Protein AF-A0A3A8JCV9-F1 (afdb_monomer)

Organism: NCBI:txid2316733

Mean predicted aligned error: 18.82 Å

Nearest PDB structures (foldseek):
  5uv8-assembly2_G  TM=9.509E-02  e=6.284E+00  Homo sapiens
  8peq-assembly1_A  TM=8.328E-02  e=8.761E+00  Homo sapiens

Radius of gyration: 35.5 Å; Cα contacts (8 Å, |Δi|>4): 1187; chains: 1; bounding box: 130×108×81 Å

Foldseek 3Di:
DDDDDDDDDDDDDDDPDPDDPDFFDFQADPQWHDQRPDTDDNQPPVSCCVPVVVVAPSQQGAFDDDPLWTFTHCSCPHPPGDTDPNPDLNSCVPPVVFHADPNRDTDDDDFAQWDADPVQWIATPVGTDDCQALCSCCCGVLNVDDSRQPQADQDPQWGWGNPPDPPIDTDDNPDPSSCCSPVVDGPPDSPDPDQDDDALDQDPLWHDHPSDTDDNPDPVSPVRPDPPDDDDPPDDDDDDDDPLPQDLAKWWWAFQAQDAPPSKDKKKKKFFFDQPDWPKDKDKRPHHWDDDSGTIMGITIIDDQLQAAFAADDPPDDQLQRKFKTWGQHNDHHPQWFKKKKKFQADQPQQQIDMDDRNPPWDIDRNGTTMTMMTMHTHDNPMHDNAHDARQGWTKTQGLQVDDYPQFPMKMKIKGQGDPPPDPIDMDTDPVPNCVVSCCSAWDDDRIIMGMMGGGDHGPQAQCFWWQWQVRDTFRFHDPPAFTWGDFADPDFDWDDDPQWIWGFADPPRHDPAADRPPTTGTTTGDGPPWHWDDDDRTTTIHD

Solvent-accessible surface area (backbone atoms only — not comparable to full-atom values): 30221 Å² total; per-residue (Å²): 143,80,85,83,86,84,83,84,80,84,81,78,83,74,80,80,75,77,74,81,75,75,80,55,62,69,21,66,56,90,45,19,26,15,65,47,81,54,71,40,55,53,86,36,69,65,4,34,35,32,44,73,58,62,77,37,67,48,80,18,49,78,50,50,68,56,97,46,15,29,21,48,7,52,72,60,54,45,99,67,29,61,60,41,55,45,86,34,71,66,4,29,36,77,51,63,69,47,67,72,42,98,84,68,43,70,74,88,79,71,72,46,59,24,41,63,45,97,89,31,21,29,28,37,75,79,48,68,46,57,59,86,33,35,60,5,36,33,32,41,66,58,54,68,49,67,37,61,53,31,89,50,50,68,56,95,48,15,30,24,36,32,87,85,46,102,77,47,51,72,41,57,44,87,36,71,52,8,34,17,69,58,68,67,41,75,79,88,67,79,72,75,80,81,84,78,83,70,71,78,48,64,56,98,46,22,27,28,50,93,85,44,70,39,56,51,87,34,73,64,4,59,72,69,21,82,76,82,79,76,84,78,84,89,82,79,94,75,88,86,69,82,80,74,80,79,47,57,28,19,23,28,36,28,23,54,46,86,67,47,55,92,96,34,55,51,31,39,41,38,43,24,25,21,75,87,76,55,67,56,49,70,48,75,44,53,42,28,44,47,78,52,78,53,25,43,32,44,31,27,28,45,40,74,21,81,68,51,53,5,26,62,50,60,90,94,58,67,61,50,42,39,27,38,31,33,38,40,42,21,86,42,62,29,71,68,38,44,62,35,35,43,41,42,34,35,28,87,74,85,36,65,22,37,66,42,66,86,50,47,79,33,47,60,40,42,86,53,50,36,37,48,39,29,27,33,19,52,49,23,82,88,59,55,32,99,60,75,69,88,72,75,43,32,28,25,37,36,15,24,36,92,42,90,33,97,61,50,79,37,40,15,33,41,36,44,27,29,20,92,67,88,52,68,43,47,76,49,64,69,71,79,83,63,48,62,67,56,44,49,49,19,47,37,61,64,58,43,40,39,38,22,22,18,28,50,43,80,30,55,70,69,40,74,65,53,27,49,33,63,88,74,47,72,44,75,30,47,60,76,85,86,41,22,39,61,47,67,56,68,97,70,55,60,74,49,66,56,97,45,26,39,34,28,49,43,46,80,90,65,36,45,95,58,44,46,62,74,88,77,33,5,40,37,33,39,48,39,90,88,42,49,48,46,73,56,95,66,32,36,34,33,43,121

Structure (mmCIF, N/CA/C/O backbone):
data_AF-A0A3A8JCV9-F1
#
_entry.id   AF-A0A3A8JCV9-F1
#
loop_
_atom_site.group_PDB
_atom_site.id
_atom_site.type_symbol
_atom_site.label_atom_id
_atom_site.label_alt_id
_atom_site.label_comp_id
_atom_site.label_asym_id
_atom_site.label_entity_id
_atom_site.label_seq_id
_atom_site.pdbx_PDB_ins_code
_atom_site.Cartn_x
_atom_site.Cartn_y
_atom_site.Cartn_z
_atom_site.occupancy
_atom_site.B_iso_or_equiv
_atom_site.auth_seq_id
_atom_site.auth_comp_id
_atom_site.auth_asym_id
_atom_site.auth_atom_id
_atom_site.pdbx_PDB_model_num
ATOM 1 N N . MET A 1 1 ? 90.310 -61.492 15.458 1.00 47.81 1 MET A N 1
ATOM 2 C CA . MET A 1 1 ? 90.705 -60.583 14.364 1.00 47.81 1 MET A CA 1
ATOM 3 C C . MET A 1 1 ? 89.721 -60.784 13.221 1.00 47.81 1 MET A C 1
ATOM 5 O O . MET A 1 1 ? 89.953 -61.640 12.391 1.00 47.81 1 MET A O 1
ATOM 9 N N . PHE A 1 2 ? 88.581 -60.093 13.257 1.00 39.00 2 PHE A N 1
ATOM 10 C CA . PHE A 1 2 ? 87.628 -59.979 12.146 1.00 39.00 2 PHE A CA 1
ATOM 11 C C . PHE A 1 2 ? 86.824 -58.690 12.376 1.00 39.00 2 PHE A C 1
ATOM 13 O O . PHE A 1 2 ? 86.235 -58.510 13.440 1.00 39.00 2 PHE A O 1
ATOM 20 N N . MET A 1 3 ? 86.924 -57.768 11.416 1.00 43.19 3 MET A N 1
ATOM 21 C CA . MET A 1 3 ? 86.219 -56.483 11.348 1.00 43.19 3 MET A CA 1
ATOM 22 C C . MET A 1 3 ? 84.703 -56.681 11.170 1.00 43.19 3 MET A C 1
ATOM 24 O O . MET A 1 3 ? 84.314 -57.605 10.453 1.00 43.19 3 MET A O 1
ATOM 28 N N . PRO A 1 4 ? 83.849 -55.792 11.712 1.00 53.50 4 PRO A N 1
ATOM 29 C CA . PRO A 1 4 ? 82.448 -55.712 11.326 1.00 53.50 4 PRO A CA 1
ATOM 30 C C . PRO A 1 4 ? 82.275 -54.832 10.076 1.00 53.50 4 PRO A C 1
ATOM 32 O O . PRO A 1 4 ? 82.867 -53.758 9.960 1.00 53.50 4 PRO A O 1
ATOM 35 N N . LEU A 1 5 ? 81.449 -55.313 9.144 1.00 52.03 5 LEU A N 1
ATOM 36 C CA . LEU A 1 5 ? 81.009 -54.604 7.944 1.00 52.03 5 LEU A CA 1
ATOM 37 C C . LEU A 1 5 ? 80.079 -53.437 8.323 1.00 52.03 5 LEU A C 1
ATOM 39 O O . LEU A 1 5 ? 79.061 -53.632 8.986 1.00 52.03 5 LEU A O 1
ATOM 43 N N . LEU A 1 6 ? 80.423 -52.241 7.852 1.00 50.50 6 LEU A N 1
ATOM 44 C CA . LEU A 1 6 ? 79.616 -51.025 7.909 1.00 50.50 6 LEU A CA 1
ATOM 45 C C . LEU A 1 6 ? 78.601 -51.042 6.750 1.00 50.50 6 LEU A C 1
ATOM 47 O O . LEU A 1 6 ? 78.992 -50.993 5.586 1.00 50.50 6 LEU A O 1
ATOM 51 N N . VAL A 1 7 ? 77.305 -51.114 7.063 1.00 51.62 7 VAL A N 1
ATOM 52 C CA . VAL A 1 7 ? 76.205 -50.969 6.094 1.00 51.62 7 VAL A CA 1
ATOM 53 C C . VAL A 1 7 ? 75.809 -49.493 6.021 1.00 51.62 7 VAL A C 1
ATOM 55 O O . VAL A 1 7 ? 75.318 -48.930 6.996 1.00 51.62 7 VAL A O 1
ATOM 58 N N . ILE A 1 8 ? 76.034 -48.866 4.864 1.00 51.06 8 ILE A N 1
ATOM 59 C CA . ILE A 1 8 ? 75.568 -47.512 4.539 1.00 51.06 8 ILE A CA 1
ATOM 60 C C . ILE A 1 8 ? 74.133 -47.622 4.009 1.00 51.06 8 ILE A C 1
ATOM 62 O O . ILE A 1 8 ? 73.907 -48.174 2.933 1.00 51.06 8 ILE A O 1
ATOM 66 N N . ALA A 1 9 ? 73.167 -47.098 4.764 1.00 50.88 9 ALA A N 1
ATOM 67 C CA . ALA A 1 9 ? 71.793 -46.904 4.313 1.00 50.88 9 ALA A CA 1
ATOM 68 C C . ALA A 1 9 ? 71.681 -45.575 3.545 1.00 50.88 9 ALA A C 1
ATOM 70 O O . ALA A 1 9 ? 71.874 -44.498 4.108 1.00 50.88 9 ALA A O 1
ATOM 71 N N . LEU A 1 10 ? 71.376 -45.666 2.249 1.00 45.03 10 LEU A N 1
ATOM 72 C CA . LEU A 1 10 ? 70.975 -44.549 1.393 1.00 45.03 10 LEU A CA 1
ATOM 73 C C . LEU A 1 10 ? 69.543 -44.122 1.754 1.00 45.03 10 LEU A C 1
ATOM 75 O O . LEU A 1 10 ? 68.587 -44.826 1.435 1.00 45.03 10 LEU A O 1
ATOM 79 N N . PHE A 1 11 ? 69.387 -42.963 2.398 1.00 45.31 11 PHE A N 1
ATOM 80 C CA . PHE A 1 11 ? 68.098 -42.276 2.483 1.00 45.31 11 PHE A CA 1
ATOM 81 C C . PHE A 1 11 ? 67.817 -41.581 1.146 1.00 45.31 11 PHE A C 1
ATOM 83 O O . PHE A 1 11 ? 68.488 -40.617 0.782 1.00 45.31 11 PHE A O 1
ATOM 90 N N . GLY A 1 12 ? 66.834 -42.092 0.404 1.00 42.31 12 GLY A N 1
ATOM 91 C CA . GLY A 1 12 ? 66.274 -41.417 -0.763 1.00 42.31 12 GLY A CA 1
ATOM 92 C C . GLY A 1 12 ? 65.447 -40.208 -0.329 1.00 42.31 12 GLY A C 1
ATOM 93 O O . GLY A 1 12 ? 64.512 -40.346 0.457 1.00 42.31 12 GLY A O 1
ATOM 94 N N . ALA A 1 13 ? 65.795 -39.027 -0.839 1.00 46.38 13 ALA A N 1
ATOM 95 C CA . ALA A 1 13 ? 64.974 -37.832 -0.720 1.00 46.38 13 ALA A CA 1
ATOM 96 C C . ALA A 1 13 ? 63.690 -38.017 -1.543 1.00 46.38 13 ALA A C 1
ATOM 98 O O . ALA A 1 13 ? 63.741 -38.236 -2.754 1.00 46.38 13 ALA A O 1
ATOM 99 N N . THR A 1 14 ? 62.537 -37.946 -0.885 1.00 50.69 14 THR A N 1
ATOM 100 C CA . THR A 1 14 ? 61.243 -37.805 -1.550 1.00 50.69 14 THR A CA 1
ATOM 101 C C . THR A 1 14 ? 61.158 -36.417 -2.198 1.00 50.69 14 THR A C 1
ATOM 103 O O . THR A 1 14 ? 61.571 -35.433 -1.580 1.00 50.69 14 THR A O 1
ATOM 106 N N . PRO A 1 15 ? 60.645 -36.292 -3.436 1.00 51.91 15 PRO A N 1
ATOM 107 C CA . PRO A 1 15 ? 60.435 -34.986 -4.046 1.00 51.91 15 PRO A CA 1
ATOM 108 C C . PRO A 1 15 ? 59.403 -34.206 -3.225 1.00 51.91 15 PRO A C 1
ATOM 110 O O . PRO A 1 15 ? 58.335 -34.727 -2.897 1.00 51.91 15 PRO A O 1
ATOM 113 N N . ALA A 1 16 ? 59.736 -32.961 -2.879 1.00 48.06 16 ALA A N 1
ATOM 114 C CA . ALA A 1 16 ? 58.800 -32.029 -2.272 1.00 48.06 16 ALA A CA 1
ATOM 115 C C . ALA A 1 16 ? 57.577 -31.896 -3.191 1.00 48.06 16 ALA A C 1
ATOM 117 O O . ALA A 1 16 ? 57.695 -31.484 -4.345 1.00 48.06 16 ALA A O 1
ATOM 118 N N . ARG A 1 17 ? 56.406 -32.294 -2.688 1.00 47.66 17 ARG A N 1
ATOM 119 C CA . ARG A 1 17 ? 55.121 -32.017 -3.331 1.00 47.66 17 ARG A CA 1
ATOM 120 C C . ARG A 1 17 ? 54.989 -30.496 -3.413 1.00 47.66 17 ARG A C 1
ATOM 122 O O . ARG A 1 17 ? 55.014 -29.843 -2.371 1.00 47.66 17 ARG A O 1
ATOM 129 N N . ALA A 1 18 ? 54.893 -29.954 -4.627 1.00 50.56 18 ALA A N 1
ATOM 130 C CA . ALA A 1 18 ? 54.508 -28.565 -4.835 1.00 50.56 18 ALA A CA 1
ATOM 131 C C . ALA A 1 18 ? 53.204 -28.321 -4.064 1.00 50.56 18 ALA A C 1
ATOM 133 O O . ALA A 1 18 ? 52.249 -29.087 -4.216 1.00 50.56 18 ALA A O 1
ATOM 134 N N . ALA A 1 19 ? 53.215 -27.341 -3.161 1.00 56.56 19 ALA A N 1
ATOM 135 C CA . ALA A 1 19 ? 52.007 -26.904 -2.488 1.00 56.56 19 ALA A CA 1
ATOM 136 C C . ALA A 1 19 ? 51.069 -26.352 -3.564 1.00 56.56 19 ALA A C 1
ATOM 138 O O . ALA A 1 19 ? 51.493 -25.538 -4.380 1.00 56.56 19 ALA A O 1
ATOM 139 N N . ASP A 1 20 ? 49.842 -26.859 -3.593 1.00 57.88 20 ASP A N 1
ATOM 140 C CA . ASP A 1 20 ? 48.786 -26.379 -4.478 1.00 57.88 20 ASP A CA 1
ATOM 141 C C . ASP A 1 20 ? 48.529 -24.909 -4.110 1.00 57.88 20 ASP A C 1
ATOM 143 O O . ASP A 1 20 ? 48.096 -24.616 -2.989 1.00 57.88 20 ASP A O 1
ATOM 147 N N . GLU A 1 21 ? 48.918 -23.975 -4.982 1.00 71.75 21 GLU A N 1
ATOM 148 C CA . GLU A 1 21 ? 48.676 -22.551 -4.754 1.00 71.75 21 GLU A CA 1
ATOM 149 C C . GLU A 1 21 ? 47.164 -22.336 -4.693 1.00 71.75 21 GLU A C 1
ATOM 151 O O . GLU A 1 21 ? 46.422 -22.728 -5.593 1.00 71.75 21 GLU A O 1
ATOM 156 N N . SER A 1 22 ? 46.693 -21.757 -3.588 1.00 75.50 22 SER A N 1
ATOM 157 C CA . SER A 1 22 ? 45.273 -21.453 -3.435 1.00 75.50 22 SER A CA 1
ATOM 158 C C . SER A 1 22 ? 44.843 -20.491 -4.548 1.00 75.50 22 SER A C 1
ATOM 160 O O . SER A 1 22 ? 45.568 -19.525 -4.803 1.00 75.50 22 SER A O 1
ATOM 162 N N . PRO A 1 23 ? 43.697 -20.735 -5.209 1.00 83.56 23 PRO A N 1
ATOM 163 C CA . PRO A 1 23 ? 43.240 -19.889 -6.301 1.00 83.56 23 PRO A CA 1
ATOM 164 C C . PRO A 1 23 ? 43.096 -18.446 -5.815 1.00 83.56 23 PRO A C 1
ATOM 166 O O . PRO A 1 23 ? 42.547 -18.192 -4.739 1.00 83.56 23 PRO A O 1
ATOM 169 N N . ILE A 1 24 ? 43.627 -17.509 -6.601 1.00 82.94 24 ILE A N 1
ATOM 170 C CA . ILE A 1 24 ? 43.530 -16.081 -6.310 1.00 82.94 24 ILE A CA 1
ATOM 171 C C . ILE A 1 24 ? 42.051 -15.687 -6.460 1.00 82.94 24 ILE A C 1
ATOM 173 O O . ILE A 1 24 ? 41.459 -15.971 -7.499 1.00 82.94 24 ILE A O 1
ATOM 177 N N . PRO A 1 25 ? 41.428 -15.079 -5.438 1.00 83.19 25 PRO A N 1
ATOM 178 C CA . PRO A 1 25 ? 40.022 -14.683 -5.500 1.00 83.19 25 PRO A CA 1
ATOM 179 C C . PRO A 1 25 ? 39.781 -13.619 -6.581 1.00 83.19 25 PRO A C 1
ATOM 181 O O . PRO A 1 25 ? 40.652 -12.796 -6.852 1.00 83.19 25 PRO A O 1
ATOM 184 N N . GLU A 1 26 ? 38.587 -13.611 -7.173 1.00 83.75 26 GLU A N 1
ATOM 185 C CA . GLU A 1 26 ? 38.129 -12.550 -8.078 1.00 83.75 26 GLU A CA 1
ATOM 186 C C . GLU A 1 26 ? 37.410 -11.442 -7.289 1.00 83.75 26 GLU A C 1
ATOM 188 O O . GLU A 1 26 ? 36.637 -11.712 -6.366 1.00 83.75 26 GLU A O 1
ATOM 193 N N . GLY A 1 27 ? 37.658 -10.185 -7.654 1.00 82.69 27 GLY A N 1
ATOM 194 C CA . GLY A 1 27 ? 37.046 -8.999 -7.063 1.00 82.69 27 GLY A CA 1
ATOM 195 C C . GLY A 1 27 ? 37.921 -8.273 -6.037 1.00 82.69 27 GLY A C 1
ATOM 196 O O . GLY A 1 27 ? 39.145 -8.379 -6.036 1.00 82.69 27 GLY A O 1
ATOM 197 N N . CYS A 1 28 ? 37.296 -7.454 -5.189 1.00 88.12 28 CYS A N 1
ATOM 198 C CA . CYS A 1 28 ? 38.010 -6.617 -4.224 1.00 88.12 28 CYS A CA 1
ATOM 199 C C . CYS A 1 28 ? 38.363 -7.386 -2.949 1.00 88.12 28 CYS A C 1
ATOM 201 O O . CYS A 1 28 ? 37.479 -7.771 -2.183 1.00 88.12 28 CYS A O 1
ATOM 203 N N . VAL A 1 29 ? 39.661 -7.545 -2.691 1.00 90.38 29 VAL A N 1
ATOM 204 C CA . VAL A 1 29 ? 40.199 -8.089 -1.442 1.00 90.38 29 VAL A CA 1
ATOM 205 C C . VAL A 1 29 ? 40.916 -6.972 -0.700 1.00 90.38 29 VAL A C 1
ATOM 207 O O . VAL A 1 29 ? 41.942 -6.458 -1.142 1.00 90.38 29 VAL A O 1
ATOM 210 N N . GLU A 1 30 ? 40.340 -6.573 0.432 1.00 90.25 30 GLU A N 1
ATOM 211 C CA . GLU A 1 30 ? 40.718 -5.361 1.164 1.00 90.25 30 GLU A CA 1
ATOM 212 C C . GLU A 1 30 ? 40.600 -4.105 0.283 1.00 90.25 30 GLU A C 1
ATOM 214 O O . GLU A 1 30 ? 39.497 -3.619 0.048 1.00 90.25 30 GLU A O 1
ATOM 219 N N . LYS A 1 31 ? 41.726 -3.578 -0.208 1.00 89.25 31 LYS A N 1
ATOM 220 C CA . LYS A 1 31 ? 41.795 -2.442 -1.141 1.00 89.25 31 LYS A CA 1
ATOM 221 C C . LYS A 1 31 ? 42.425 -2.818 -2.477 1.00 89.25 31 LYS A C 1
ATOM 223 O O . LYS A 1 31 ? 42.611 -1.947 -3.314 1.00 89.25 31 LYS A O 1
ATOM 228 N N . SER A 1 32 ? 42.777 -4.084 -2.654 1.00 90.12 32 SER A N 1
ATOM 229 C CA . SER A 1 32 ? 43.377 -4.614 -3.867 1.00 90.12 32 SER A CA 1
ATOM 230 C C . SER A 1 32 ? 42.303 -5.245 -4.733 1.00 90.12 32 SER A C 1
ATOM 232 O O . SER A 1 32 ? 41.532 -6.085 -4.272 1.00 90.12 32 SER A O 1
ATOM 234 N N . TYR A 1 33 ? 42.260 -4.862 -6.002 1.00 91.69 33 TYR A N 1
ATOM 235 C CA . TYR A 1 33 ? 41.450 -5.567 -6.983 1.00 91.69 33 TYR A CA 1
ATOM 236 C C . TYR A 1 33 ? 42.193 -6.824 -7.444 1.00 91.69 33 TYR A C 1
ATOM 238 O O . TYR A 1 33 ? 43.388 -6.756 -7.726 1.00 91.69 33 TYR A O 1
ATOM 246 N N . CYS A 1 34 ? 41.509 -7.959 -7.525 1.00 89.44 34 CYS A N 1
ATOM 247 C CA . CYS A 1 34 ? 42.059 -9.224 -7.992 1.00 89.44 34 CYS A CA 1
ATOM 248 C C . CYS A 1 34 ? 41.238 -9.731 -9.184 1.00 89.44 34 CYS A C 1
ATOM 250 O O . CYS A 1 34 ? 40.015 -9.797 -9.117 1.00 89.44 34 CYS A O 1
ATOM 252 N N . ASP A 1 35 ? 41.896 -10.082 -10.287 1.00 86.06 35 ASP A N 1
ATOM 253 C CA . ASP A 1 35 ? 41.233 -10.502 -11.535 1.00 86.06 35 ASP A CA 1
ATOM 254 C C . ASP A 1 35 ? 41.192 -12.027 -11.734 1.00 86.06 35 ASP A C 1
ATOM 256 O O . ASP A 1 35 ? 41.029 -12.502 -12.855 1.00 86.06 35 ASP A O 1
ATOM 260 N N . GLY A 1 36 ? 41.395 -12.795 -10.658 1.00 83.19 36 GLY A N 1
ATOM 261 C CA . GLY A 1 36 ? 41.498 -14.259 -10.700 1.00 83.19 36 GLY A CA 1
ATOM 262 C C . GLY A 1 36 ? 42.878 -14.782 -11.118 1.00 83.19 36 GLY A C 1
ATOM 263 O O . GLY A 1 36 ? 43.171 -15.961 -10.930 1.00 83.19 36 GLY A O 1
ATOM 264 N N . VAL A 1 37 ? 43.766 -13.913 -11.622 1.00 86.81 37 VAL A N 1
ATOM 265 C CA . VAL A 1 37 ? 45.148 -14.258 -12.010 1.00 86.81 37 VAL A CA 1
ATOM 266 C C . VAL A 1 37 ? 46.174 -13.475 -11.192 1.00 86.81 37 VAL A C 1
ATOM 268 O O . VAL A 1 37 ? 47.245 -13.991 -10.872 1.00 86.81 37 VAL A O 1
ATOM 271 N N . LYS A 1 38 ? 45.872 -12.225 -10.837 1.00 91.88 38 LYS A N 1
ATOM 272 C CA . LYS A 1 38 ? 46.745 -11.357 -10.047 1.00 91.88 38 LYS A CA 1
ATOM 273 C C . LYS A 1 38 ? 45.928 -10.363 -9.224 1.00 91.88 38 LYS A C 1
ATOM 275 O O . LYS A 1 38 ? 44.940 -9.806 -9.690 1.00 91.88 38 LYS A O 1
ATOM 280 N N . CYS A 1 39 ? 46.410 -10.076 -8.017 1.00 90.81 39 CYS A N 1
ATOM 281 C CA . CYS A 1 39 ? 45.960 -8.923 -7.243 1.00 90.81 39 CYS A CA 1
ATOM 282 C C . CYS A 1 39 ? 46.831 -7.698 -7.546 1.00 90.81 39 CYS A C 1
ATOM 284 O O . CYS A 1 39 ? 48.066 -7.761 -7.510 1.00 90.81 39 CYS A O 1
ATOM 286 N N . TYR A 1 40 ? 46.186 -6.580 -7.852 1.00 92.19 40 TYR A N 1
ATOM 287 C CA . TYR A 1 40 ? 46.821 -5.286 -8.060 1.00 92.19 40 TYR A CA 1
ATOM 288 C C . TYR A 1 40 ? 47.007 -4.592 -6.707 1.00 92.19 40 TYR A C 1
ATOM 290 O O . TYR A 1 40 ? 46.156 -4.694 -5.822 1.00 92.19 40 TYR A O 1
ATOM 298 N N . ALA A 1 41 ? 48.129 -3.900 -6.513 1.00 93.81 41 ALA A N 1
ATOM 299 C CA . ALA A 1 41 ? 48.387 -3.196 -5.257 1.00 93.81 41 ALA A CA 1
ATOM 300 C C . ALA A 1 41 ? 47.301 -2.124 -4.999 1.00 93.81 41 ALA A C 1
ATOM 302 O O . ALA A 1 41 ? 46.683 -1.668 -5.965 1.00 93.81 41 ALA A O 1
ATOM 303 N N . PRO A 1 42 ? 47.015 -1.733 -3.745 1.00 91.94 42 PRO A N 1
ATOM 304 C CA . PRO A 1 42 ? 45.973 -0.745 -3.435 1.00 91.94 42 PRO A CA 1
ATOM 305 C C . PRO A 1 42 ? 46.128 0.606 -4.153 1.00 91.94 42 PRO A C 1
ATOM 307 O O . PRO A 1 42 ? 45.141 1.287 -4.413 1.00 91.94 42 PRO A O 1
ATOM 310 N N . GLU A 1 43 ? 47.360 0.990 -4.475 1.00 89.12 43 GLU A N 1
ATOM 311 C CA . GLU A 1 43 ? 47.724 2.192 -5.226 1.00 89.12 43 GLU A CA 1
ATOM 312 C C . GLU A 1 43 ? 47.624 2.037 -6.753 1.00 89.12 43 GLU A C 1
ATOM 314 O O . GLU A 1 43 ? 47.765 3.022 -7.475 1.00 89.12 43 GLU A O 1
ATOM 319 N N . ASP A 1 44 ? 47.387 0.824 -7.267 1.00 92.00 44 ASP A N 1
ATOM 320 C CA . ASP A 1 44 ? 47.148 0.616 -8.698 1.00 92.00 44 ASP A CA 1
ATOM 321 C C . ASP A 1 44 ? 45.814 1.273 -9.088 1.00 92.00 44 ASP A C 1
ATOM 323 O O . ASP A 1 44 ? 44.809 1.069 -8.395 1.00 92.00 44 ASP A O 1
ATOM 327 N N . PRO A 1 45 ? 45.751 1.999 -10.218 1.00 84.94 45 PRO A N 1
ATOM 328 C CA . PRO A 1 45 ? 44.518 2.627 -10.679 1.00 84.94 45 PRO A CA 1
ATOM 329 C C . PRO A 1 45 ? 43.318 1.674 -10.759 1.00 84.94 45 PRO A C 1
ATOM 331 O O . PRO A 1 45 ? 42.195 2.085 -10.476 1.00 84.94 45 PRO A O 1
ATOM 334 N N . LYS A 1 46 ? 43.536 0.386 -11.067 1.00 88.31 46 LYS A N 1
ATOM 335 C CA . LYS A 1 46 ? 42.467 -0.630 -11.091 1.00 88.31 46 LYS A CA 1
ATOM 336 C C . LYS A 1 46 ? 41.876 -0.874 -9.708 1.00 88.31 46 LYS A C 1
ATOM 338 O O . LYS A 1 46 ? 40.660 -0.932 -9.561 1.00 88.31 46 LYS A O 1
ATOM 343 N N . SER A 1 47 ? 42.739 -0.993 -8.703 1.00 89.62 47 SER A N 1
ATOM 344 C CA . SER A 1 47 ? 42.353 -1.177 -7.304 1.00 89.62 47 SER A CA 1
ATOM 345 C C . SER A 1 47 ? 41.626 0.046 -6.757 1.00 89.62 47 SER A C 1
ATOM 347 O O . SER A 1 47 ? 40.587 -0.091 -6.113 1.00 89.62 47 SER A O 1
ATOM 349 N N . GLN A 1 48 ? 42.115 1.248 -7.071 1.00 87.56 48 GLN A N 1
ATOM 350 C CA . GLN A 1 48 ? 41.462 2.491 -6.663 1.00 87.56 48 GLN A CA 1
ATOM 351 C C . GLN A 1 48 ? 40.075 2.628 -7.302 1.00 87.56 48 GLN A C 1
ATOM 353 O O . GLN A 1 48 ? 39.089 2.815 -6.592 1.00 87.56 48 GLN A O 1
ATOM 358 N N . LEU A 1 49 ? 39.967 2.439 -8.618 1.00 81.25 49 LEU A N 1
ATOM 359 C CA . LEU A 1 49 ? 38.700 2.557 -9.340 1.00 81.25 49 LEU A CA 1
ATOM 360 C C . LEU A 1 49 ? 37.668 1.504 -8.921 1.00 81.25 49 LEU A C 1
ATOM 362 O O . LEU A 1 49 ? 36.513 1.855 -8.683 1.00 81.25 49 LEU A O 1
ATOM 366 N N . ALA A 1 50 ? 38.063 0.232 -8.820 1.00 83.88 50 ALA A N 1
ATOM 367 C CA . ALA A 1 50 ? 37.141 -0.857 -8.501 1.00 83.88 50 ALA A CA 1
ATOM 368 C C . ALA A 1 50 ? 36.784 -0.917 -7.010 1.00 83.88 50 ALA A C 1
ATOM 370 O O . ALA A 1 50 ? 35.622 -1.120 -6.667 1.00 83.88 50 ALA A O 1
ATOM 371 N N . CYS A 1 51 ? 37.760 -0.724 -6.117 1.00 84.62 51 CYS A N 1
ATOM 372 C CA . CYS A 1 51 ? 37.597 -1.043 -4.697 1.00 84.62 51 CYS A CA 1
ATOM 373 C C . CYS A 1 51 ? 37.510 0.181 -3.784 1.00 84.62 51 CYS A C 1
ATOM 375 O O . CYS A 1 51 ? 36.812 0.122 -2.774 1.00 84.62 51 CYS A O 1
ATOM 377 N N . ALA A 1 52 ? 38.190 1.286 -4.109 1.00 82.31 52 ALA A N 1
ATOM 378 C CA . ALA A 1 52 ? 38.109 2.511 -3.309 1.00 82.31 52 ALA A CA 1
ATOM 379 C C . ALA A 1 52 ? 36.968 3.431 -3.773 1.00 82.31 52 ALA A C 1
ATOM 381 O O . ALA A 1 52 ? 36.257 3.990 -2.942 1.00 82.31 52 ALA A O 1
ATOM 382 N N . CYS A 1 53 ? 36.773 3.547 -5.088 1.00 79.06 53 CYS A N 1
ATOM 383 C CA . CYS A 1 53 ? 35.834 4.489 -5.695 1.00 79.06 53 CYS A CA 1
ATOM 384 C C . CYS A 1 53 ? 34.523 3.845 -6.169 1.00 79.06 53 CYS A C 1
ATOM 386 O O . CYS A 1 53 ? 33.541 4.552 -6.376 1.00 79.06 53 CYS A O 1
ATOM 388 N N . GLY A 1 54 ? 34.491 2.519 -6.359 1.00 79.88 54 GLY A N 1
ATOM 389 C CA . GLY A 1 54 ? 33.310 1.800 -6.857 1.00 79.88 54 GLY A CA 1
ATOM 390 C C . GLY A 1 54 ? 32.887 2.198 -8.277 1.00 79.88 54 GLY A C 1
ATOM 391 O O . GLY A 1 54 ? 31.720 2.058 -8.632 1.00 79.88 54 GLY A O 1
ATOM 392 N N . LEU A 1 55 ? 33.819 2.723 -9.079 1.00 77.00 55 LEU A N 1
ATOM 393 C CA . LEU A 1 55 ? 33.583 3.199 -10.447 1.00 77.00 55 LEU A CA 1
ATOM 394 C C . LEU A 1 55 ? 33.743 2.096 -11.501 1.00 77.00 55 LEU A C 1
ATOM 396 O O . LEU A 1 55 ? 33.375 2.292 -12.655 1.00 77.00 55 LEU A O 1
ATOM 400 N N . LEU A 1 56 ? 34.290 0.945 -11.106 1.00 78.31 56 LEU A N 1
ATOM 401 C CA . LEU A 1 56 ? 34.328 -0.272 -11.908 1.00 78.31 56 LEU A CA 1
ATOM 402 C C . LEU A 1 56 ? 33.592 -1.380 -11.170 1.00 78.31 56 LEU A C 1
ATOM 404 O O . LEU A 1 56 ? 33.794 -1.565 -9.970 1.00 78.31 56 LEU A O 1
ATOM 408 N N . ASN A 1 57 ? 32.776 -2.145 -11.891 1.00 77.06 57 ASN A N 1
ATOM 409 C CA . ASN A 1 57 ? 32.174 -3.347 -11.338 1.00 77.06 57 ASN A CA 1
ATOM 410 C C . ASN A 1 57 ? 33.242 -4.458 -11.260 1.00 77.06 57 ASN A C 1
ATOM 412 O O . ASN A 1 57 ? 33.716 -4.924 -12.301 1.00 77.06 57 ASN A O 1
ATOM 416 N N . PRO A 1 58 ? 33.619 -4.915 -10.052 1.00 74.25 58 PRO A N 1
ATOM 417 C CA . PRO A 1 58 ? 34.708 -5.869 -9.879 1.00 74.25 58 PRO A CA 1
ATOM 418 C C . PRO A 1 58 ? 34.395 -7.267 -10.433 1.00 74.25 58 PRO A C 1
ATOM 420 O O . PRO A 1 58 ? 35.307 -8.069 -10.597 1.00 74.25 58 PRO A O 1
ATOM 423 N N . VAL A 1 59 ? 33.129 -7.565 -10.739 1.00 78.94 59 VAL A N 1
ATOM 424 C CA . VAL A 1 59 ? 32.706 -8.847 -11.328 1.00 78.94 59 VAL A CA 1
ATOM 425 C C . VAL A 1 59 ? 32.976 -8.891 -12.838 1.00 78.94 59 VAL A C 1
ATOM 427 O O . VAL A 1 59 ? 33.028 -9.965 -13.427 1.00 78.94 59 VAL A O 1
ATOM 430 N N . CYS A 1 60 ? 33.187 -7.739 -13.482 1.00 76.19 60 CYS A N 1
ATOM 431 C CA . CYS A 1 60 ? 33.359 -7.675 -14.933 1.00 76.19 60 CYS A CA 1
ATOM 432 C C . CYS A 1 60 ? 34.752 -8.094 -15.421 1.00 76.19 60 CYS A C 1
ATOM 434 O O . CYS A 1 60 ? 34.919 -8.327 -16.617 1.00 76.19 60 CYS A O 1
ATOM 436 N N . GLY A 1 61 ? 35.751 -8.206 -14.541 1.00 79.06 61 GLY A N 1
ATOM 437 C CA . GLY A 1 61 ? 37.142 -8.413 -14.947 1.00 79.06 61 GLY A CA 1
ATOM 438 C C . GLY A 1 61 ? 37.825 -7.121 -15.426 1.00 79.06 61 GLY A C 1
ATOM 439 O O . GLY A 1 61 ? 37.224 -6.045 -15.475 1.00 79.06 61 GLY A O 1
ATOM 440 N N . VAL A 1 62 ? 39.114 -7.212 -15.778 1.00 79.38 62 VAL A N 1
ATOM 441 C CA . VAL A 1 62 ? 39.855 -6.074 -16.356 1.00 79.38 62 VAL A CA 1
ATOM 442 C C . VAL A 1 62 ? 39.406 -5.852 -17.799 1.00 79.38 62 VAL A C 1
ATOM 444 O O . VAL A 1 62 ? 39.421 -6.765 -18.622 1.00 79.38 62 VAL A O 1
ATOM 447 N N . GLY A 1 63 ? 39.007 -4.620 -18.089 1.00 85.50 63 GLY A N 1
ATOM 448 C CA . GLY A 1 63 ? 38.573 -4.168 -19.400 1.00 85.50 63 GLY A CA 1
ATOM 449 C C . GLY A 1 63 ? 39.715 -3.864 -20.372 1.00 85.50 63 GLY A C 1
ATOM 450 O O . GLY A 1 63 ? 40.889 -4.122 -20.100 1.00 85.50 63 GLY A O 1
ATOM 451 N N . ARG A 1 64 ? 39.377 -3.274 -21.522 1.00 90.12 64 ARG A N 1
ATOM 452 C CA . ARG A 1 64 ? 40.339 -2.851 -22.554 1.00 90.12 64 ARG A CA 1
ATOM 453 C C . ARG A 1 64 ? 40.111 -1.410 -22.991 1.00 90.12 64 ARG A C 1
ATOM 455 O O . ARG A 1 64 ? 38.981 -0.939 -23.043 1.00 90.12 64 ARG A O 1
ATOM 462 N N . CYS A 1 65 ? 41.191 -0.740 -23.375 1.00 91.25 65 CYS A N 1
ATOM 463 C CA . CYS A 1 65 ? 41.129 0.585 -23.980 1.00 91.25 65 CYS A CA 1
ATOM 464 C C . CYS A 1 65 ? 40.936 0.483 -25.495 1.00 91.25 65 CYS A C 1
ATOM 466 O O . CYS A 1 65 ? 41.685 -0.230 -26.163 1.00 91.25 65 CYS A O 1
ATOM 468 N N . SER A 1 66 ? 39.964 1.217 -26.036 1.00 92.06 66 SER A N 1
ATOM 469 C CA . SER A 1 66 ? 39.705 1.344 -27.471 1.00 92.06 66 SER A CA 1
ATOM 470 C C . SER A 1 66 ? 39.417 2.805 -27.797 1.00 92.06 66 SER A C 1
ATOM 472 O O . SER A 1 66 ? 38.473 3.373 -27.266 1.00 92.06 66 SER A O 1
ATOM 474 N N . GLU A 1 67 ? 40.248 3.428 -28.637 1.00 90.94 67 GLU A N 1
ATOM 475 C CA . GLU A 1 67 ? 40.077 4.829 -29.077 1.00 90.94 67 GLU A CA 1
ATOM 476 C C . GLU A 1 67 ? 39.950 5.853 -27.926 1.00 90.94 67 GLU A C 1
ATOM 478 O O . GLU A 1 67 ? 39.235 6.845 -28.015 1.00 90.94 67 GLU A O 1
ATOM 483 N N . GLY A 1 68 ? 40.658 5.615 -26.817 1.00 86.62 68 GLY A N 1
ATOM 484 C CA . GLY A 1 68 ? 40.614 6.473 -25.626 1.00 86.62 68 GLY A CA 1
ATOM 485 C C . GLY A 1 68 ? 39.448 6.181 -24.678 1.00 86.62 68 GLY A C 1
ATOM 486 O O . GLY A 1 68 ? 39.478 6.648 -23.546 1.00 86.62 68 GLY A O 1
ATOM 487 N N . SER A 1 69 ? 38.478 5.366 -25.091 1.00 85.62 69 SER A N 1
ATOM 488 C CA . SER A 1 69 ? 37.410 4.828 -24.247 1.00 85.62 69 SER A CA 1
ATOM 489 C C . SER A 1 69 ? 37.856 3.569 -23.504 1.00 85.62 69 SER A C 1
ATOM 491 O O . SER A 1 69 ? 38.525 2.708 -24.079 1.00 85.62 69 SER A O 1
ATOM 493 N N . TYR A 1 70 ? 37.455 3.427 -22.240 1.00 90.75 70 TYR A N 1
ATOM 494 C CA . TYR A 1 70 ? 37.635 2.189 -21.481 1.00 90.75 70 TYR A CA 1
ATOM 495 C C . TYR A 1 70 ? 36.378 1.321 -21.566 1.00 90.75 70 TYR A C 1
ATOM 497 O O . TYR A 1 70 ? 35.306 1.735 -21.133 1.00 90.75 70 TYR A O 1
ATOM 505 N N . CYS A 1 71 ? 36.510 0.113 -22.102 1.00 88.88 71 CYS A N 1
ATOM 506 C CA . CYS A 1 71 ? 35.441 -0.879 -22.171 1.00 88.88 71 CYS A CA 1
ATOM 507 C C . CYS A 1 71 ? 35.617 -1.912 -21.069 1.00 88.88 71 CYS A C 1
ATOM 509 O O . CYS A 1 71 ? 36.720 -2.431 -20.915 1.00 88.88 71 CYS A O 1
ATOM 511 N N . GLU A 1 72 ? 34.555 -2.211 -20.322 1.00 86.19 72 GLU A N 1
ATOM 512 C CA . GLU A 1 72 ? 34.586 -3.171 -19.213 1.00 86.19 72 GLU A CA 1
ATOM 513 C C . GLU A 1 72 ? 34.964 -4.592 -19.670 1.00 86.19 72 GLU A C 1
ATOM 515 O O . GLU A 1 72 ? 35.014 -4.899 -20.863 1.00 86.19 72 GLU A O 1
ATOM 520 N N . GLY A 1 73 ? 35.326 -5.458 -18.723 1.00 81.75 73 GLY A N 1
ATOM 521 C CA . GLY A 1 73 ? 35.789 -6.802 -19.052 1.00 81.75 73 GLY A CA 1
ATOM 522 C C . GLY A 1 73 ? 34.673 -7.717 -19.576 1.00 81.75 73 GLY A C 1
ATOM 523 O O . GLY A 1 73 ? 33.473 -7.470 -19.426 1.00 81.75 73 GLY A O 1
ATOM 524 N N . THR A 1 74 ? 35.088 -8.809 -20.219 1.00 76.69 74 THR A N 1
ATOM 525 C CA . THR A 1 74 ? 34.209 -9.721 -20.968 1.00 76.69 74 THR A CA 1
ATOM 526 C C . THR A 1 74 ? 33.173 -10.441 -20.105 1.00 76.69 74 THR A C 1
ATOM 528 O O . THR A 1 74 ? 32.159 -10.891 -20.644 1.00 76.69 74 THR A O 1
ATOM 531 N N . ALA A 1 75 ? 33.367 -10.513 -18.783 1.00 76.38 75 ALA A N 1
ATOM 532 C CA . ALA A 1 75 ? 32.409 -11.128 -17.865 1.00 76.38 75 ALA A CA 1
ATOM 533 C C . ALA A 1 75 ? 31.080 -10.347 -17.760 1.00 76.38 75 ALA A C 1
ATOM 535 O O . ALA A 1 75 ? 30.090 -10.900 -17.292 1.00 76.38 75 ALA A O 1
ATOM 536 N N . CYS A 1 76 ? 31.021 -9.107 -18.266 1.00 73.12 76 CYS A N 1
ATOM 537 C CA . CYS A 1 76 ? 29.817 -8.269 -18.285 1.00 73.12 76 CYS A CA 1
ATOM 538 C C . CYS A 1 76 ? 29.164 -8.101 -19.668 1.00 73.12 76 CYS A C 1
ATOM 540 O O . CYS A 1 76 ? 28.396 -7.164 -19.870 1.00 73.12 76 CYS A O 1
ATOM 542 N N . GLY A 1 77 ? 29.421 -9.011 -20.618 1.00 64.56 77 GLY A N 1
ATOM 543 C CA . GLY A 1 77 ? 28.678 -9.036 -21.890 1.00 64.56 77 GLY A CA 1
ATOM 544 C C . GLY A 1 77 ? 29.440 -9.496 -23.138 1.00 64.56 77 GLY A C 1
ATOM 545 O O . GLY A 1 77 ? 28.954 -9.278 -24.247 1.00 64.56 77 GLY A O 1
ATOM 546 N N . GLY A 1 78 ? 30.617 -10.118 -23.010 1.00 65.25 78 GLY A N 1
ATOM 547 C CA . GLY A 1 78 ? 31.411 -10.563 -24.165 1.00 65.25 78 GLY A CA 1
ATOM 548 C C . GLY A 1 78 ? 31.937 -9.401 -25.021 1.00 65.25 78 GLY A C 1
ATOM 549 O O . GLY A 1 78 ? 32.339 -8.369 -24.488 1.00 65.25 78 GLY A O 1
ATOM 550 N N . ASP A 1 79 ? 31.938 -9.551 -26.351 1.00 54.78 79 ASP A N 1
ATOM 551 C CA . ASP A 1 79 ? 32.426 -8.529 -27.300 1.00 54.78 79 ASP A CA 1
ATOM 552 C C . ASP A 1 79 ? 31.596 -7.225 -27.309 1.00 54.78 79 ASP A C 1
ATOM 554 O O . ASP A 1 79 ? 32.025 -6.232 -27.897 1.00 54.78 79 ASP A O 1
ATOM 558 N N . ALA A 1 80 ? 30.441 -7.210 -26.632 1.00 55.56 80 ALA A N 1
ATOM 559 C CA . ALA A 1 80 ? 29.549 -6.060 -26.467 1.00 55.56 80 ALA A CA 1
ATOM 560 C C . ALA A 1 80 ? 29.720 -5.354 -25.105 1.00 55.56 80 ALA A C 1
ATOM 562 O O . ALA A 1 80 ? 28.763 -4.798 -24.567 1.00 55.56 80 ALA A O 1
ATOM 563 N N . ALA A 1 81 ? 30.921 -5.402 -24.521 1.00 68.19 81 ALA A N 1
ATOM 564 C CA . ALA A 1 81 ? 31.205 -4.754 -23.246 1.00 68.19 81 ALA A CA 1
ATOM 565 C C . ALA A 1 81 ? 30.869 -3.252 -23.263 1.00 68.19 81 ALA A C 1
ATOM 567 O O . ALA A 1 81 ? 31.169 -2.538 -24.223 1.00 68.19 81 ALA A O 1
ATOM 568 N N . PHE A 1 82 ? 30.267 -2.775 -22.172 1.00 81.19 82 PHE A N 1
ATOM 569 C CA . PHE A 1 82 ? 29.951 -1.365 -21.968 1.00 81.19 82 PHE A CA 1
ATOM 570 C C . PHE A 1 82 ? 31.236 -0.522 -22.003 1.00 81.19 82 PHE A C 1
ATOM 572 O O . PHE A 1 82 ? 32.166 -0.765 -21.231 1.00 81.19 82 PHE A O 1
ATOM 579 N N . CYS A 1 83 ? 31.292 0.454 -22.913 1.00 86.00 83 CYS A N 1
ATOM 580 C CA . CYS A 1 83 ? 32.423 1.366 -23.061 1.00 86.00 83 CYS A CA 1
ATOM 581 C C . CYS A 1 83 ? 32.095 2.737 -22.477 1.00 86.00 83 CYS A C 1
ATOM 583 O O . CYS A 1 83 ? 31.153 3.406 -22.898 1.00 86.00 83 CYS A O 1
ATOM 585 N N . HIS A 1 84 ? 32.928 3.179 -21.542 1.00 82.12 84 HIS A N 1
ATOM 586 C CA . HIS A 1 84 ? 32.909 4.534 -21.013 1.00 82.12 84 HIS A CA 1
ATOM 587 C C . HIS A 1 84 ? 33.466 5.492 -22.082 1.00 82.12 84 HIS A C 1
ATOM 589 O O . HIS A 1 84 ? 34.491 5.178 -22.698 1.00 82.12 84 HIS A O 1
ATOM 595 N N . PRO A 1 85 ? 32.845 6.657 -22.349 1.00 79.75 85 PRO A N 1
ATOM 596 C CA . PRO A 1 85 ? 33.348 7.597 -23.355 1.00 79.75 85 PRO A CA 1
ATOM 597 C C . PRO A 1 85 ? 34.756 8.087 -22.988 1.00 79.75 85 PRO A C 1
ATOM 599 O O . PRO A 1 85 ? 35.131 8.067 -21.815 1.00 79.75 85 PRO A O 1
ATOM 602 N N . ALA A 1 86 ? 35.554 8.521 -23.968 1.00 83.69 86 ALA A N 1
ATOM 603 C CA . ALA A 1 86 ? 36.951 8.900 -23.736 1.00 83.69 86 ALA A CA 1
ATOM 604 C C . ALA A 1 86 ? 37.111 10.017 -22.688 1.00 83.69 86 ALA A C 1
ATOM 606 O O . ALA A 1 86 ? 38.099 10.039 -21.964 1.00 83.69 86 ALA A O 1
ATOM 607 N N . SER A 1 87 ? 36.127 10.909 -22.554 1.00 76.62 87 SER A N 1
ATOM 608 C CA . SER A 1 87 ? 36.092 11.979 -21.547 1.00 76.62 87 SER A CA 1
ATOM 609 C C . SER A 1 87 ? 35.712 11.517 -20.133 1.00 76.62 87 SER A C 1
ATOM 611 O O . SER A 1 87 ? 35.880 12.283 -19.186 1.00 76.62 87 SER A O 1
ATOM 613 N N . ALA A 1 88 ? 35.202 10.294 -19.956 1.00 77.31 88 ALA A N 1
ATOM 614 C CA . ALA A 1 88 ? 34.780 9.807 -18.647 1.00 77.31 88 ALA A CA 1
ATOM 615 C C . ALA A 1 88 ? 35.980 9.618 -17.702 1.00 77.31 88 ALA A C 1
ATOM 617 O O . ALA A 1 88 ? 37.047 9.188 -18.155 1.00 77.31 88 ALA A O 1
ATOM 618 N N . PRO A 1 89 ? 35.805 9.825 -16.381 1.00 77.94 89 PRO A N 1
ATOM 619 C CA . PRO A 1 89 ? 36.888 9.659 -15.418 1.00 77.94 89 PRO A CA 1
ATOM 620 C C . PRO A 1 89 ? 37.586 8.299 -15.484 1.00 77.94 89 PRO A C 1
ATOM 622 O O . PRO A 1 89 ? 38.812 8.221 -15.463 1.00 77.94 89 PRO A O 1
ATOM 625 N N . VAL A 1 90 ? 36.805 7.230 -15.655 1.00 81.81 90 VAL A N 1
ATOM 626 C CA . VAL A 1 90 ? 37.311 5.859 -15.802 1.00 81.81 90 VAL A CA 1
ATOM 627 C C . VAL A 1 90 ? 38.222 5.728 -17.027 1.00 81.81 90 VAL A C 1
ATOM 629 O O . VAL A 1 90 ? 39.316 5.181 -16.915 1.00 81.81 90 VAL A O 1
ATOM 632 N N . SER A 1 91 ? 37.823 6.275 -18.177 1.00 86.69 91 SER A N 1
ATOM 633 C CA . SER A 1 91 ? 38.611 6.242 -19.418 1.00 86.69 91 SER A CA 1
ATOM 634 C C . SER A 1 91 ? 39.885 7.079 -19.325 1.00 86.69 91 SER A C 1
ATOM 636 O O . SER A 1 91 ? 40.954 6.642 -19.749 1.00 86.69 91 SER A O 1
ATOM 638 N N . GLN A 1 92 ? 39.806 8.258 -18.712 1.00 83.75 92 GLN A N 1
ATOM 639 C CA . GLN A 1 92 ? 40.957 9.140 -18.519 1.00 83.75 92 GLN A CA 1
ATOM 640 C C . GLN A 1 92 ? 42.021 8.510 -17.614 1.00 83.75 92 GLN A C 1
ATOM 642 O O . GLN A 1 92 ? 43.212 8.624 -17.897 1.00 83.75 92 GLN A O 1
ATOM 647 N N . VAL A 1 93 ? 41.616 7.784 -16.571 1.00 82.69 93 VAL A N 1
ATOM 648 C CA . VAL A 1 93 ? 42.561 7.067 -15.705 1.00 82.69 93 VAL A CA 1
ATOM 649 C C . VAL A 1 93 ? 43.077 5.792 -16.365 1.00 82.69 93 VAL A C 1
ATOM 651 O O . VAL A 1 93 ? 44.287 5.591 -16.454 1.00 82.69 93 VAL A O 1
ATOM 654 N N . MET A 1 94 ? 42.182 4.941 -16.868 1.00 86.81 94 MET A N 1
ATOM 655 C CA . MET A 1 94 ? 42.558 3.620 -17.378 1.00 86.81 94 MET A CA 1
ATOM 656 C C . MET A 1 94 ? 43.276 3.666 -18.727 1.00 86.81 94 MET A C 1
ATOM 658 O O . MET A 1 94 ? 44.137 2.826 -18.985 1.00 86.81 94 MET A O 1
ATOM 662 N N . CYS A 1 95 ? 42.932 4.630 -19.581 1.00 89.94 95 CYS A N 1
ATOM 663 C CA . CYS A 1 95 ? 43.440 4.739 -20.950 1.00 89.94 95 CYS A CA 1
ATOM 664 C C . CYS A 1 95 ? 44.256 6.012 -21.186 1.00 89.94 95 CYS A C 1
ATOM 666 O O . CYS A 1 95 ? 45.210 5.983 -21.960 1.00 89.94 95 CYS A O 1
ATOM 668 N N . GLY A 1 96 ? 43.900 7.116 -20.523 1.00 83.69 96 GLY A N 1
ATOM 669 C CA . GLY A 1 96 ? 44.606 8.399 -20.625 1.00 83.69 96 GLY A CA 1
ATOM 670 C C . GLY A 1 96 ? 45.814 8.540 -19.691 1.00 83.69 96 GLY A C 1
ATOM 671 O O . GLY A 1 96 ? 46.603 9.466 -19.860 1.00 83.69 96 GLY A O 1
ATOM 672 N N . GLY A 1 97 ? 45.984 7.631 -18.723 1.00 84.00 97 GLY A N 1
ATOM 673 C CA . GLY A 1 97 ? 47.081 7.674 -17.751 1.00 84.00 97 GLY A CA 1
ATOM 674 C C . GLY A 1 97 ? 46.958 8.794 -16.713 1.00 84.00 97 GLY A C 1
ATOM 675 O O . GLY A 1 97 ? 47.949 9.133 -16.065 1.00 84.00 97 GLY A O 1
ATOM 676 N N . ALA A 1 98 ? 45.769 9.382 -16.553 1.00 79.19 98 ALA A N 1
ATOM 677 C CA . ALA A 1 98 ? 45.517 10.372 -15.515 1.00 79.19 98 ALA A CA 1
ATOM 678 C C . ALA A 1 98 ? 45.614 9.734 -14.119 1.00 79.19 98 ALA A C 1
ATOM 680 O O . ALA A 1 98 ? 45.150 8.616 -13.891 1.00 79.19 98 ALA A O 1
ATOM 681 N N . SER A 1 99 ? 46.205 10.453 -13.165 1.00 76.62 99 SER A N 1
ATOM 682 C CA . SER A 1 99 ? 46.237 10.040 -11.760 1.00 76.62 99 SER A CA 1
ATOM 683 C C . SER A 1 99 ? 44.931 10.423 -11.069 1.00 76.62 99 SER A C 1
ATOM 685 O O . SER A 1 99 ? 44.522 11.578 -11.160 1.00 76.62 99 SER A O 1
ATOM 687 N N . MET A 1 100 ? 44.307 9.492 -10.351 1.00 75.50 100 MET A N 1
ATOM 688 C CA . MET A 1 100 ? 43.126 9.776 -9.535 1.00 75.50 100 MET A CA 1
ATOM 689 C C . MET A 1 100 ? 43.540 10.391 -8.189 1.00 75.50 100 MET A C 1
ATOM 691 O O . MET A 1 100 ? 44.537 9.974 -7.600 1.00 75.50 100 MET A O 1
ATOM 695 N N . GLY A 1 101 ? 42.809 11.402 -7.719 1.00 74.88 101 GLY A N 1
ATOM 696 C CA . GLY A 1 101 ? 42.993 11.971 -6.384 1.00 74.88 101 GLY A CA 1
ATOM 697 C C . GLY A 1 101 ? 42.416 11.076 -5.283 1.00 74.88 101 GLY A C 1
ATOM 698 O O . GLY A 1 101 ? 41.588 10.205 -5.545 1.00 74.88 101 GLY A O 1
ATOM 699 N N . ASP A 1 102 ? 42.806 11.333 -4.032 1.00 72.81 102 ASP A N 1
ATOM 700 C CA . ASP A 1 102 ? 42.385 10.547 -2.856 1.00 72.81 102 ASP A CA 1
ATOM 701 C C . ASP A 1 102 ? 40.858 10.549 -2.612 1.00 72.81 102 ASP A C 1
ATOM 703 O O . ASP A 1 102 ? 40.340 9.686 -1.903 1.00 72.81 102 ASP A O 1
ATOM 707 N N . SER A 1 103 ? 40.131 11.507 -3.197 1.00 76.00 103 SER A N 1
ATOM 708 C CA . SER A 1 103 ? 38.666 11.631 -3.172 1.00 76.00 103 SER A CA 1
ATOM 709 C C . SER A 1 103 ? 37.963 11.037 -4.399 1.00 76.00 103 SER A C 1
ATOM 711 O O . SER A 1 103 ? 36.759 11.223 -4.547 1.00 76.00 103 SER A O 1
ATOM 713 N N . CYS A 1 104 ? 38.687 10.320 -5.265 1.00 74.12 104 CYS A N 1
ATOM 714 C CA . CYS A 1 104 ? 38.200 9.814 -6.554 1.00 74.12 104 CYS A CA 1
ATOM 715 C C . CYS A 1 104 ? 37.916 10.902 -7.610 1.00 74.12 104 CYS A C 1
ATOM 717 O O . CYS A 1 104 ? 37.256 10.634 -8.614 1.00 74.12 104 CYS A O 1
ATOM 719 N N . ASP A 1 105 ? 38.458 12.108 -7.418 1.00 70.00 105 ASP A N 1
ATOM 720 C CA . ASP A 1 105 ? 38.385 13.213 -8.379 1.00 70.00 105 ASP A CA 1
ATOM 721 C C . ASP A 1 105 ? 39.590 13.194 -9.340 1.00 70.00 105 ASP A C 1
ATOM 723 O O . ASP A 1 105 ? 40.708 12.844 -8.954 1.00 70.00 105 ASP A O 1
ATOM 727 N N . LEU A 1 106 ? 39.393 13.589 -10.600 1.00 54.03 106 LEU A N 1
ATOM 728 C CA . LEU A 1 106 ? 40.492 13.795 -11.554 1.00 54.03 106 LEU A CA 1
ATOM 729 C C . LEU A 1 106 ? 41.162 15.171 -11.362 1.00 54.03 106 LEU A C 1
ATOM 731 O O . LEU A 1 106 ? 40.468 16.140 -11.047 1.00 54.03 106 LEU A O 1
ATOM 735 N N . PRO A 1 107 ? 42.476 15.323 -11.632 1.00 53.03 107 PRO A N 1
ATOM 736 C CA . PRO A 1 107 ? 43.102 16.635 -11.740 1.00 53.03 107 PRO A CA 1
ATOM 737 C C . PRO A 1 107 ? 42.495 17.418 -12.922 1.00 53.03 107 PRO A C 1
ATOM 739 O O . PRO A 1 107 ? 42.293 16.851 -14.001 1.00 53.03 107 PRO A O 1
ATOM 742 N N . PRO A 1 108 ? 42.196 18.717 -12.745 1.00 50.62 108 PRO A N 1
ATOM 743 C CA . PRO A 1 108 ? 41.384 19.477 -13.686 1.00 50.62 108 PRO A CA 1
ATOM 744 C C . PRO A 1 108 ? 42.145 19.737 -14.989 1.00 50.62 108 PRO A C 1
ATOM 746 O O . PRO A 1 108 ? 43.133 20.469 -15.014 1.00 50.62 108 PRO A O 1
ATOM 749 N N . THR A 1 109 ? 41.649 19.187 -16.097 1.00 47.56 109 THR A N 1
ATOM 750 C CA . THR A 1 109 ? 41.935 19.706 -17.440 1.00 47.56 109 THR A CA 1
ATOM 751 C C . THR A 1 109 ? 40.614 19.895 -18.184 1.00 47.56 109 THR A C 1
ATOM 753 O O . THR A 1 109 ? 39.904 18.937 -18.466 1.00 47.56 109 THR A O 1
ATOM 756 N N . GLY A 1 110 ? 40.283 21.164 -18.446 1.00 56.28 110 GLY A N 1
ATOM 757 C CA . GLY A 1 110 ? 39.018 21.630 -19.023 1.00 56.28 110 GLY A CA 1
ATOM 758 C C . GLY A 1 110 ? 38.223 22.461 -18.013 1.00 56.28 110 GLY A C 1
ATOM 759 O O . GLY A 1 110 ? 37.834 21.949 -16.967 1.00 56.28 110 GLY A O 1
ATOM 760 N N . CYS A 1 111 ? 38.017 23.752 -18.289 1.00 56.44 111 CYS A N 1
ATOM 761 C CA . CYS A 1 111 ? 37.184 24.624 -17.457 1.00 56.44 111 CYS A CA 1
ATOM 762 C C . CYS A 1 111 ? 35.749 24.078 -17.476 1.00 56.44 111 CYS A C 1
ATOM 764 O O . CYS A 1 111 ? 35.062 24.199 -18.485 1.00 56.44 111 CYS A O 1
ATOM 766 N N . GLY A 1 112 ? 35.356 23.378 -16.411 1.00 63.19 112 GLY A N 1
ATOM 767 C CA . GLY A 1 112 ? 34.060 22.712 -16.309 1.00 63.19 112 GLY A CA 1
ATOM 768 C C . GLY A 1 112 ? 32.894 23.665 -16.038 1.00 63.19 112 GLY A C 1
ATOM 769 O O . GLY A 1 112 ? 33.004 24.880 -16.184 1.00 63.19 112 GLY A O 1
ATOM 770 N N . GLN A 1 113 ? 31.777 23.074 -15.607 1.00 63.44 113 GLN A N 1
ATOM 771 C CA . GLN A 1 113 ? 30.523 23.750 -15.261 1.00 63.44 113 GLN A CA 1
ATOM 772 C C . GLN A 1 113 ? 30.745 24.968 -14.354 1.00 63.44 113 GLN A C 1
ATOM 774 O O . GLN A 1 113 ? 31.463 24.884 -13.354 1.00 63.44 113 GLN A O 1
ATOM 779 N N . GLY A 1 114 ? 30.107 26.087 -14.693 1.00 76.75 114 GLY A N 1
ATOM 780 C CA . GLY A 1 114 ? 30.168 27.301 -13.894 1.00 76.75 114 GLY A CA 1
ATOM 781 C C . GLY A 1 114 ? 29.019 27.449 -12.906 1.00 76.75 114 GLY A C 1
ATOM 782 O O . GLY A 1 114 ? 28.023 26.725 -12.907 1.00 76.75 114 GLY A O 1
ATOM 783 N N . SER A 1 115 ? 29.173 28.425 -12.023 1.00 87.12 115 SER A N 1
ATOM 784 C CA . SER A 1 115 ? 28.183 28.835 -11.039 1.00 87.12 115 SER A CA 1
ATOM 785 C C . SER A 1 115 ? 28.248 30.342 -10.828 1.00 87.12 115 SER A C 1
ATOM 787 O O . SER A 1 115 ? 29.272 30.980 -11.064 1.00 87.12 115 SER A O 1
ATOM 789 N N . CYS A 1 116 ? 27.140 30.916 -10.376 1.00 89.25 116 CYS A N 1
ATOM 790 C CA . CYS A 1 116 ? 27.086 32.328 -10.034 1.00 89.25 116 CYS A CA 1
ATOM 791 C C . CYS A 1 116 ? 27.533 32.521 -8.589 1.00 89.25 116 CYS A C 1
ATOM 793 O O . CYS A 1 116 ? 26.943 31.940 -7.673 1.00 89.25 116 CYS A O 1
ATOM 795 N N . SER A 1 117 ? 28.558 33.338 -8.377 1.00 88.50 117 SER A N 1
ATOM 796 C CA . SER A 1 117 ? 28.967 33.767 -7.045 1.00 88.50 117 SER A CA 1
ATOM 797 C C . SER A 1 117 ? 27.927 34.705 -6.427 1.00 88.50 117 SER A C 1
ATOM 799 O O . SER A 1 117 ? 27.033 35.237 -7.089 1.00 88.50 117 SER A O 1
ATOM 801 N N . SER A 1 118 ? 28.040 34.923 -5.118 1.00 84.44 118 SER A N 1
ATOM 802 C CA . SER A 1 118 ? 27.093 35.743 -4.353 1.00 84.44 118 SER A CA 1
ATOM 803 C C . SER A 1 118 ? 27.049 37.217 -4.769 1.00 84.44 118 SER A C 1
ATOM 805 O O . SER A 1 118 ? 26.057 37.887 -4.505 1.00 84.44 118 SER A O 1
ATOM 807 N N . ASP A 1 119 ? 28.117 37.731 -5.376 1.00 85.06 119 ASP A N 1
ATOM 808 C CA . ASP A 1 119 ? 28.197 39.086 -5.928 1.00 85.06 119 ASP A CA 1
ATOM 809 C C . ASP A 1 119 ? 27.684 39.179 -7.374 1.00 85.06 119 ASP A C 1
ATOM 811 O O . ASP A 1 119 ? 27.574 40.284 -7.894 1.00 85.06 119 ASP A O 1
ATOM 815 N N . GLY A 1 120 ? 27.297 38.053 -7.989 1.00 84.44 120 GLY A N 1
ATOM 816 C CA . GLY A 1 120 ? 26.740 37.991 -9.343 1.00 84.44 120 GLY A CA 1
ATOM 817 C C . GLY A 1 120 ? 27.769 37.704 -10.437 1.00 84.44 120 GLY A C 1
ATOM 818 O O . GLY A 1 120 ? 27.409 37.721 -11.612 1.00 84.44 120 GLY A O 1
ATOM 819 N N . ALA A 1 121 ? 29.027 37.428 -10.081 1.00 88.25 121 ALA A N 1
ATOM 820 C CA . ALA A 1 121 ? 30.037 37.036 -11.053 1.00 88.25 121 ALA A CA 1
ATOM 821 C C . ALA A 1 121 ? 29.804 35.591 -11.500 1.00 88.25 121 ALA A C 1
ATOM 823 O O . ALA A 1 121 ? 29.453 34.712 -10.710 1.00 88.25 121 ALA A O 1
ATOM 824 N N . TYR A 1 122 ? 30.012 35.331 -12.783 1.00 88.12 122 TYR A N 1
ATOM 825 C CA . TYR A 1 122 ? 30.061 33.969 -13.281 1.00 88.12 122 TYR A CA 1
ATOM 826 C C . TYR A 1 122 ? 31.450 33.385 -13.008 1.00 88.12 122 TYR A C 1
ATOM 828 O O . TYR A 1 122 ? 32.458 33.935 -13.458 1.00 88.12 122 TYR A O 1
ATOM 836 N N . CYS A 1 123 ? 31.501 32.281 -12.268 1.00 82.38 123 CYS A N 1
ATOM 837 C CA . CYS A 1 123 ? 32.727 31.584 -11.906 1.00 82.38 123 CYS A CA 1
ATOM 838 C C . CYS A 1 123 ? 32.689 30.149 -12.414 1.00 82.38 123 CYS A C 1
ATOM 840 O O . CYS A 1 123 ? 31.767 29.401 -12.094 1.00 82.38 123 CYS A O 1
ATOM 842 N N . ASP A 1 124 ? 33.718 29.741 -13.140 1.00 82.88 124 ASP A N 1
ATOM 843 C CA . ASP A 1 124 ? 33.937 28.350 -13.517 1.00 82.88 124 ASP A CA 1
ATOM 844 C C . ASP A 1 124 ? 35.228 27.810 -12.890 1.00 82.88 124 ASP A C 1
ATOM 846 O O . ASP A 1 124 ? 35.894 28.478 -12.090 1.00 82.88 124 ASP A O 1
ATOM 850 N N . ALA A 1 125 ? 35.584 26.573 -13.237 1.00 69.94 125 ALA A N 1
ATOM 851 C CA . ALA A 1 125 ? 36.794 25.925 -12.738 1.00 69.94 125 ALA A CA 1
ATOM 852 C C . ALA A 1 125 ? 38.102 26.646 -13.143 1.00 69.94 125 ALA A C 1
ATOM 854 O O . ALA A 1 125 ? 39.174 26.267 -12.672 1.00 69.94 125 ALA A O 1
ATOM 855 N N . CYS A 1 126 ? 38.030 27.680 -13.987 1.00 70.25 126 CYS A N 1
ATOM 856 C CA . CYS A 1 126 ? 39.149 28.504 -14.433 1.00 70.25 126 CYS A CA 1
ATOM 857 C C . CYS A 1 126 ? 39.149 29.927 -13.859 1.00 70.25 126 CYS A C 1
ATOM 859 O O . CYS A 1 126 ? 40.094 30.680 -14.101 1.00 70.25 126 CYS A O 1
ATOM 861 N N . GLY A 1 127 ? 38.157 30.276 -13.040 1.00 75.25 127 GLY A N 1
ATOM 862 C CA . GLY A 1 127 ? 38.099 31.531 -12.299 1.00 75.25 127 GLY A CA 1
ATOM 863 C C . GLY A 1 127 ? 36.801 32.300 -12.520 1.00 75.25 127 GLY A C 1
ATOM 864 O O . GLY A 1 127 ? 35.892 31.861 -13.218 1.00 75.25 127 GLY A O 1
ATOM 865 N N . CYS A 1 128 ? 36.711 33.467 -11.885 1.00 82.25 128 CYS A N 1
ATOM 866 C CA . CYS A 1 128 ? 35.539 34.332 -11.968 1.00 82.25 128 CYS A CA 1
ATOM 867 C C . CYS A 1 128 ? 35.732 35.428 -13.015 1.00 82.25 128 CYS A C 1
ATOM 869 O O . CYS A 1 128 ? 36.761 36.109 -13.033 1.00 82.25 128 CYS A O 1
ATOM 871 N N . GLN A 1 129 ? 34.721 35.624 -13.856 1.00 85.56 129 GLN A N 1
ATOM 872 C CA . GLN A 1 129 ? 34.666 36.731 -14.803 1.00 85.56 129 GLN A CA 1
ATOM 873 C C . GLN A 1 129 ? 34.228 38.024 -14.087 1.00 85.56 129 GLN A C 1
ATOM 875 O O . GLN A 1 129 ? 33.441 37.959 -13.142 1.00 85.56 129 GLN A O 1
ATOM 880 N N . PRO A 1 130 ? 34.686 39.217 -14.515 1.00 87.31 130 PRO A N 1
ATOM 881 C CA . PRO A 1 130 ? 34.231 40.491 -13.948 1.00 87.31 130 PRO A CA 1
ATOM 882 C C . PRO A 1 130 ? 32.701 40.628 -13.952 1.00 87.31 130 PRO A C 1
ATOM 884 O O . PRO A 1 130 ? 32.032 40.097 -14.841 1.00 87.31 130 PRO A O 1
ATOM 887 N N . LEU A 1 131 ? 32.133 41.353 -12.984 1.00 84.38 131 LEU A N 1
ATOM 888 C CA . LEU A 1 131 ? 30.675 41.535 -12.863 1.00 84.38 131 LEU A CA 1
ATOM 889 C C . LEU A 1 131 ? 30.040 42.166 -14.106 1.00 84.38 131 LEU A C 1
ATOM 891 O O . LEU A 1 131 ? 28.931 41.813 -14.487 1.00 84.38 131 LEU A O 1
ATOM 895 N N . ASP A 1 132 ? 30.754 43.076 -14.759 1.00 84.06 132 ASP A N 1
ATOM 896 C CA . ASP A 1 132 ? 30.309 43.771 -15.964 1.00 84.06 132 ASP A CA 1
ATOM 897 C C . ASP A 1 132 ? 30.619 43.017 -17.266 1.00 84.06 132 ASP A C 1
ATOM 899 O O . ASP A 1 132 ? 30.328 43.518 -18.354 1.00 84.06 132 ASP A O 1
ATOM 903 N N . SER A 1 133 ? 31.192 41.815 -17.171 1.00 86.94 133 SER A N 1
ATOM 904 C CA . SER A 1 133 ? 31.437 40.964 -18.331 1.00 86.94 133 SER A CA 1
ATOM 905 C C . SER A 1 133 ? 30.137 40.363 -18.871 1.00 86.94 133 SER A C 1
ATOM 907 O O . SER A 1 133 ? 29.195 40.093 -18.122 1.00 86.94 133 SER A O 1
ATOM 909 N N . ALA A 1 134 ? 30.105 40.103 -20.179 1.00 83.50 134 ALA A N 1
ATOM 910 C CA . ALA A 1 134 ? 28.948 39.493 -20.826 1.00 83.50 134 ALA A CA 1
ATOM 911 C C . ALA A 1 134 ? 28.526 38.147 -20.195 1.00 83.50 134 ALA A C 1
ATOM 913 O O . ALA A 1 134 ? 27.329 37.987 -19.968 1.00 83.50 134 ALA A O 1
ATOM 914 N N . PRO A 1 135 ? 29.436 37.220 -19.817 1.00 85.50 135 PRO A N 1
ATOM 915 C CA . PRO A 1 135 ? 29.045 35.986 -19.130 1.00 85.50 135 PRO A CA 1
ATOM 916 C C . PRO A 1 135 ? 28.387 36.221 -17.766 1.00 85.50 135 PRO A C 1
ATOM 918 O O . PRO A 1 135 ? 27.345 35.633 -17.490 1.00 85.50 135 PRO A O 1
ATOM 921 N N . SER A 1 136 ? 28.936 37.113 -16.933 1.00 89.31 136 SER A N 1
ATOM 922 C CA . SER A 1 136 ? 28.341 37.447 -15.628 1.00 89.31 136 SER A CA 1
ATOM 923 C C . SER A 1 136 ? 26.961 38.096 -15.790 1.00 89.31 136 SER A C 1
ATOM 925 O O . SER A 1 136 ? 26.003 37.701 -15.124 1.00 89.31 136 SER A O 1
ATOM 927 N N . GLN A 1 137 ? 26.816 39.021 -16.742 1.00 87.81 137 GLN A N 1
ATOM 928 C CA . GLN A 1 137 ? 25.534 39.674 -17.015 1.00 87.81 137 GLN A CA 1
ATOM 929 C C . GLN A 1 137 ? 24.500 38.707 -17.604 1.00 87.81 137 GLN A C 1
ATOM 931 O O . GLN A 1 137 ? 23.352 38.684 -17.167 1.00 87.81 137 GLN A O 1
ATOM 936 N N . ALA A 1 138 ? 24.884 37.887 -18.582 1.00 83.94 138 ALA A N 1
ATOM 937 C CA . ALA A 1 138 ? 23.960 37.004 -19.281 1.00 83.94 138 ALA A CA 1
ATOM 938 C C . ALA A 1 138 ? 23.561 35.786 -18.438 1.00 83.94 138 ALA A C 1
ATOM 940 O O . ALA A 1 138 ? 22.377 35.470 -18.365 1.00 83.94 138 ALA A O 1
ATOM 941 N N . LEU A 1 139 ? 24.512 35.115 -17.781 1.00 87.00 139 LEU A N 1
ATOM 942 C CA . LEU A 1 139 ? 24.261 33.856 -17.067 1.00 87.00 139 LEU A CA 1
ATOM 943 C C . LEU A 1 139 ? 23.787 34.076 -15.626 1.00 87.00 139 LEU A C 1
ATOM 945 O O . LEU A 1 139 ? 22.953 33.317 -15.133 1.00 87.00 139 LEU A O 1
ATOM 949 N N . CYS A 1 140 ? 24.280 35.119 -14.953 1.00 87.50 140 CYS A N 1
ATOM 950 C CA . CYS A 1 140 ? 24.040 35.314 -13.522 1.00 87.50 140 CYS A CA 1
ATOM 951 C C . CYS A 1 140 ? 23.078 36.458 -13.212 1.00 87.50 140 CYS A C 1
ATOM 953 O O . CYS A 1 140 ? 22.123 36.255 -12.456 1.00 87.50 140 CYS A O 1
ATOM 955 N N . GLU A 1 141 ? 23.284 37.637 -13.802 1.00 86.25 141 GLU A N 1
ATOM 956 C CA . GLU A 1 141 ? 22.450 38.810 -13.518 1.00 86.25 141 GLU A CA 1
ATOM 957 C C . GLU A 1 141 ? 21.082 38.727 -14.215 1.00 86.25 141 GLU A C 1
ATOM 959 O O . GLU A 1 141 ? 20.042 38.759 -13.554 1.00 86.25 141 GLU A O 1
ATOM 964 N N . CYS A 1 142 ? 21.068 38.559 -15.540 1.00 83.56 142 CYS A N 1
ATOM 965 C CA . CYS A 1 142 ? 19.842 38.490 -16.336 1.00 83.56 142 CYS A CA 1
ATOM 966 C C . CYS A 1 142 ? 19.300 37.053 -16.507 1.00 83.56 142 CYS A C 1
ATOM 968 O O . CYS A 1 142 ? 18.161 36.902 -16.947 1.00 83.56 142 CYS A O 1
ATOM 970 N N . LYS A 1 143 ? 20.076 36.012 -16.156 1.00 87.31 143 LYS A N 1
ATOM 971 C CA . LYS A 1 143 ? 19.695 34.580 -16.226 1.00 87.31 143 LYS A CA 1
ATOM 972 C C . LYS A 1 143 ? 19.129 34.146 -17.586 1.00 87.31 143 LYS A C 1
ATOM 974 O O . LYS A 1 143 ? 18.119 33.448 -17.660 1.00 87.31 143 LYS A O 1
ATOM 979 N N . LEU A 1 144 ? 19.768 34.588 -18.662 1.00 82.94 144 LEU A N 1
ATOM 980 C CA . LEU A 1 144 ? 19.347 34.333 -20.038 1.00 82.94 144 LEU A CA 1
ATOM 981 C C . LEU A 1 144 ? 19.756 32.942 -20.557 1.00 82.94 144 LEU A C 1
ATOM 983 O O . LEU A 1 144 ? 19.219 32.512 -21.571 1.00 82.94 144 LEU A O 1
ATOM 987 N N . ALA A 1 145 ? 20.678 32.251 -19.878 1.00 82.06 145 ALA A N 1
ATOM 988 C CA . ALA A 1 145 ? 21.064 30.862 -20.150 1.00 82.06 145 ALA A CA 1
ATOM 989 C C . ALA A 1 145 ? 21.528 30.157 -18.856 1.00 82.06 145 ALA A C 1
ATOM 991 O O . ALA A 1 145 ? 21.759 30.818 -17.839 1.00 82.06 145 ALA A O 1
ATOM 992 N N . ASP A 1 146 ? 21.627 28.820 -18.871 1.00 80.06 146 ASP A N 1
ATOM 993 C CA . ASP A 1 146 ? 21.988 28.026 -17.685 1.00 80.06 146 ASP A CA 1
ATOM 994 C C . ASP A 1 146 ? 23.496 28.144 -17.377 1.00 80.06 146 ASP A C 1
ATOM 996 O O . ASP A 1 146 ? 24.318 27.681 -18.172 1.00 80.06 146 ASP A O 1
ATOM 1000 N N . PRO A 1 147 ? 23.898 28.700 -16.217 1.00 77.00 147 PRO A N 1
ATOM 1001 C CA . PRO A 1 147 ? 25.310 28.810 -15.847 1.00 77.00 147 PRO A CA 1
ATOM 1002 C C . PRO A 1 147 ? 26.013 27.448 -15.716 1.00 77.00 147 PRO A C 1
ATOM 1004 O O . PRO A 1 147 ? 27.235 27.373 -15.841 1.00 77.00 147 PRO A O 1
ATOM 1007 N N . LYS A 1 148 ? 25.273 26.352 -15.499 1.00 77.62 148 LYS A N 1
ATOM 1008 C CA . LYS A 1 148 ? 25.859 25.009 -15.376 1.00 77.62 148 LYS A CA 1
ATOM 1009 C C . LYS A 1 148 ? 26.404 24.471 -16.693 1.00 77.62 148 LYS A C 1
ATOM 1011 O O . LYS A 1 148 ? 27.238 23.574 -16.660 1.00 77.62 148 LYS A O 1
ATOM 1016 N N . ALA A 1 149 ? 25.950 24.998 -17.828 1.00 71.38 149 ALA A N 1
ATOM 1017 C CA . ALA A 1 149 ? 26.401 24.560 -19.144 1.00 71.38 149 ALA A CA 1
ATOM 1018 C C . ALA A 1 149 ? 27.789 25.111 -19.524 1.00 71.38 149 ALA A C 1
ATOM 1020 O O . ALA A 1 149 ? 28.339 24.725 -20.549 1.00 71.38 149 ALA A O 1
ATOM 1021 N N . GLY A 1 150 ? 28.386 25.986 -18.709 1.00 76.19 150 GLY A N 1
ATOM 1022 C CA . GLY A 1 150 ? 29.669 26.592 -19.055 1.00 76.19 150 GLY A CA 1
ATOM 1023 C C . GLY A 1 150 ? 29.526 27.818 -19.965 1.00 76.19 150 GLY A C 1
ATOM 1024 O O . GLY A 1 150 ? 28.424 28.241 -20.324 1.00 76.19 150 GLY A O 1
ATOM 1025 N N . VAL A 1 151 ? 30.666 28.386 -20.369 1.00 77.44 151 VAL A N 1
ATOM 1026 C CA . VAL A 1 151 ? 30.704 29.388 -21.444 1.00 77.44 151 VAL A CA 1
ATOM 1027 C C . VAL A 1 151 ? 30.651 28.645 -22.778 1.00 77.44 151 VAL A C 1
ATOM 1029 O O . VAL A 1 151 ? 31.574 27.912 -23.127 1.00 77.44 151 VAL A O 1
ATOM 1032 N N . GLY A 1 152 ? 29.546 28.814 -23.496 1.00 81.50 152 GLY A N 1
ATOM 1033 C CA . GLY A 1 152 ? 29.289 28.220 -24.801 1.00 81.50 152 GLY A CA 1
ATOM 1034 C C . GLY A 1 152 ? 30.132 28.823 -25.928 1.00 81.50 152 GLY A C 1
ATOM 1035 O O . GLY A 1 152 ? 31.074 29.585 -25.707 1.00 81.50 152 GLY A O 1
ATOM 1036 N N . THR A 1 153 ? 29.780 28.498 -27.170 1.00 86.56 153 THR A N 1
ATOM 1037 C CA . THR A 1 153 ? 30.492 28.979 -28.366 1.00 86.56 153 THR A CA 1
ATOM 1038 C C . THR A 1 153 ? 29.579 29.788 -29.275 1.00 86.56 153 THR A C 1
ATOM 1040 O O . THR A 1 153 ? 28.370 29.579 -29.311 1.00 86.56 153 THR A O 1
ATOM 1043 N N . CYS A 1 154 ? 30.163 30.732 -30.009 1.00 85.62 154 CYS A N 1
ATOM 1044 C CA . CYS A 1 154 ? 29.440 31.559 -30.967 1.00 85.62 154 CYS A CA 1
ATOM 1045 C C . CYS A 1 154 ? 29.598 31.000 -32.380 1.00 85.62 154 CYS A C 1
ATOM 1047 O O . CYS A 1 154 ? 30.719 30.898 -32.881 1.00 85.62 154 CYS A O 1
ATOM 1049 N N . VAL A 1 155 ? 28.480 30.679 -33.028 1.00 86.69 155 VAL A N 1
ATOM 1050 C CA . VAL A 1 155 ? 28.416 30.143 -34.393 1.00 86.69 155 VAL A CA 1
ATOM 1051 C C . VAL A 1 155 ? 27.503 31.049 -35.214 1.00 86.69 155 VAL A C 1
ATOM 1053 O O . VAL A 1 155 ? 26.329 31.195 -34.900 1.00 86.69 155 VAL A O 1
ATOM 1056 N N . ASP A 1 156 ? 28.048 31.719 -36.232 1.00 89.69 156 ASP A N 1
ATOM 1057 C CA . ASP A 1 156 ? 27.310 32.648 -37.109 1.00 89.69 156 ASP A CA 1
ATOM 1058 C C . ASP A 1 156 ? 26.498 33.733 -36.366 1.00 89.69 156 ASP A C 1
ATOM 1060 O O . ASP A 1 156 ? 25.420 34.151 -36.788 1.00 89.69 156 ASP A O 1
ATOM 1064 N N . GLY A 1 157 ? 27.031 34.205 -35.235 1.00 84.00 157 GLY A N 1
ATOM 1065 C CA . GLY A 1 157 ? 26.400 35.217 -34.383 1.00 84.00 157 GLY A CA 1
ATOM 1066 C C . GLY A 1 157 ? 25.361 34.668 -33.402 1.00 84.00 157 GLY A C 1
ATOM 1067 O O . GLY A 1 157 ? 24.925 35.420 -32.537 1.00 84.00 157 GLY A O 1
ATOM 1068 N N . ALA A 1 158 ? 24.997 33.387 -33.494 1.00 85.62 158 ALA A N 1
ATOM 1069 C CA . ALA A 1 158 ? 24.204 32.668 -32.501 1.00 85.62 158 ALA A CA 1
ATOM 1070 C C . ALA A 1 158 ? 25.104 32.146 -31.372 1.00 85.62 158 ALA A C 1
ATOM 1072 O O . ALA A 1 158 ? 26.167 31.581 -31.632 1.00 85.62 158 ALA A O 1
ATOM 1073 N N . TYR A 1 159 ? 24.684 32.322 -30.120 1.00 90.62 159 TYR A N 1
ATOM 1074 C CA . TYR A 1 159 ? 25.344 31.702 -28.973 1.00 90.62 159 TYR A CA 1
ATOM 1075 C C . TYR A 1 159 ? 24.773 30.302 -28.750 1.00 90.62 159 TYR A C 1
ATOM 1077 O O . TYR A 1 159 ? 23.558 30.143 -28.678 1.00 90.62 159 TYR A O 1
ATOM 1085 N N . CYS A 1 160 ? 25.633 29.297 -28.629 1.00 86.19 160 CYS A N 1
ATOM 1086 C CA . CYS A 1 160 ? 25.253 27.915 -28.360 1.00 86.19 160 CYS A CA 1
ATOM 1087 C C . CYS A 1 160 ? 25.877 27.456 -27.047 1.00 86.19 160 CYS A C 1
ATOM 1089 O O . CYS A 1 160 ? 27.107 27.439 -26.930 1.00 86.19 160 CYS A O 1
ATOM 1091 N N . ASP A 1 161 ? 25.047 27.076 -26.075 1.00 83.62 161 ASP A N 1
ATOM 1092 C CA . ASP A 1 161 ? 25.540 26.428 -24.862 1.00 83.62 161 ASP A CA 1
ATOM 1093 C C . ASP A 1 161 ? 25.976 24.980 -25.168 1.00 83.62 161 ASP A C 1
ATOM 1095 O O . ASP A 1 161 ? 25.405 24.312 -26.027 1.00 83.62 161 ASP A O 1
ATOM 1099 N N . ASP A 1 162 ? 27.104 24.584 -24.565 1.00 69.81 162 ASP A N 1
ATOM 1100 C CA . ASP A 1 162 ? 27.785 23.282 -24.660 1.00 69.81 162 ASP A CA 1
ATOM 1101 C C . ASP A 1 162 ? 27.369 22.356 -25.827 1.00 69.81 162 ASP A C 1
ATOM 1103 O O . ASP A 1 162 ? 26.537 21.457 -25.681 1.00 69.81 162 ASP A O 1
ATOM 1107 N N . LEU A 1 163 ? 28.030 22.517 -26.982 1.00 52.53 163 LEU A N 1
ATOM 1108 C CA . LEU A 1 163 ? 27.812 21.693 -28.183 1.00 52.53 163 LEU A CA 1
ATOM 1109 C C . LEU A 1 163 ? 28.158 20.201 -27.994 1.00 52.53 163 LEU A C 1
ATOM 1111 O O . LEU A 1 163 ? 27.934 19.412 -28.912 1.00 52.53 163 LEU A O 1
ATOM 1115 N N . THR A 1 164 ? 28.738 19.810 -26.855 1.00 49.19 164 THR A N 1
ATOM 1116 C CA . THR A 1 164 ? 29.106 18.415 -26.561 1.00 49.19 164 THR A CA 1
ATOM 1117 C C . THR A 1 164 ? 28.093 17.686 -25.679 1.00 49.19 164 THR A C 1
ATOM 1119 O O . THR A 1 164 ? 28.187 16.470 -25.520 1.00 49.19 164 THR A O 1
ATOM 1122 N N . SER A 1 165 ? 27.104 18.405 -25.147 1.00 48.50 165 SER A N 1
ATOM 1123 C CA . SER A 1 165 ? 25.996 17.862 -24.370 1.00 48.50 165 SER A CA 1
ATOM 1124 C C . SER A 1 165 ? 24.794 17.589 -25.275 1.00 48.50 165 SER A C 1
ATOM 1126 O O . SER A 1 165 ? 24.393 18.443 -26.064 1.00 48.50 165 SER A O 1
ATOM 1128 N N . ASP A 1 166 ? 24.128 16.445 -25.092 1.00 46.59 166 ASP A N 1
ATOM 1129 C CA . ASP A 1 166 ? 22.874 16.080 -25.781 1.00 46.59 166 ASP A CA 1
ATOM 1130 C C . ASP A 1 166 ? 21.714 17.079 -25.534 1.00 46.59 166 ASP A C 1
ATOM 1132 O O . ASP A 1 166 ? 20.604 16.903 -26.040 1.00 46.59 166 ASP A O 1
ATOM 1136 N N . LYS A 1 167 ? 21.949 18.117 -24.716 1.00 55.12 167 LYS A N 1
ATOM 1137 C CA . LYS A 1 167 ? 21.014 19.190 -24.357 1.00 55.12 167 LYS A CA 1
ATOM 1138 C C . LYS A 1 167 ? 21.435 20.585 -24.838 1.00 55.12 167 LYS A C 1
ATOM 1140 O O . LYS A 1 167 ? 20.761 21.538 -24.456 1.00 55.12 167 LYS A O 1
ATOM 1145 N N . GLY A 1 168 ? 22.508 20.713 -25.622 1.00 66.25 168 GLY A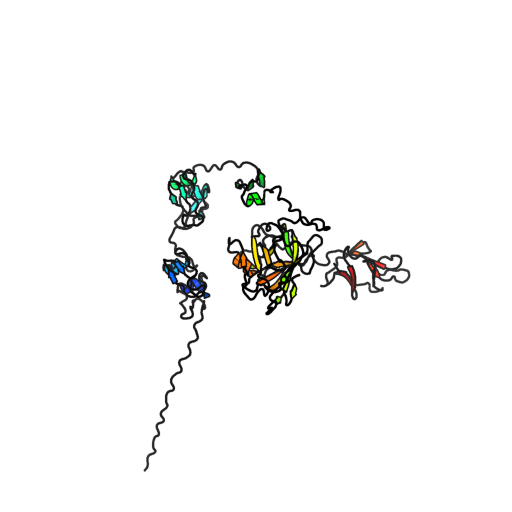 N 1
ATOM 1146 C CA . GLY A 1 168 ? 22.981 22.008 -26.117 1.00 66.25 168 GLY A CA 1
ATOM 1147 C C . GLY A 1 168 ? 21.888 22.771 -26.878 1.00 66.25 168 GLY A C 1
ATOM 1148 O O . GLY A 1 168 ? 21.222 22.227 -27.765 1.00 66.25 168 GLY A O 1
ATOM 1149 N N . HIS A 1 169 ? 21.681 24.030 -26.515 1.00 81.81 169 HIS A N 1
ATOM 1150 C CA . HIS A 1 169 ? 20.711 24.947 -27.088 1.00 81.81 169 HIS A CA 1
ATOM 1151 C C . HIS A 1 169 ? 21.433 26.120 -27.756 1.00 81.81 169 HIS A C 1
ATOM 1153 O O . HIS A 1 169 ? 22.242 26.820 -27.146 1.00 81.81 169 HIS A O 1
ATOM 1159 N N . CYS A 1 170 ? 21.112 26.355 -29.028 1.00 87.94 170 CYS A N 1
ATOM 1160 C CA . CYS A 1 170 ? 21.563 27.533 -29.758 1.00 87.94 170 CYS A CA 1
ATOM 1161 C C . CYS A 1 170 ? 20.479 28.608 -29.740 1.00 87.94 170 CYS A C 1
ATOM 1163 O O . CYS A 1 170 ? 19.370 28.398 -30.234 1.00 87.94 170 CYS A O 1
ATOM 1165 N N . TYR A 1 171 ? 20.826 29.779 -29.222 1.00 87.69 171 TYR A N 1
ATOM 1166 C CA . TYR A 1 171 ? 19.982 30.962 -29.235 1.00 87.69 171 TYR A CA 1
ATOM 1167 C C . TYR A 1 171 ? 20.179 31.693 -30.569 1.00 87.69 171 TYR A C 1
ATOM 1169 O O . TYR A 1 171 ? 21.321 31.867 -31.000 1.00 87.69 171 TYR A O 1
ATOM 1177 N N . PRO A 1 172 ? 19.110 32.145 -31.248 1.00 88.56 172 PRO A N 1
ATOM 1178 C CA . PRO A 1 172 ? 19.238 32.827 -32.533 1.00 88.56 172 PRO A CA 1
ATOM 1179 C C . PRO A 1 172 ? 20.114 34.083 -32.416 1.00 88.56 172 PRO A C 1
ATOM 1181 O O . PRO A 1 172 ? 20.266 34.656 -31.336 1.00 88.56 172 PRO A O 1
ATOM 1184 N N . ALA A 1 173 ? 20.738 34.494 -33.523 1.00 87.75 173 ALA A N 1
ATOM 1185 C CA . ALA A 1 173 ? 21.770 35.533 -33.510 1.00 87.75 173 ALA A CA 1
ATOM 1186 C C . ALA A 1 173 ? 21.276 36.898 -33.000 1.00 87.75 173 ALA A C 1
ATOM 1188 O O . ALA A 1 173 ? 22.057 37.678 -32.466 1.00 87.75 173 ALA A O 1
ATOM 1189 N N . ASP A 1 174 ? 19.987 37.195 -33.137 1.00 85.19 174 ASP A N 1
ATOM 1190 C CA . ASP A 1 174 ? 19.338 38.416 -32.657 1.00 85.19 174 ASP A CA 1
ATOM 1191 C C . ASP A 1 174 ? 18.853 38.340 -31.198 1.00 85.19 174 ASP A C 1
ATOM 1193 O O . ASP A 1 174 ? 18.413 39.355 -30.662 1.00 85.19 174 ASP A O 1
ATOM 1197 N N . ALA A 1 175 ? 18.966 37.186 -30.531 1.00 85.88 175 ALA A N 1
ATOM 1198 C CA . ALA A 1 175 ? 18.620 37.045 -29.119 1.00 85.88 175 ALA A CA 1
ATOM 1199 C C . ALA A 1 175 ? 19.571 37.849 -28.218 1.00 85.88 175 ALA A C 1
ATOM 1201 O O . ALA A 1 175 ? 20.779 37.896 -28.456 1.00 85.88 175 ALA A O 1
ATOM 1202 N N . ASP A 1 176 ? 19.044 38.402 -27.122 1.00 85.00 176 ASP A N 1
ATOM 1203 C CA . ASP A 1 176 ? 19.816 39.232 -26.184 1.00 85.00 176 ASP A CA 1
ATOM 1204 C C . ASP A 1 176 ? 21.054 38.505 -25.626 1.00 85.00 176 ASP A C 1
ATOM 1206 O O . ASP A 1 176 ? 22.121 39.106 -25.493 1.00 85.00 176 ASP A O 1
ATOM 1210 N N . VAL A 1 177 ? 20.950 37.195 -25.364 1.00 86.25 177 VAL A N 1
ATOM 1211 C CA . VAL A 1 177 ? 22.087 36.362 -24.932 1.00 86.25 177 VAL A CA 1
ATOM 1212 C C . VAL A 1 177 ? 23.145 36.206 -26.024 1.00 86.25 177 VAL A C 1
ATOM 1214 O O . VAL A 1 177 ? 24.331 36.316 -25.729 1.00 86.25 177 VAL A O 1
ATOM 1217 N N . SER A 1 178 ? 22.750 36.034 -27.287 1.00 89.44 178 SER A N 1
ATOM 1218 C CA . SER A 1 178 ? 23.679 35.950 -28.420 1.00 89.44 178 SER A CA 1
ATOM 1219 C C . SER A 1 178 ? 24.373 37.286 -28.668 1.00 89.44 178 SER A C 1
ATOM 1221 O O . SER A 1 178 ? 25.585 37.341 -28.860 1.00 89.44 178 SER A O 1
ATOM 1223 N N . GLN A 1 179 ? 23.635 38.392 -28.569 1.00 86.19 179 GLN A N 1
ATOM 1224 C CA . GLN A 1 179 ? 24.195 39.737 -28.688 1.00 86.19 179 GLN A CA 1
ATOM 1225 C C . GLN A 1 179 ? 25.178 40.052 -27.551 1.00 86.19 179 GLN A C 1
ATOM 1227 O O . GLN A 1 179 ? 26.241 40.628 -27.795 1.00 86.19 179 GLN A O 1
ATOM 1232 N N . ALA A 1 180 ? 24.873 39.638 -26.321 1.00 83.12 180 ALA A N 1
ATOM 1233 C CA . ALA A 1 180 ? 25.778 39.806 -25.190 1.00 83.12 180 ALA A CA 1
ATOM 1234 C C . ALA A 1 180 ? 27.030 38.927 -25.332 1.00 83.12 180 ALA A C 1
ATOM 1236 O O . ALA A 1 180 ? 28.149 39.440 -25.318 1.00 83.12 180 ALA A O 1
ATOM 1237 N N . MET A 1 181 ? 26.847 37.618 -25.519 1.00 85.00 181 MET A N 1
ATOM 1238 C CA . MET A 1 181 ? 27.930 36.631 -25.487 1.00 85.00 181 MET A CA 1
ATOM 1239 C C . MET A 1 181 ? 28.819 36.667 -26.734 1.00 85.00 181 MET A C 1
ATOM 1241 O O . MET A 1 181 ? 30.021 36.446 -26.618 1.00 85.00 181 MET A O 1
ATOM 1245 N N . CYS A 1 182 ? 28.267 36.983 -27.910 1.00 85.94 182 CYS A N 1
ATOM 1246 C CA . CYS A 1 182 ? 29.010 36.956 -29.174 1.00 85.94 182 CYS A CA 1
ATOM 1247 C C . CYS A 1 182 ? 29.454 38.335 -29.664 1.00 85.94 182 CYS A C 1
ATOM 1249 O O . CYS A 1 182 ? 30.504 38.440 -30.295 1.00 85.94 182 CYS A O 1
ATOM 1251 N N . ASN A 1 183 ? 28.698 39.395 -29.352 1.00 81.75 183 ASN A N 1
ATOM 1252 C CA . ASN A 1 183 ? 28.988 40.749 -29.841 1.00 81.75 183 ASN A CA 1
ATOM 1253 C C . ASN A 1 183 ? 29.465 41.705 -28.734 1.00 81.75 183 ASN A C 1
ATOM 1255 O O . ASN A 1 183 ? 29.703 42.883 -29.005 1.00 81.75 183 ASN A O 1
ATOM 1259 N N . GLY A 1 184 ? 29.619 41.218 -27.495 1.00 76.38 184 GLY A N 1
ATOM 1260 C CA . GLY A 1 184 ? 30.109 42.009 -26.362 1.00 76.38 184 GLY A CA 1
ATOM 1261 C C . GLY A 1 184 ? 29.161 43.136 -25.946 1.00 76.38 184 GLY A C 1
ATOM 1262 O O . GLY A 1 184 ? 29.601 44.137 -25.375 1.00 76.38 184 GLY A O 1
ATOM 1263 N N . ALA A 1 185 ? 27.868 43.016 -26.265 1.00 74.44 185 ALA A N 1
ATOM 1264 C CA . ALA A 1 185 ? 26.874 43.998 -25.860 1.00 74.44 185 ALA A CA 1
ATOM 1265 C C . ALA A 1 185 ? 26.686 43.968 -24.334 1.00 74.44 185 ALA A C 1
ATOM 1267 O O . ALA A 1 185 ? 26.509 42.910 -23.736 1.00 74.44 185 ALA A O 1
ATOM 1268 N N . THR A 1 186 ? 26.698 45.143 -23.699 1.00 70.69 186 THR A N 1
ATOM 1269 C CA . THR A 1 186 ? 26.411 45.259 -22.257 1.00 70.69 186 THR A CA 1
ATOM 1270 C C . THR A 1 186 ? 24.901 45.272 -22.022 1.00 70.69 186 THR A C 1
ATOM 1272 O O . THR A 1 186 ? 24.187 46.100 -22.594 1.00 70.69 186 THR A O 1
ATOM 1275 N N . LEU A 1 187 ? 24.401 44.390 -21.155 1.00 73.06 187 LEU A N 1
ATOM 1276 C CA . LEU A 1 187 ? 22.976 44.256 -20.824 1.00 73.06 187 LEU A CA 1
ATOM 1277 C C . LEU A 1 187 ? 22.579 45.285 -19.751 1.00 73.06 187 LEU A C 1
ATOM 1279 O O . LEU A 1 187 ? 22.175 44.950 -18.645 1.00 73.06 187 LEU A O 1
ATOM 1283 N N . LYS A 1 188 ? 22.720 46.582 -20.055 1.00 58.31 188 LYS A N 1
ATOM 1284 C CA . LYS A 1 188 ? 22.656 47.685 -19.068 1.00 58.31 188 LYS A CA 1
ATOM 1285 C C . LYS A 1 188 ? 21.311 47.904 -18.348 1.00 58.31 188 LYS A C 1
ATOM 1287 O O . LYS A 1 188 ? 21.226 48.795 -17.506 1.00 58.31 188 LYS A O 1
ATOM 1292 N N . ALA A 1 189 ? 20.269 47.137 -18.657 1.00 57.31 189 ALA A N 1
ATOM 1293 C CA . ALA A 1 189 ? 19.035 47.092 -17.879 1.00 57.31 189 ALA A CA 1
ATOM 1294 C C . ALA A 1 189 ? 18.291 45.782 -18.173 1.00 57.31 189 ALA A C 1
ATOM 1296 O O . ALA A 1 189 ? 17.574 45.706 -19.172 1.00 57.31 189 ALA A O 1
ATOM 1297 N N . CYS A 1 190 ? 18.412 44.771 -17.306 1.00 59.38 190 CYS A N 1
ATOM 1298 C CA . CYS A 1 190 ? 17.551 43.585 -17.359 1.00 59.38 190 CYS A CA 1
ATOM 1299 C C . CYS A 1 190 ? 16.097 44.011 -17.030 1.00 59.38 190 CYS A C 1
ATOM 1301 O O . CYS A 1 190 ? 15.639 43.918 -15.890 1.00 59.38 190 CYS A O 1
ATOM 1303 N N . LYS A 1 191 ? 15.354 44.560 -17.998 1.00 44.50 191 LYS A N 1
ATOM 1304 C CA . LYS A 1 191 ? 13.939 44.905 -17.825 1.00 44.50 191 LYS A CA 1
ATOM 1305 C C . LYS A 1 191 ? 13.105 43.711 -18.273 1.00 44.50 191 LYS A C 1
ATOM 1307 O O . LYS A 1 191 ? 12.727 43.623 -19.436 1.00 44.50 191 LYS A O 1
ATOM 1312 N N . ALA A 1 192 ? 12.838 42.790 -17.347 1.00 45.12 192 ALA A N 1
ATOM 1313 C CA . ALA A 1 192 ? 11.910 41.692 -17.596 1.00 45.12 192 ALA A CA 1
ATOM 1314 C C . ALA A 1 192 ? 10.560 42.250 -18.107 1.00 45.12 192 ALA A C 1
ATOM 1316 O O . ALA A 1 192 ? 10.084 43.263 -17.573 1.00 45.12 192 ALA A O 1
ATOM 1317 N N . PRO A 1 193 ? 9.939 41.649 -19.139 1.00 41.00 193 PRO A N 1
ATOM 1318 C CA . PRO A 1 193 ? 8.622 42.074 -19.598 1.00 41.00 193 PRO A CA 1
ATOM 1319 C C . PRO A 1 193 ? 7.593 41.914 -18.469 1.00 41.00 193 PRO A C 1
ATOM 1321 O O . PRO A 1 193 ? 7.655 40.973 -17.680 1.00 41.00 193 PRO A O 1
ATOM 1324 N N . ALA A 1 194 ? 6.659 42.864 -18.363 1.00 37.09 194 ALA A N 1
ATOM 1325 C CA . ALA A 1 194 ? 5.653 42.858 -17.304 1.00 37.09 194 ALA A CA 1
ATOM 1326 C C . ALA A 1 194 ? 4.742 41.615 -17.424 1.00 37.09 194 ALA A C 1
ATOM 1328 O O . ALA A 1 194 ? 4.188 41.390 -18.504 1.00 37.09 194 ALA A O 1
ATOM 1329 N N . PRO A 1 195 ? 4.554 40.825 -16.350 1.00 37.19 195 PRO A N 1
ATOM 1330 C CA . PRO A 1 195 ? 3.725 39.627 -16.403 1.00 37.19 195 PRO A CA 1
ATOM 1331 C C . PRO A 1 195 ? 2.242 39.985 -16.575 1.00 37.19 195 PRO A C 1
ATOM 1333 O O . PRO A 1 195 ? 1.697 40.838 -15.871 1.00 37.19 195 PRO A O 1
ATOM 1336 N N . SER A 1 196 ? 1.590 39.311 -17.525 1.00 37.09 196 SER A N 1
ATOM 1337 C CA . SER A 1 196 ? 0.168 39.435 -17.851 1.00 37.09 196 SER A CA 1
ATOM 1338 C C . SER A 1 196 ? -0.613 38.205 -17.358 1.00 37.09 196 SER A C 1
ATOM 1340 O O . SER A 1 196 ? -0.281 37.081 -17.707 1.00 37.09 196 SER A O 1
ATOM 1342 N N . SER A 1 197 ? -1.657 38.492 -16.564 1.00 44.81 197 SER A N 1
ATOM 1343 C CA . SER A 1 197 ? -2.833 37.699 -16.131 1.00 44.81 197 SER A CA 1
ATOM 1344 C C . SER A 1 197 ? -2.652 36.285 -15.535 1.00 44.81 197 SER A C 1
ATOM 1346 O O . SER A 1 197 ? -2.491 35.312 -16.260 1.00 44.81 197 SER A O 1
ATOM 1348 N N . ASP A 1 198 ? -2.833 36.232 -14.208 1.00 49.44 198 ASP A N 1
ATOM 1349 C CA . ASP A 1 198 ? -3.341 35.161 -13.326 1.00 49.44 198 ASP A CA 1
ATOM 1350 C C . ASP A 1 198 ? -2.781 33.721 -13.444 1.00 49.44 198 ASP A C 1
ATOM 1352 O O . ASP A 1 198 ? -3.307 32.898 -14.201 1.00 49.44 198 ASP A O 1
ATOM 1356 N N . PRO A 1 199 ? -1.781 33.355 -12.607 1.00 54.56 199 PRO A N 1
ATOM 1357 C CA . PRO A 1 199 ? -1.265 31.988 -12.527 1.00 54.56 199 PRO A CA 1
ATOM 1358 C C . PRO A 1 199 ? -2.320 30.995 -12.011 1.00 54.56 199 PRO A C 1
ATOM 1360 O O . PRO A 1 199 ? -3.069 31.285 -11.077 1.00 54.56 199 PRO A O 1
ATOM 1363 N N . GLY A 1 200 ? -2.351 29.796 -12.603 1.00 69.06 200 GLY A N 1
ATOM 1364 C CA . GLY A 1 200 ? -3.222 28.692 -12.179 1.00 69.06 200 GLY A CA 1
ATOM 1365 C C . GLY A 1 200 ? -4.578 28.603 -12.889 1.00 69.06 200 GLY A C 1
ATOM 1366 O O . GLY A 1 200 ? -5.431 27.828 -12.457 1.00 69.06 200 GLY A O 1
ATOM 1367 N N . THR A 1 201 ? -4.796 29.352 -13.974 1.00 74.00 201 THR A N 1
ATOM 1368 C CA . THR A 1 201 ? -6.016 29.246 -14.793 1.00 74.00 201 THR A CA 1
ATOM 1369 C C . THR A 1 201 ? -5.715 28.712 -16.195 1.00 74.00 201 THR A C 1
ATOM 1371 O O . THR A 1 201 ? -4.687 29.021 -16.792 1.00 74.00 201 THR A O 1
ATOM 1374 N N . CYS A 1 202 ? -6.611 27.868 -16.715 1.00 77.38 202 CYS A N 1
ATOM 1375 C CA . CYS A 1 202 ? -6.574 27.422 -18.105 1.00 77.38 202 CYS A CA 1
ATOM 1376 C C . CYS A 1 202 ? -7.281 28.434 -18.994 1.00 77.38 202 CYS A C 1
ATOM 1378 O O . CYS A 1 202 ? -8.448 28.754 -18.756 1.00 77.38 202 CYS A O 1
ATOM 1380 N N . LYS A 1 203 ? -6.598 28.894 -20.042 1.00 75.81 203 LYS A N 1
ATOM 1381 C CA . LYS A 1 203 ? -7.152 29.823 -21.024 1.00 75.81 203 LYS A CA 1
ATOM 1382 C C . LYS A 1 203 ? -6.903 29.278 -22.422 1.00 75.81 203 LYS A C 1
ATOM 1384 O O . LYS A 1 203 ? -5.770 28.988 -22.783 1.00 75.81 203 LYS A O 1
ATOM 1389 N N . ASP A 1 204 ? -7.986 29.079 -23.169 1.00 83.00 204 ASP A N 1
ATOM 1390 C CA . ASP A 1 204 ? -7.965 28.585 -24.553 1.00 83.00 204 ASP A CA 1
ATOM 1391 C C . ASP A 1 204 ? -7.196 27.258 -24.747 1.00 83.00 204 ASP A C 1
ATOM 1393 O O . ASP A 1 204 ? -6.628 26.993 -25.801 1.00 83.00 204 ASP A O 1
ATOM 1397 N N . GLY A 1 205 ? -7.193 26.402 -23.717 1.00 77.88 205 GLY A N 1
ATOM 1398 C CA . GLY A 1 205 ? -6.523 25.097 -23.735 1.00 77.88 205 GLY A CA 1
ATOM 1399 C C . GLY A 1 205 ? -5.050 25.124 -23.321 1.00 77.88 205 GLY A C 1
ATOM 1400 O O . GLY A 1 205 ? -4.470 24.058 -23.153 1.00 77.88 205 GLY A O 1
ATOM 1401 N N . SER A 1 206 ? -4.466 26.302 -23.093 1.00 74.69 206 SER A N 1
ATOM 1402 C CA . SER A 1 206 ? -3.121 26.464 -22.538 1.00 74.69 206 SER A CA 1
ATOM 1403 C C . SER A 1 206 ? -3.169 26.675 -21.026 1.00 74.69 206 SER A C 1
ATOM 1405 O O . SER A 1 206 ? -3.973 27.459 -20.513 1.00 74.69 206 SER A O 1
ATOM 1407 N N . TYR A 1 207 ? -2.293 25.975 -20.307 1.00 82.56 207 TYR A N 1
ATOM 1408 C CA . TYR A 1 207 ? -2.123 26.132 -18.865 1.00 82.56 207 TYR A CA 1
ATOM 1409 C C . TYR A 1 207 ? -0.933 27.047 -18.570 1.00 82.56 207 TYR A C 1
ATOM 1411 O O . TYR A 1 207 ? 0.154 26.833 -19.108 1.00 82.56 207 TYR A O 1
ATOM 1419 N N . CYS A 1 208 ? -1.135 28.054 -17.717 1.00 79.31 208 CYS A N 1
ATOM 1420 C CA . CYS A 1 208 ? -0.100 29.020 -17.354 1.00 79.31 208 CYS A CA 1
ATOM 1421 C C . CYS A 1 208 ? 0.270 28.907 -15.869 1.00 79.31 208 CYS A C 1
ATOM 1423 O O . CYS A 1 208 ? -0.593 28.989 -14.987 1.00 79.31 208 CYS A O 1
ATOM 1425 N N . VAL A 1 209 ? 1.566 28.758 -15.593 1.00 82.69 209 VAL A N 1
ATOM 1426 C CA . VAL A 1 209 ? 2.142 28.717 -14.243 1.00 82.69 209 VAL A CA 1
ATOM 1427 C C . VAL A 1 209 ? 3.385 29.602 -14.203 1.00 82.69 209 VAL A C 1
ATOM 1429 O O . VAL A 1 209 ? 4.139 29.661 -15.169 1.00 82.69 209 VAL A O 1
ATOM 1432 N N . ASP A 1 210 ? 3.562 30.356 -13.118 1.00 75.12 210 ASP A N 1
ATOM 1433 C CA . ASP A 1 210 ? 4.746 31.199 -12.881 1.00 75.12 210 ASP A CA 1
ATOM 1434 C C . ASP A 1 210 ? 5.114 32.154 -14.036 1.00 75.12 210 ASP A C 1
ATOM 1436 O O . ASP A 1 210 ? 6.277 32.471 -14.274 1.00 75.12 210 ASP A O 1
ATOM 1440 N N . GLY A 1 211 ? 4.101 32.642 -14.759 1.00 65.94 211 GLY A N 1
ATOM 1441 C CA . GLY A 1 211 ? 4.281 33.578 -15.872 1.00 65.94 211 GLY A CA 1
ATOM 1442 C C . GLY A 1 211 ? 4.709 32.932 -17.193 1.00 65.94 211 GLY A C 1
ATOM 1443 O O . GLY A 1 211 ? 4.940 33.655 -18.160 1.00 65.94 211 GLY A O 1
ATOM 1444 N N . GLN A 1 212 ? 4.771 31.600 -17.266 1.00 67.25 212 GLN A N 1
ATOM 1445 C CA . GLN A 1 212 ? 4.972 30.852 -18.503 1.00 67.25 212 GLN A CA 1
ATOM 1446 C C . GLN A 1 212 ? 3.706 30.071 -18.860 1.00 67.25 212 GLN A C 1
ATOM 1448 O O . GLN A 1 212 ? 3.157 29.320 -18.053 1.00 67.25 212 GLN A O 1
ATOM 1453 N N . CYS A 1 213 ? 3.223 30.271 -20.084 1.00 77.69 213 CYS A N 1
ATOM 1454 C CA . CYS A 1 213 ? 2.112 29.509 -20.635 1.00 77.69 213 CYS A CA 1
ATOM 1455 C C . CYS A 1 213 ? 2.656 28.358 -21.472 1.00 77.69 213 CYS A C 1
ATOM 1457 O O . CYS A 1 213 ? 3.519 28.556 -22.326 1.00 77.69 213 CYS A O 1
ATOM 1459 N N . HIS A 1 214 ? 2.142 27.158 -21.228 1.00 81.75 214 HIS A N 1
ATOM 1460 C CA . HIS A 1 214 ? 2.529 25.979 -21.981 1.00 81.75 214 HIS A CA 1
ATOM 1461 C C . HIS A 1 214 ? 1.614 25.803 -23.200 1.00 81.75 214 HIS A C 1
ATOM 1463 O O . HIS A 1 214 ? 0.401 26.027 -23.127 1.00 81.75 214 HIS A O 1
ATOM 1469 N N . GLU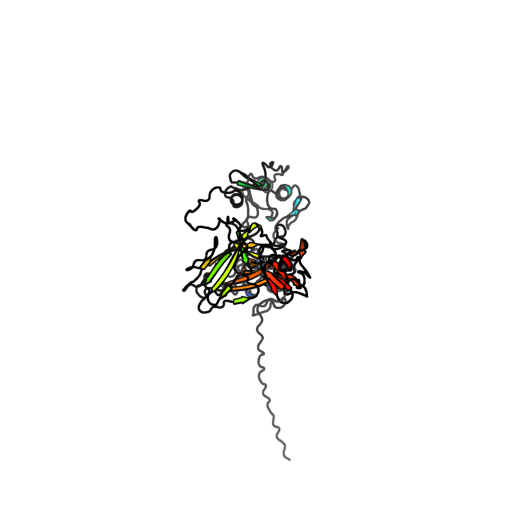 A 1 215 ? 2.189 25.374 -24.326 1.00 82.31 215 GLU A N 1
ATOM 1470 C CA . GLU A 1 215 ? 1.451 25.061 -25.558 1.00 82.31 215 GLU A CA 1
ATOM 1471 C C . GLU A 1 215 ? 0.263 24.134 -25.277 1.00 82.31 215 GLU A C 1
ATOM 1473 O O . GLU A 1 215 ? 0.344 23.272 -24.394 1.00 82.31 215 GLU A O 1
ATOM 1478 N N . VAL A 1 216 ? -0.833 24.293 -26.021 1.00 73.50 216 VAL A N 1
ATOM 1479 C CA . VAL A 1 216 ? -2.095 23.545 -25.825 1.00 73.50 216 VAL A CA 1
ATOM 1480 C C . VAL A 1 216 ? -1.860 22.029 -25.828 1.00 73.50 216 VAL A C 1
ATOM 1482 O O . VAL A 1 216 ? -2.467 21.286 -25.059 1.00 73.50 216 VAL A O 1
ATOM 1485 N N . ASP A 1 217 ? -0.906 21.570 -26.638 1.00 67.44 217 ASP A N 1
ATOM 1486 C CA . ASP A 1 217 ? -0.560 20.158 -26.771 1.00 67.44 217 ASP A CA 1
ATOM 1487 C C . ASP A 1 217 ? 0.487 19.637 -25.781 1.00 67.44 217 ASP A C 1
ATOM 1489 O O . ASP A 1 217 ? 0.780 18.434 -25.775 1.00 67.44 217 ASP A O 1
ATOM 1493 N N . SER A 1 218 ? 1.039 20.506 -24.937 1.00 76.19 218 SER A N 1
ATOM 1494 C CA . SER A 1 218 ? 2.014 20.111 -23.925 1.00 76.19 218 SER A CA 1
ATOM 1495 C C . SER A 1 218 ? 1.391 19.181 -22.881 1.00 76.19 218 SER A C 1
ATOM 1497 O O . SER A 1 218 ? 0.197 19.251 -22.575 1.00 76.19 218 SER A O 1
ATOM 1499 N N . ALA A 1 219 ? 2.218 18.322 -22.281 1.00 67.25 219 ALA A N 1
ATOM 1500 C CA . ALA A 1 219 ? 1.779 17.448 -21.195 1.00 67.25 219 ALA A CA 1
ATOM 1501 C C . ALA A 1 219 ? 1.161 18.247 -20.031 1.00 67.25 219 ALA A C 1
ATOM 1503 O O . ALA A 1 219 ? 0.186 17.797 -19.433 1.00 67.25 219 ALA A O 1
ATOM 1504 N N . MET A 1 220 ? 1.673 19.452 -19.752 1.00 71.69 220 MET A N 1
ATOM 1505 C CA . MET A 1 220 ? 1.124 20.336 -18.724 1.00 71.69 220 MET A CA 1
ATOM 1506 C C . MET A 1 220 ? -0.266 20.869 -19.079 1.00 71.69 220 MET A C 1
ATOM 1508 O O . MET A 1 220 ? -1.188 20.727 -18.278 1.00 71.69 220 MET A O 1
ATOM 1512 N N . SER A 1 221 ? -0.460 21.399 -20.285 1.00 78.94 221 SER A N 1
ATOM 1513 C CA . SER A 1 221 ? -1.772 21.887 -20.727 1.00 78.94 221 SER A CA 1
ATOM 1514 C C . SER A 1 221 ? -2.814 20.770 -20.803 1.00 78.94 221 SER A C 1
ATOM 1516 O O . SER A 1 221 ? -3.924 20.935 -20.305 1.00 78.94 221 SER A O 1
ATOM 1518 N N . LYS A 1 222 ? -2.438 19.579 -21.283 1.00 77.50 222 LYS A N 1
ATOM 1519 C CA . LYS A 1 222 ? -3.320 18.395 -21.323 1.00 77.50 222 LYS A CA 1
ATOM 1520 C C . LYS A 1 222 ? -3.711 17.862 -19.944 1.00 77.50 222 LYS A C 1
ATOM 1522 O O . LYS A 1 222 ? -4.780 17.276 -19.797 1.00 77.50 222 LYS A O 1
ATOM 1527 N N . THR A 1 223 ? -2.851 18.044 -18.943 1.00 70.38 223 THR A N 1
ATOM 1528 C CA . THR A 1 223 ? -3.098 17.571 -17.572 1.00 70.38 223 THR A CA 1
ATOM 1529 C C . THR A 1 223 ? -3.985 18.533 -16.785 1.00 70.38 223 THR A C 1
ATOM 1531 O O . THR A 1 223 ? -4.785 18.094 -15.961 1.00 70.38 223 THR A O 1
ATOM 1534 N N . HIS A 1 224 ? -3.858 19.839 -17.030 1.00 78.50 224 HIS A N 1
ATOM 1535 C CA . HIS A 1 224 ? -4.517 20.868 -16.223 1.00 78.50 224 HIS A CA 1
ATOM 1536 C C . HIS A 1 224 ? -5.738 21.505 -16.892 1.00 78.50 224 HIS A C 1
ATOM 1538 O O . HIS A 1 224 ? -6.631 21.981 -16.191 1.00 78.50 224 HIS A O 1
ATOM 1544 N N . CYS A 1 225 ? -5.824 21.479 -18.223 1.00 78.19 225 CYS A N 1
ATOM 1545 C CA . CYS A 1 225 ? -6.976 21.979 -18.961 1.00 78.19 225 CYS A CA 1
ATOM 1546 C C . CYS A 1 225 ? -7.858 20.802 -19.359 1.00 78.19 225 CYS A C 1
ATOM 1548 O O . CYS A 1 225 ? -7.498 19.998 -20.214 1.00 78.19 225 CYS A O 1
ATOM 1550 N N . ALA A 1 226 ? -9.016 20.680 -18.705 1.00 62.31 226 ALA A N 1
ATOM 1551 C CA . ALA A 1 226 ? -9.966 19.614 -18.988 1.00 62.31 226 ALA A CA 1
ATOM 1552 C C . ALA A 1 226 ? -10.365 19.645 -20.470 1.00 62.31 226 ALA A C 1
ATOM 1554 O O . ALA A 1 226 ? -11.047 20.568 -20.923 1.00 62.31 226 ALA A O 1
ATOM 1555 N N . VAL A 1 227 ? -9.958 18.620 -21.220 1.00 49.09 227 VAL A N 1
ATOM 1556 C CA . VAL A 1 227 ? -10.457 18.389 -22.574 1.00 49.09 227 VAL A CA 1
ATOM 1557 C C . VAL A 1 227 ? -11.920 17.985 -22.428 1.00 49.09 227 VAL A C 1
ATOM 1559 O O . VAL A 1 227 ? -12.244 16.870 -22.016 1.00 49.09 227 VAL A O 1
ATOM 1562 N N . SER A 1 228 ? -12.824 18.931 -22.676 1.00 43.66 228 SER A N 1
ATOM 1563 C CA . SER A 1 228 ? -14.248 18.630 -22.731 1.00 43.66 228 SER A CA 1
ATOM 1564 C C . SER A 1 228 ? -14.482 17.646 -23.880 1.00 43.66 228 SER A C 1
ATOM 1566 O O . SER A 1 228 ? -14.126 17.928 -25.022 1.00 43.66 228 SER A O 1
ATOM 1568 N N . SER A 1 229 ? -15.089 16.505 -23.547 1.00 44.81 229 SER A N 1
ATOM 1569 C CA . SER A 1 229 ? -15.508 15.383 -24.404 1.00 44.81 229 SER A CA 1
ATOM 1570 C C . SER A 1 229 ? -14.430 14.386 -24.871 1.00 44.81 229 SER A C 1
ATOM 1572 O O . SER A 1 229 ? -13.888 14.469 -25.967 1.00 44.81 229 SER A O 1
ATOM 1574 N N . VAL A 1 230 ? -14.233 13.329 -24.074 1.00 36.69 230 VAL A N 1
ATOM 1575 C CA . VAL A 1 230 ? -13.903 12.001 -24.621 1.00 36.69 230 VAL A CA 1
ATOM 1576 C C . VAL A 1 230 ? -15.226 11.328 -25.027 1.00 36.69 230 VAL A C 1
ATOM 1578 O O . VAL A 1 230 ? -16.166 11.343 -24.225 1.00 36.69 230 VAL A O 1
ATOM 1581 N N . PRO A 1 231 ? -15.344 10.750 -26.237 1.00 35.47 231 PRO A N 1
ATOM 1582 C CA . PRO A 1 231 ? -16.518 9.984 -26.642 1.00 35.47 231 PRO A CA 1
ATOM 1583 C C . PRO A 1 231 ? -16.716 8.782 -25.715 1.00 35.47 231 PRO A C 1
ATOM 1585 O O . PRO A 1 231 ? -15.848 7.920 -25.599 1.00 35.47 231 PRO A O 1
ATOM 1588 N N . GLN A 1 232 ? -17.867 8.737 -25.048 1.00 36.06 232 GLN A N 1
ATOM 1589 C CA . GLN A 1 232 ? -18.331 7.570 -24.307 1.00 36.06 232 GLN A CA 1
ATOM 1590 C C . GLN A 1 232 ? -18.547 6.414 -25.290 1.00 36.06 232 GLN A C 1
ATOM 1592 O O . GLN A 1 232 ? -19.498 6.430 -26.075 1.00 36.06 232 GLN A O 1
ATOM 1597 N N . ASP A 1 233 ? -17.680 5.406 -25.232 1.00 35.03 233 ASP A N 1
ATOM 1598 C CA . ASP A 1 233 ? -17.974 4.107 -25.821 1.00 35.03 233 ASP A CA 1
ATOM 1599 C C . ASP A 1 233 ? -19.155 3.497 -25.051 1.00 35.03 233 ASP A C 1
ATOM 1601 O O . ASP A 1 233 ? -19.091 3.223 -23.850 1.00 35.03 233 ASP A O 1
ATOM 1605 N N . THR A 1 234 ? -20.294 3.404 -25.730 1.00 39.34 234 THR A N 1
ATOM 1606 C CA . THR A 1 234 ? -21.571 2.954 -25.175 1.00 39.34 234 THR A CA 1
ATOM 1607 C C . THR A 1 234 ? -21.794 1.502 -25.560 1.00 39.34 234 THR A C 1
ATOM 1609 O O . THR A 1 234 ? -22.629 1.187 -26.404 1.00 39.34 234 THR A O 1
ATOM 1612 N N . SER A 1 235 ? -21.072 0.586 -24.917 1.00 40.41 235 SER A N 1
ATOM 1613 C CA . SER A 1 235 ? -21.396 -0.837 -25.024 1.00 40.41 235 SER A CA 1
ATOM 1614 C C . SER A 1 235 ? -20.990 -1.668 -23.807 1.00 40.41 235 SER A C 1
ATOM 1616 O O . SER A 1 235 ? -20.394 -2.725 -23.948 1.00 40.41 235 SER A O 1
ATOM 1618 N N . ASP A 1 236 ? -21.413 -1.276 -22.600 1.00 41.50 236 ASP A N 1
ATOM 1619 C CA . ASP A 1 236 ? -21.591 -2.305 -21.572 1.00 41.50 236 ASP A CA 1
ATOM 1620 C C . ASP A 1 236 ? -22.830 -2.086 -20.697 1.00 41.50 236 ASP A C 1
ATOM 1622 O O . ASP A 1 236 ? -22.959 -1.134 -19.924 1.00 41.50 236 ASP A O 1
ATOM 1626 N N . LYS A 1 237 ? -23.806 -2.978 -20.885 1.00 45.66 237 LYS A N 1
ATOM 1627 C CA . LYS A 1 237 ? -25.053 -3.056 -20.122 1.00 45.66 237 LYS A CA 1
ATOM 1628 C C . LYS A 1 237 ? -24.833 -4.006 -18.949 1.00 45.66 237 LYS A C 1
ATOM 1630 O O . LYS A 1 237 ? -25.300 -5.142 -18.981 1.00 45.66 237 LYS A O 1
ATOM 1635 N N . THR A 1 238 ? -24.242 -3.518 -17.867 1.00 43.50 238 THR A N 1
ATOM 1636 C CA . THR A 1 238 ? -24.350 -4.175 -16.558 1.00 43.50 238 THR A CA 1
ATOM 1637 C C . THR A 1 238 ? -25.066 -3.265 -15.564 1.00 43.50 238 THR A C 1
ATOM 1639 O O . THR A 1 238 ? -24.676 -2.142 -15.262 1.00 43.50 238 THR A O 1
ATOM 1642 N N . ARG A 1 239 ? -26.226 -3.754 -15.121 1.00 41.72 239 ARG A N 1
ATOM 1643 C CA . ARG A 1 239 ? -27.146 -3.106 -14.187 1.00 41.72 239 ARG A CA 1
ATOM 1644 C C . ARG A 1 239 ? -26.579 -3.161 -12.762 1.00 41.72 239 ARG A C 1
ATOM 1646 O O . ARG A 1 239 ? -26.251 -4.244 -12.296 1.00 41.72 239 ARG A O 1
ATOM 1653 N N . GLY A 1 240 ? -26.655 -2.046 -12.031 1.00 39.09 240 GLY A N 1
ATOM 1654 C CA . GLY A 1 240 ? -27.065 -2.095 -10.619 1.00 39.09 240 GLY A CA 1
ATOM 1655 C C . GLY A 1 240 ? -26.039 -1.817 -9.517 1.00 39.09 240 GLY A C 1
ATOM 1656 O O . GLY A 1 240 ? -26.362 -2.081 -8.364 1.00 39.09 240 GLY A O 1
ATOM 1657 N N . LEU A 1 241 ? -24.873 -1.240 -9.806 1.00 44.09 241 LEU A N 1
ATOM 1658 C CA . LEU A 1 241 ? -24.079 -0.528 -8.797 1.00 44.09 241 LEU A CA 1
ATOM 1659 C C . LEU A 1 241 ? -24.031 0.936 -9.227 1.00 44.09 241 LEU A C 1
ATOM 1661 O O . LEU A 1 241 ? -23.718 1.219 -10.381 1.00 44.09 241 LEU A O 1
ATOM 1665 N N . ALA A 1 242 ? -24.430 1.853 -8.339 1.00 46.38 242 ALA A N 1
ATOM 1666 C CA . ALA A 1 242 ? -24.285 3.287 -8.571 1.00 46.38 242 ALA A CA 1
ATOM 1667 C C . ALA A 1 242 ? -22.871 3.525 -9.100 1.00 46.38 242 ALA A C 1
ATOM 1669 O O . ALA A 1 242 ? -21.928 3.086 -8.446 1.00 46.38 242 ALA A O 1
ATOM 1670 N N . ALA A 1 243 ? -22.757 4.109 -10.297 1.00 51.53 243 ALA A N 1
ATOM 1671 C CA . ALA A 1 243 ? -21.488 4.325 -10.973 1.00 51.53 243 ALA A CA 1
ATOM 1672 C C . ALA A 1 243 ? -20.530 5.000 -9.990 1.00 51.53 243 ALA A C 1
ATOM 1674 O O . ALA A 1 243 ? -20.639 6.200 -9.734 1.00 51.53 243 ALA A O 1
ATOM 1675 N N . MET A 1 244 ? -19.648 4.209 -9.373 1.00 61.03 244 MET A N 1
ATOM 1676 C CA . MET A 1 244 ? -18.536 4.748 -8.618 1.00 61.03 244 MET A CA 1
ATOM 1677 C C . MET A 1 244 ? -17.757 5.538 -9.649 1.00 61.03 244 MET A C 1
ATOM 1679 O O . MET A 1 244 ? -17.231 4.967 -10.601 1.00 61.03 244 MET A O 1
ATOM 1683 N N . SER A 1 245 ? -17.814 6.862 -9.533 1.00 71.62 245 SER A N 1
ATOM 1684 C CA . SER A 1 245 ? -17.082 7.748 -10.420 1.00 71.62 245 SER A CA 1
ATOM 1685 C C . SER A 1 245 ? -15.607 7.422 -10.244 1.00 71.62 245 SER A C 1
ATOM 1687 O O . SER A 1 245 ? -15.024 7.784 -9.225 1.00 71.62 245 SER A O 1
ATOM 1689 N N . PHE A 1 246 ? -15.035 6.694 -11.201 1.00 86.38 246 PHE A N 1
ATOM 1690 C CA . PHE A 1 246 ? -13.622 6.348 -11.190 1.00 86.38 246 PHE A CA 1
ATOM 1691 C C . PHE A 1 246 ? -12.804 7.638 -11.236 1.00 86.38 246 PHE A C 1
ATOM 1693 O O . PHE A 1 246 ? -13.017 8.490 -12.104 1.00 86.38 246 PHE A 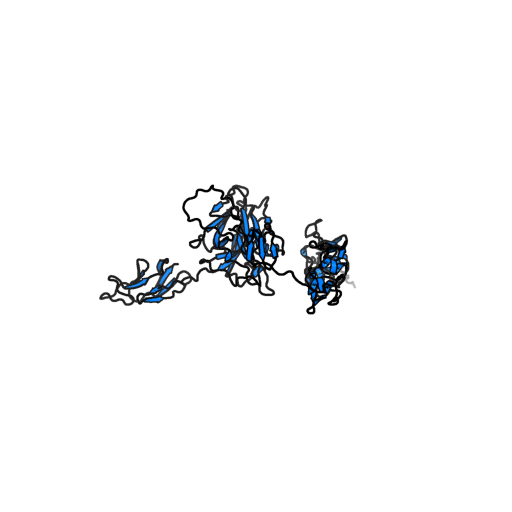O 1
ATOM 1700 N N . GLY A 1 247 ? -11.905 7.805 -10.271 1.00 92.00 247 GLY A N 1
ATOM 1701 C CA . GLY A 1 247 ? -11.015 8.951 -10.220 1.00 92.00 247 GLY A CA 1
ATOM 1702 C C . GLY A 1 247 ? -9.899 8.810 -11.261 1.00 92.00 247 GLY A C 1
ATOM 1703 O O . GLY A 1 247 ? -9.384 7.707 -11.469 1.00 92.00 247 GLY A O 1
ATOM 1704 N N . PRO A 1 248 ? -9.446 9.912 -11.890 1.00 95.75 248 PRO A N 1
ATOM 1705 C CA . PRO A 1 248 ? -8.321 9.867 -12.829 1.00 95.75 248 PRO A CA 1
ATOM 1706 C C . PRO A 1 248 ? -7.017 9.402 -12.166 1.00 95.75 248 PRO A C 1
ATOM 1708 O O . PRO A 1 248 ? -6.122 8.940 -12.866 1.00 95.75 248 PRO A O 1
ATOM 1711 N N . TYR A 1 249 ? -6.937 9.482 -10.835 1.00 97.62 249 TYR A N 1
ATOM 1712 C CA . TYR A 1 249 ? -5.787 9.094 -10.021 1.00 97.62 249 TYR A CA 1
ATOM 1713 C C . TYR A 1 249 ? -6.049 7.860 -9.153 1.00 97.62 249 TYR A C 1
ATOM 1715 O O . TYR A 1 249 ? -5.334 7.663 -8.179 1.00 97.62 249 TYR A O 1
ATOM 1723 N N . ASP A 1 250 ? -7.080 7.056 -9.426 1.00 98.00 250 ASP A N 1
ATOM 1724 C CA . ASP A 1 250 ? -7.352 5.867 -8.612 1.00 98.00 250 ASP A CA 1
ATOM 1725 C C . ASP A 1 250 ? -6.147 4.912 -8.584 1.00 98.00 250 ASP A C 1
ATOM 1727 O O . ASP A 1 250 ? -5.457 4.694 -9.586 1.00 98.00 250 ASP A O 1
ATOM 1731 N N . VAL A 1 251 ? -5.909 4.302 -7.425 1.00 98.69 251 VAL A N 1
ATOM 1732 C CA . VAL A 1 251 ? -4.844 3.312 -7.224 1.00 98.69 251 VAL A CA 1
ATOM 1733 C C . VAL A 1 251 ? -5.363 2.102 -6.457 1.00 98.69 251 VAL A C 1
ATOM 1735 O O . VAL A 1 251 ? -6.375 2.176 -5.762 1.00 98.69 251 VAL A O 1
ATOM 1738 N N . GLY A 1 252 ? -4.680 0.970 -6.594 1.00 98.56 252 GLY A N 1
ATOM 1739 C CA . GLY A 1 252 ? -4.949 -0.268 -5.878 1.00 98.56 252 GLY A CA 1
ATOM 1740 C C . GLY A 1 252 ? -3.928 -0.488 -4.769 1.00 98.56 252 GLY A C 1
ATOM 1741 O O . GLY A 1 252 ? -2.723 -0.535 -5.025 1.00 98.56 252 GLY A O 1
ATOM 1742 N N . VAL A 1 253 ? -4.415 -0.660 -3.542 1.00 98.69 253 VAL A N 1
ATOM 1743 C CA . VAL A 1 253 ? -3.613 -1.102 -2.389 1.00 98.69 253 VAL A CA 1
ATOM 1744 C C . VAL A 1 253 ? -3.982 -2.523 -1.988 1.00 98.69 253 VAL A C 1
ATOM 1746 O O . VAL A 1 253 ? -5.096 -2.962 -2.260 1.00 98.69 253 VAL A O 1
ATOM 1749 N N . ILE A 1 254 ? -3.085 -3.234 -1.309 1.00 98.69 254 ILE A N 1
ATOM 1750 C CA . ILE A 1 254 ? -3.289 -4.634 -0.917 1.00 98.69 254 ILE A CA 1
ATOM 1751 C C . ILE A 1 254 ? -3.994 -4.650 0.449 1.00 98.69 254 ILE A C 1
ATOM 1753 O O . ILE A 1 254 ? -3.359 -4.284 1.438 1.00 98.69 254 ILE A O 1
ATOM 1757 N N . PRO A 1 255 ? -5.283 -5.019 0.572 1.00 98.19 255 PRO A N 1
ATOM 1758 C CA . PRO A 1 255 ? -5.941 -5.103 1.875 1.00 98.19 255 PRO A CA 1
ATOM 1759 C C . PRO A 1 255 ? -5.435 -6.320 2.659 1.00 98.19 255 PRO A C 1
ATOM 1761 O O . PRO A 1 255 ? -4.898 -7.260 2.083 1.00 98.19 255 PRO A O 1
ATOM 1764 N N . LYS A 1 256 ? -5.640 -6.356 3.979 1.00 96.25 256 LYS A N 1
ATOM 1765 C CA . LYS A 1 256 ? -5.292 -7.526 4.814 1.00 96.25 256 LYS A CA 1
ATOM 1766 C C . LYS A 1 256 ? -5.998 -8.820 4.393 1.00 96.25 256 LYS A C 1
ATOM 1768 O O . LYS A 1 256 ? -5.433 -9.897 4.524 1.00 96.25 256 LYS A O 1
ATOM 1773 N N . LYS A 1 257 ? -7.263 -8.718 3.985 1.00 95.19 257 LYS A N 1
ATOM 1774 C CA . LYS A 1 257 ? -8.146 -9.844 3.654 1.00 95.19 257 LYS A CA 1
ATOM 1775 C C . LYS A 1 257 ? -8.952 -9.514 2.405 1.00 95.19 257 LYS A C 1
ATOM 1777 O O . LYS A 1 257 ? -9.039 -8.349 2.032 1.00 95.19 257 LYS A O 1
ATOM 1782 N N . ASN A 1 258 ? -9.578 -10.523 1.808 1.00 96.31 258 ASN A N 1
ATOM 1783 C CA . ASN A 1 258 ? -10.455 -10.317 0.659 1.00 96.31 258 ASN A CA 1
ATOM 1784 C C . ASN A 1 258 ? -11.627 -9.395 1.034 1.00 96.31 258 ASN A C 1
ATOM 1786 O O . ASN A 1 258 ? -12.358 -9.677 1.988 1.00 96.31 258 ASN A O 1
ATOM 1790 N N . GLY A 1 259 ? -11.798 -8.318 0.268 1.00 94.19 259 GLY A N 1
ATOM 1791 C CA . GLY A 1 259 ? -12.840 -7.313 0.464 1.00 94.19 259 GLY A CA 1
ATOM 1792 C C . GLY A 1 259 ? -12.308 -5.933 0.853 1.00 94.19 259 GLY A C 1
ATOM 1793 O O . GLY A 1 259 ? -11.230 -5.792 1.427 1.00 94.19 259 GLY A O 1
ATOM 1794 N N . CYS A 1 260 ? -13.111 -4.916 0.546 1.00 95.19 260 CYS A N 1
ATOM 1795 C CA . CYS A 1 260 ? -12.786 -3.508 0.759 1.00 95.19 260 CYS A CA 1
ATOM 1796 C C . CYS A 1 260 ? -13.830 -2.810 1.635 1.00 95.19 260 CYS A C 1
ATOM 1798 O O . CYS A 1 260 ? -14.959 -3.297 1.755 1.00 95.19 260 CYS A O 1
ATOM 1800 N N . PRO A 1 261 ? -13.482 -1.663 2.245 1.00 89.94 261 PRO A N 1
ATOM 1801 C CA . PRO A 1 261 ? -14.441 -0.785 2.894 1.00 89.94 261 PRO A CA 1
ATOM 1802 C C . PRO A 1 261 ? -15.594 -0.408 1.964 1.00 89.94 261 PRO A C 1
ATOM 1804 O O . PRO A 1 261 ? -15.441 -0.350 0.742 1.00 89.94 261 PRO A O 1
ATOM 1807 N N . ALA A 1 262 ? -16.748 -0.092 2.554 1.00 84.94 262 ALA A N 1
ATOM 1808 C CA . ALA A 1 262 ? -17.885 0.413 1.797 1.00 84.94 262 ALA A CA 1
ATOM 1809 C C . ALA A 1 262 ? -17.470 1.639 0.968 1.00 84.94 262 ALA A C 1
ATOM 1811 O O . ALA A 1 262 ? -16.834 2.557 1.485 1.00 84.94 262 ALA A O 1
ATOM 1812 N N . GLY A 1 263 ? -17.829 1.648 -0.316 1.00 86.00 263 GLY A N 1
ATOM 1813 C CA . GLY A 1 263 ? -17.411 2.707 -1.236 1.00 86.00 263 GLY A CA 1
ATOM 1814 C C . GLY A 1 263 ? -16.131 2.407 -2.029 1.00 86.00 263 GLY A C 1
ATOM 1815 O O . GLY A 1 263 ? -15.786 3.197 -2.898 1.00 86.00 263 GLY A O 1
ATOM 1816 N N . SER A 1 264 ? -15.453 1.285 -1.769 1.00 93.62 264 SER A N 1
ATOM 1817 C CA . SER A 1 264 ? -14.256 0.846 -2.493 1.00 93.62 264 SER A CA 1
ATOM 1818 C C . SER A 1 264 ? -14.512 -0.481 -3.213 1.00 93.62 264 SER A C 1
ATOM 1820 O O . SER A 1 264 ? -15.121 -1.400 -2.664 1.00 93.62 264 SER A O 1
ATOM 1822 N N . GLU A 1 265 ? -14.062 -0.567 -4.462 1.00 96.00 265 GLU A N 1
ATOM 1823 C CA . GLU A 1 265 ? -14.136 -1.778 -5.277 1.00 96.00 265 GLU A CA 1
ATOM 1824 C C . GLU A 1 265 ? -12.996 -2.740 -4.914 1.00 96.00 265 GLU A C 1
ATOM 1826 O O . GLU A 1 265 ? -11.833 -2.333 -4.853 1.00 96.00 265 GLU A O 1
ATOM 1831 N N . PHE A 1 266 ? -13.328 -4.021 -4.715 1.00 97.56 266 PHE A N 1
ATOM 1832 C CA . PHE A 1 266 ? -12.335 -5.088 -4.593 1.00 97.56 266 PHE A CA 1
ATOM 1833 C C . PHE A 1 266 ? -12.045 -5.689 -5.968 1.00 97.56 266 PHE A C 1
ATOM 1835 O O . PHE A 1 266 ? -12.950 -6.188 -6.634 1.00 97.56 266 PHE A O 1
ATOM 1842 N N . ILE A 1 267 ? -10.779 -5.646 -6.366 1.00 98.25 267 ILE A N 1
ATOM 1843 C CA . ILE A 1 267 ? -10.266 -6.151 -7.637 1.00 98.25 267 ILE A CA 1
ATOM 1844 C C . ILE A 1 267 ? -9.432 -7.386 -7.339 1.00 98.25 267 ILE A C 1
ATOM 1846 O O . ILE A 1 267 ? -8.599 -7.370 -6.429 1.00 98.25 267 ILE A O 1
ATOM 1850 N N . GLN A 1 268 ? -9.639 -8.447 -8.110 1.00 97.94 268 GLN A N 1
ATOM 1851 C CA . GLN A 1 268 ? -8.792 -9.632 -8.048 1.00 97.94 268 GLN A CA 1
ATOM 1852 C C . GLN A 1 268 ? -8.140 -9.879 -9.394 1.00 97.94 268 GLN A C 1
ATOM 1854 O O . GLN A 1 268 ? -8.769 -9.697 -10.435 1.00 97.94 268 GLN A O 1
ATOM 1859 N N . ILE A 1 269 ? -6.887 -10.307 -9.345 1.00 97.94 269 ILE A N 1
ATOM 1860 C CA . ILE A 1 269 ? -6.107 -10.741 -10.498 1.00 97.94 269 ILE A CA 1
ATOM 1861 C C . ILE A 1 269 ? -5.560 -12.106 -10.129 1.00 97.94 269 ILE A C 1
ATOM 1863 O O . ILE A 1 269 ? -4.861 -12.229 -9.128 1.00 97.94 269 ILE A O 1
ATOM 1867 N N . TYR A 1 270 ? -5.925 -13.122 -10.885 1.00 97.00 270 TYR A N 1
ATOM 1868 C CA . TYR A 1 270 ? -5.341 -14.444 -10.800 1.00 97.00 270 TYR A CA 1
ATOM 1869 C C . TYR A 1 270 ? -4.406 -14.620 -11.985 1.00 97.00 270 TYR A C 1
ATOM 1871 O O . TYR A 1 270 ? -4.823 -14.471 -13.135 1.00 97.00 270 TYR A O 1
ATOM 1879 N N . MET A 1 271 ? -3.158 -14.887 -11.642 1.00 95.81 271 MET A N 1
ATOM 1880 C CA . MET A 1 271 ? -2.077 -15.264 -12.525 1.00 95.81 271 MET A CA 1
ATOM 1881 C C . MET A 1 271 ? -1.917 -16.774 -12.403 1.00 95.81 271 MET A C 1
ATOM 1883 O O . MET A 1 271 ? -1.687 -17.278 -11.304 1.00 95.81 271 MET A O 1
ATOM 1887 N N . ASP A 1 272 ? -2.147 -17.467 -13.507 1.00 93.12 272 ASP A N 1
ATOM 1888 C CA . ASP A 1 272 ? -1.811 -18.867 -13.680 1.00 93.12 272 ASP A CA 1
ATOM 1889 C C . ASP A 1 272 ? -0.295 -18.941 -13.829 1.00 93.12 272 ASP A C 1
ATOM 1891 O O . ASP A 1 272 ? 0.291 -18.336 -14.736 1.00 93.12 272 ASP A O 1
ATOM 1895 N N . ASP A 1 273 ? 0.314 -19.564 -12.834 1.00 90.81 273 ASP A N 1
ATOM 1896 C CA . ASP A 1 273 ? 1.759 -19.738 -12.732 1.00 90.81 273 ASP A CA 1
ATOM 1897 C C . ASP A 1 273 ? 2.102 -21.144 -13.265 1.00 90.81 273 ASP A C 1
ATOM 1899 O O . ASP A 1 273 ? 1.192 -21.928 -13.529 1.00 90.81 273 ASP A O 1
ATOM 1903 N N . GLU A 1 274 ? 3.384 -21.482 -13.395 1.00 84.81 274 GLU A N 1
ATOM 1904 C CA . GLU A 1 274 ? 3.851 -22.744 -13.987 1.00 84.81 274 GLU A CA 1
ATOM 1905 C C . GLU A 1 274 ? 3.199 -23.984 -13.337 1.00 84.81 274 GLU A C 1
ATOM 1907 O O . GLU A 1 274 ? 3.267 -24.200 -12.119 1.00 84.81 274 GLU A O 1
ATOM 1912 N N . ASP A 1 275 ? 2.596 -24.847 -14.160 1.00 82.75 275 ASP A N 1
ATOM 1913 C CA . ASP A 1 275 ? 1.882 -26.052 -13.709 1.00 82.75 275 ASP A CA 1
ATOM 1914 C C . ASP A 1 275 ? 2.829 -27.224 -13.379 1.00 82.75 275 ASP A C 1
ATOM 1916 O O . ASP A 1 275 ? 2.492 -28.110 -12.579 1.00 82.75 275 ASP A O 1
ATOM 1920 N N . SER A 1 276 ? 3.998 -27.300 -14.033 1.00 81.25 276 SER A N 1
ATOM 1921 C CA . SER A 1 276 ? 4.797 -28.533 -14.083 1.00 81.25 276 SER A CA 1
ATOM 1922 C C . SER A 1 276 ? 6.048 -28.5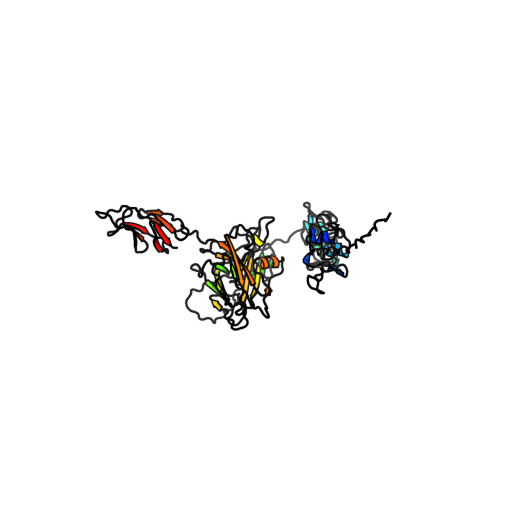52 -13.200 1.00 81.25 276 SER A C 1
ATOM 1924 O O . SER A 1 276 ? 6.480 -29.644 -12.818 1.00 81.25 276 SER A O 1
ATOM 1926 N N . ASN A 1 277 ? 6.572 -27.390 -12.799 1.00 82.50 277 ASN A N 1
ATOM 1927 C CA . ASN A 1 277 ? 7.698 -27.248 -11.862 1.00 82.50 277 ASN A CA 1
ATOM 1928 C C . ASN A 1 277 ? 7.487 -26.158 -10.805 1.00 82.50 277 ASN A C 1
ATOM 1930 O O . ASN A 1 277 ? 8.463 -25.653 -10.260 1.00 82.50 277 ASN A O 1
ATOM 1934 N N . ASN A 1 278 ? 6.227 -25.885 -10.461 1.00 84.94 278 ASN A N 1
ATOM 1935 C CA . ASN A 1 278 ? 5.852 -24.741 -9.645 1.00 84.94 278 ASN A CA 1
ATOM 1936 C C . ASN A 1 278 ? 6.756 -24.491 -8.414 1.00 84.94 278 ASN A C 1
ATOM 1938 O O . ASN A 1 278 ? 6.727 -25.240 -7.427 1.00 84.94 278 ASN A O 1
ATOM 1942 N N . ALA A 1 279 ? 7.503 -23.392 -8.454 1.00 90.38 279 ALA A N 1
ATOM 1943 C CA . ALA A 1 279 ? 8.361 -22.881 -7.394 1.00 90.38 279 ALA A CA 1
ATOM 1944 C C . ALA A 1 279 ? 7.731 -21.725 -6.596 1.00 90.38 279 ALA A C 1
ATOM 1946 O O . ALA A 1 279 ? 8.427 -21.053 -5.835 1.00 90.38 279 ALA A O 1
ATOM 1947 N N . ASN A 1 280 ? 6.420 -21.502 -6.710 1.00 92.88 280 ASN A N 1
ATOM 1948 C CA . ASN A 1 280 ? 5.674 -20.489 -5.970 1.00 92.88 280 ASN A CA 1
ATOM 1949 C C . ASN A 1 280 ? 5.934 -20.559 -4.465 1.00 92.88 280 ASN A C 1
ATOM 1951 O O . ASN A 1 280 ? 5.681 -21.573 -3.805 1.00 92.88 280 ASN A O 1
ATOM 1955 N N . TYR A 1 281 ? 6.342 -19.435 -3.881 1.00 95.00 281 TYR A N 1
ATOM 1956 C CA . TYR A 1 281 ? 6.399 -19.305 -2.433 1.00 95.00 281 TYR A CA 1
ATOM 1957 C C . TYR A 1 281 ? 6.183 -17.870 -1.971 1.00 95.00 281 TYR A C 1
ATOM 1959 O O . TYR A 1 281 ? 6.417 -16.889 -2.673 1.00 95.00 281 TYR A O 1
ATOM 1967 N N . ASN A 1 282 ? 5.762 -17.749 -0.720 1.00 96.56 282 ASN A N 1
ATOM 1968 C CA . ASN A 1 282 ? 5.567 -16.471 -0.066 1.00 96.56 282 ASN A CA 1
ATOM 1969 C C . ASN A 1 282 ? 6.020 -16.543 1.389 1.00 96.56 282 ASN A C 1
ATOM 1971 O O . ASN A 1 282 ? 6.146 -17.619 1.976 1.00 96.56 282 ASN A O 1
ATOM 1975 N N . TRP A 1 283 ? 6.272 -15.378 1.978 1.00 96.81 283 TRP A N 1
ATOM 1976 C CA . TRP A 1 283 ? 6.522 -15.261 3.410 1.00 96.81 283 TRP A CA 1
ATOM 1977 C C . TRP A 1 283 ? 6.090 -13.892 3.940 1.00 96.81 283 TRP A C 1
ATOM 1979 O O . TRP A 1 283 ? 5.949 -12.920 3.197 1.00 96.81 283 TRP A O 1
ATOM 1989 N N . GLY A 1 284 ? 5.904 -13.811 5.259 1.00 96.69 284 GLY A N 1
ATOM 1990 C CA . GLY A 1 284 ? 5.581 -12.563 5.946 1.00 96.69 284 GLY A CA 1
ATOM 1991 C C . GLY A 1 284 ? 4.154 -12.073 5.686 1.00 96.69 284 GLY A C 1
ATOM 1992 O O . GLY A 1 284 ? 3.214 -12.860 5.576 1.00 96.69 284 GLY A O 1
ATOM 1993 N N . TRP A 1 285 ? 3.972 -10.754 5.656 1.00 97.06 285 TRP A N 1
ATOM 1994 C CA . TRP A 1 285 ? 2.678 -10.121 5.408 1.00 97.06 285 TRP A CA 1
ATOM 1995 C C . TRP A 1 285 ? 2.442 -9.944 3.903 1.00 97.06 285 TRP A C 1
ATOM 1997 O O . TRP A 1 285 ? 3.057 -9.089 3.275 1.00 97.06 285 TRP A O 1
ATOM 2007 N N . ILE A 1 286 ? 1.523 -10.724 3.333 1.00 97.44 286 ILE A N 1
ATOM 2008 C CA . ILE A 1 286 ? 1.157 -10.663 1.901 1.00 97.44 286 ILE A CA 1
ATOM 2009 C C . ILE A 1 286 ? -0.270 -10.145 1.653 1.00 97.44 286 ILE A C 1
ATOM 2011 O O . ILE A 1 286 ? -0.745 -10.103 0.516 1.00 97.44 286 ILE A O 1
ATOM 2015 N N . GLY A 1 287 ? -0.958 -9.732 2.722 1.00 97.75 287 GLY A N 1
ATOM 2016 C CA . GLY A 1 287 ? -2.331 -9.231 2.683 1.00 97.75 287 GLY A CA 1
ATOM 2017 C C . GLY A 1 287 ? -3.310 -10.221 2.045 1.00 97.75 287 GLY A C 1
ATOM 2018 O O . GLY A 1 287 ? -3.295 -11.410 2.348 1.00 97.75 287 GLY A O 1
ATOM 2019 N N . ALA A 1 288 ? -4.167 -9.722 1.157 1.00 97.62 288 ALA A N 1
ATOM 2020 C CA . ALA A 1 288 ? -5.159 -10.492 0.412 1.00 97.62 288 ALA A CA 1
ATOM 2021 C C . ALA A 1 288 ? -4.567 -11.297 -0.757 1.00 97.62 288 ALA A C 1
ATOM 2023 O O . ALA A 1 288 ? -5.322 -11.892 -1.527 1.00 97.62 288 ALA A O 1
ATOM 2024 N N . THR A 1 289 ? -3.240 -11.316 -0.900 1.00 97.81 289 THR A N 1
ATOM 2025 C CA . THR A 1 289 ? -2.576 -12.192 -1.862 1.00 97.81 289 THR A CA 1
ATOM 2026 C C . THR A 1 289 ? -2.697 -13.638 -1.396 1.00 97.81 289 THR A C 1
ATOM 2028 O O . THR A 1 289 ? -2.493 -13.949 -0.222 1.00 97.81 289 THR A O 1
ATOM 2031 N N . GLN A 1 290 ? -3.051 -14.529 -2.312 1.00 96.88 290 GLN A N 1
ATOM 2032 C CA . GLN A 1 290 ? -3.174 -15.957 -2.059 1.00 96.88 290 GLN A CA 1
ATOM 2033 C C . GLN A 1 290 ? -2.371 -16.703 -3.104 1.00 96.88 290 GLN A C 1
ATOM 2035 O O . GLN A 1 290 ? -2.514 -16.426 -4.290 1.00 96.88 290 GLN A O 1
ATOM 2040 N N . GLN A 1 291 ? -1.579 -17.670 -2.665 1.00 94.56 291 GLN A N 1
ATOM 2041 C CA . GLN A 1 291 ? -0.776 -18.487 -3.556 1.00 94.56 291 GLN A CA 1
ATOM 2042 C C . GLN A 1 291 ? -1.168 -19.948 -3.431 1.00 94.56 291 GLN A C 1
ATOM 2044 O O . GLN A 1 291 ? -1.471 -20.433 -2.338 1.00 94.56 291 GLN A O 1
ATOM 2049 N N . SER A 1 292 ? -1.190 -20.628 -4.564 1.00 91.38 292 SER A N 1
ATOM 2050 C CA . SER A 1 292 ? -1.458 -22.052 -4.679 1.00 91.38 292 SER A CA 1
ATOM 2051 C C . SER A 1 292 ? -0.465 -22.687 -5.646 1.00 91.38 292 SER 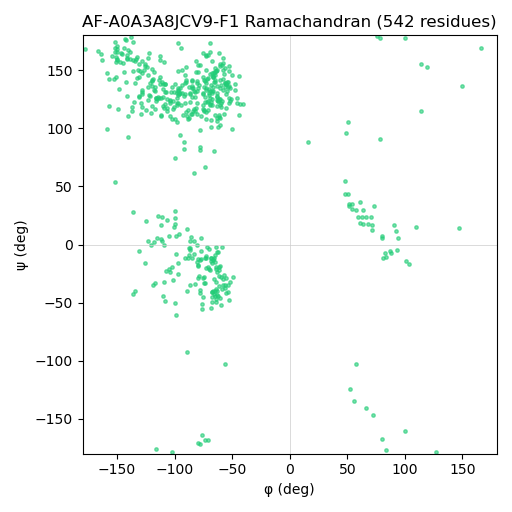A C 1
ATOM 2053 O O . SER A 1 292 ? 0.309 -21.987 -6.295 1.00 91.38 292 SER A O 1
ATOM 2055 N N . SER A 1 293 ? -0.513 -24.012 -5.754 1.00 86.06 293 SER A N 1
ATOM 2056 C CA . SER A 1 293 ? 0.335 -24.778 -6.671 1.00 86.06 293 SER A CA 1
ATOM 2057 C C . SER A 1 293 ? -0.000 -24.597 -8.153 1.00 86.06 293 SER A C 1
ATOM 2059 O O . SER A 1 293 ? 0.657 -25.225 -8.966 1.00 86.06 293 SER A O 1
ATOM 2061 N N . GLY A 1 294 ? -1.048 -23.847 -8.499 1.00 85.69 294 GLY A N 1
ATOM 2062 C CA . GLY A 1 294 ? -1.388 -23.536 -9.893 1.00 85.69 294 GLY A CA 1
ATOM 2063 C C . GLY A 1 294 ? -1.404 -22.040 -10.184 1.00 85.69 294 GLY A C 1
ATOM 2064 O O . GLY A 1 294 ? -1.726 -21.637 -11.284 1.00 85.69 294 GLY A O 1
ATOM 2065 N N . GLY A 1 295 ? -1.126 -21.181 -9.197 1.00 93.88 295 GLY A N 1
ATOM 2066 C CA . GLY A 1 295 ? -1.211 -19.751 -9.463 1.00 93.88 295 GLY A CA 1
ATOM 2067 C C . GLY A 1 295 ? -1.216 -18.842 -8.252 1.00 93.88 295 GLY A C 1
ATOM 2068 O O . GLY A 1 295 ? -1.430 -19.257 -7.098 1.00 93.88 295 GLY A O 1
ATOM 2069 N N . THR A 1 296 ? -1.068 -17.561 -8.560 1.00 96.94 296 THR A N 1
ATOM 2070 C CA . THR A 1 296 ? -1.008 -16.451 -7.624 1.00 96.94 296 THR A CA 1
ATOM 2071 C C . THR A 1 296 ? -2.184 -15.517 -7.844 1.00 96.94 296 THR A C 1
ATOM 2073 O O . THR A 1 296 ? -2.412 -14.956 -8.911 1.00 96.94 296 THR A O 1
ATOM 2076 N N . ARG A 1 297 ? -2.952 -15.296 -6.781 1.00 97.50 297 ARG A N 1
ATOM 2077 C CA . ARG A 1 297 ? -4.088 -14.383 -6.764 1.00 97.50 297 ARG A CA 1
ATOM 2078 C C . ARG A 1 297 ? -3.742 -13.135 -5.978 1.00 97.50 297 ARG A C 1
ATOM 2080 O O . ARG A 1 297 ? -3.616 -13.201 -4.758 1.00 97.50 297 ARG A O 1
ATOM 2087 N N . PHE A 1 298 ? -3.705 -11.991 -6.639 1.00 98.31 298 PHE A N 1
ATOM 2088 C CA . PHE A 1 298 ? -3.616 -10.690 -5.993 1.00 98.31 298 PHE A CA 1
ATOM 2089 C C . PHE A 1 298 ? -5.003 -10.115 -5.722 1.00 98.31 298 PHE A C 1
ATOM 2091 O O . PHE A 1 298 ? -5.905 -10.200 -6.557 1.00 98.31 298 PHE A O 1
ATOM 2098 N N . GLY A 1 299 ? -5.166 -9.510 -4.547 1.00 98.31 299 GLY A N 1
ATOM 2099 C CA . GLY A 1 299 ? -6.354 -8.750 -4.173 1.00 98.31 299 GLY A CA 1
ATOM 2100 C C . GLY A 1 299 ? -5.998 -7.289 -3.936 1.00 98.31 299 GLY A C 1
ATOM 2101 O O . GLY A 1 299 ? -5.057 -7.000 -3.197 1.00 98.31 299 GLY A O 1
ATOM 2102 N N . PHE A 1 300 ? -6.772 -6.375 -4.515 1.00 98.62 300 PHE A N 1
ATOM 2103 C CA . PHE A 1 300 ? -6.578 -4.935 -4.378 1.00 98.62 300 PHE A CA 1
ATOM 2104 C C . PHE A 1 300 ? -7.875 -4.230 -4.008 1.00 98.62 300 PHE A C 1
ATOM 2106 O O . PHE A 1 300 ? -8.946 -4.574 -4.500 1.00 98.62 300 PHE A O 1
ATOM 2113 N N . CYS A 1 301 ? -7.766 -3.192 -3.187 1.00 98.50 301 CYS A N 1
ATOM 2114 C CA . CYS A 1 301 ? -8.831 -2.221 -2.996 1.00 98.50 301 CYS A CA 1
ATOM 2115 C C . CYS A 1 301 ? -8.542 -0.962 -3.790 1.00 98.50 301 CYS A C 1
ATOM 2117 O O . CYS A 1 301 ? -7.503 -0.327 -3.584 1.00 98.50 301 CYS A O 1
ATOM 2119 N N . ARG A 1 302 ? -9.483 -0.593 -4.662 1.00 98.06 302 ARG A N 1
ATOM 2120 C CA . ARG A 1 302 ? -9.465 0.675 -5.389 1.00 98.06 302 ARG A CA 1
ATOM 2121 C C . ARG A 1 302 ? -9.698 1.820 -4.412 1.00 98.06 302 ARG A C 1
ATOM 2123 O O . ARG A 1 302 ? -10.721 1.858 -3.726 1.00 98.06 302 ARG A O 1
ATOM 2130 N N . VAL A 1 303 ? -8.768 2.759 -4.355 1.00 97.25 303 VAL A N 1
ATOM 2131 C CA . VAL A 1 303 ? -8.822 3.921 -3.468 1.00 97.25 303 VAL A CA 1
ATOM 2132 C C . VAL A 1 303 ? -8.424 5.193 -4.202 1.00 97.25 303 VAL A C 1
ATOM 2134 O O . VAL A 1 303 ? -7.737 5.156 -5.221 1.00 97.25 303 VAL A O 1
ATOM 2137 N N . ASP A 1 304 ? -8.849 6.323 -3.644 1.00 97.12 304 ASP A N 1
ATOM 2138 C CA . ASP A 1 304 ? -8.479 7.655 -4.115 1.00 97.12 304 ASP A CA 1
ATOM 2139 C C . ASP A 1 304 ? -6.962 7.873 -3.981 1.00 97.12 304 ASP A C 1
ATOM 2141 O O . ASP A 1 304 ? -6.436 8.052 -2.874 1.00 97.12 304 ASP A O 1
ATOM 2145 N N . GLY A 1 305 ? -6.258 7.852 -5.115 1.00 97.88 305 GLY A N 1
ATOM 2146 C CA . GLY A 1 305 ? -4.807 7.991 -5.148 1.00 97.88 305 GLY A CA 1
ATOM 2147 C C . GLY A 1 305 ? -4.304 9.399 -4.847 1.00 97.88 305 GLY A C 1
ATOM 2148 O O . GLY A 1 305 ? -3.124 9.547 -4.548 1.00 97.88 305 GLY A O 1
ATOM 2149 N N . THR A 1 306 ? -5.162 10.428 -4.813 1.00 97.06 306 THR A N 1
ATOM 2150 C CA . THR A 1 306 ? -4.744 11.794 -4.424 1.00 97.06 306 THR A CA 1
ATOM 2151 C C . THR A 1 306 ? -4.277 11.886 -2.965 1.00 97.06 306 THR A C 1
ATOM 2153 O O . THR A 1 306 ? -3.617 12.849 -2.566 1.00 97.06 306 THR A O 1
ATOM 2156 N N . LYS A 1 307 ? -4.581 10.855 -2.165 1.00 97.12 307 LYS A N 1
ATOM 2157 C CA . LYS A 1 307 ? -4.127 10.691 -0.778 1.00 97.12 307 LYS A CA 1
ATOM 2158 C C . LYS A 1 307 ? -2.697 10.165 -0.658 1.00 97.12 307 LYS A C 1
ATOM 2160 O O . LYS A 1 307 ? -2.150 10.187 0.442 1.00 97.12 307 LYS A O 1
ATOM 2165 N N . PHE A 1 308 ? -2.111 9.681 -1.750 1.00 98.31 308 PHE A N 1
ATOM 2166 C CA . PHE A 1 308 ? -0.763 9.125 -1.787 1.00 98.31 308 PHE A CA 1
ATOM 2167 C C . PHE A 1 308 ? 0.219 10.157 -2.326 1.00 98.31 308 PHE A C 1
ATOM 2169 O O . PHE A 1 308 ? -0.078 10.897 -3.263 1.00 98.31 308 PHE A O 1
ATOM 2176 N N . ARG A 1 309 ? 1.387 10.226 -1.689 1.00 98.31 309 ARG A N 1
ATOM 2177 C CA . ARG A 1 309 ? 2.488 11.141 -2.013 1.00 98.31 309 ARG A CA 1
ATOM 2178 C C . ARG A 1 309 ? 3.820 10.452 -1.721 1.00 98.31 309 ARG A C 1
ATOM 2180 O O . ARG A 1 309 ?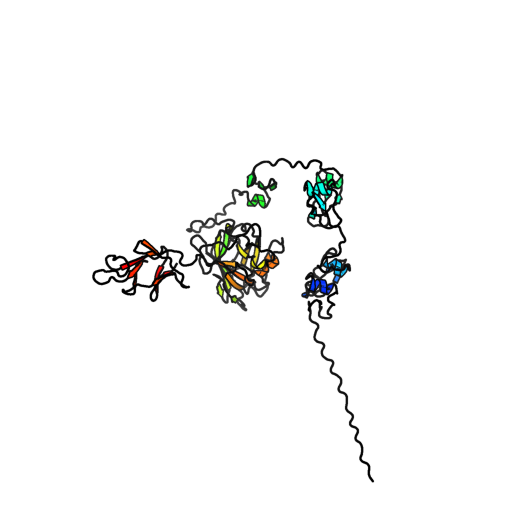 3.825 9.459 -0.988 1.00 98.31 309 ARG A O 1
ATOM 2187 N N . PRO A 1 310 ? 4.949 10.973 -2.222 1.00 98.00 310 PRO A N 1
ATOM 2188 C CA . PRO A 1 310 ? 6.268 10.592 -1.725 1.00 98.00 310 PRO A CA 1
ATOM 2189 C C . PRO A 1 310 ? 6.335 10.521 -0.199 1.00 98.00 310 PRO A C 1
ATOM 2191 O O . PRO A 1 310 ? 5.700 11.318 0.492 1.00 98.00 310 PRO A O 1
ATOM 2194 N N . LEU A 1 311 ? 7.115 9.593 0.341 1.00 96.81 311 LEU A N 1
ATOM 2195 C CA . LEU A 1 311 ? 7.455 9.607 1.763 1.00 96.81 311 LEU A CA 1
ATOM 2196 C C . LEU A 1 311 ? 8.574 10.623 2.019 1.00 96.81 311 LEU A C 1
ATOM 2198 O O . LEU A 1 311 ? 9.349 10.954 1.116 1.00 96.81 311 LEU A O 1
ATOM 2202 N N . HIS A 1 312 ? 8.645 11.137 3.250 1.00 95.25 312 HIS A N 1
ATOM 2203 C CA . HIS A 1 312 ? 9.694 12.080 3.631 1.00 95.25 312 HIS A CA 1
ATOM 2204 C C . HIS A 1 312 ? 11.068 11.415 3.539 1.00 95.25 312 HIS A C 1
ATOM 2206 O O . HIS A 1 312 ? 11.309 10.407 4.209 1.00 95.25 312 HIS A O 1
ATOM 2212 N N . HIS A 1 313 ? 11.970 12.018 2.766 1.00 90.38 313 HIS A N 1
ATOM 2213 C CA . HIS A 1 313 ? 13.361 11.592 2.682 1.00 90.38 313 HIS A CA 1
ATOM 2214 C C . HIS A 1 313 ? 14.210 12.285 3.752 1.00 90.38 313 HIS A C 1
ATOM 2216 O O . HIS A 1 313 ? 14.387 13.503 3.729 1.00 90.38 313 HIS A O 1
ATOM 2222 N N . GLY A 1 314 ? 14.759 11.512 4.689 1.00 82.25 314 GLY A N 1
ATOM 2223 C CA . GLY A 1 314 ? 15.810 12.017 5.570 1.00 82.25 314 GLY A CA 1
ATOM 2224 C C . GLY A 1 314 ? 17.132 12.139 4.809 1.00 82.25 314 GLY A C 1
ATOM 2225 O O . GLY A 1 314 ? 17.468 11.264 4.016 1.00 82.25 314 GLY A O 1
ATOM 2226 N N . TRP A 1 315 ? 17.908 13.194 5.059 1.00 77.56 315 TRP A N 1
ATOM 2227 C CA . TRP A 1 315 ? 19.260 13.336 4.503 1.00 77.56 315 TRP A CA 1
ATOM 2228 C C . TRP A 1 315 ? 20.107 12.077 4.796 1.00 77.56 315 TRP A C 1
ATOM 2230 O O . TRP A 1 315 ? 20.098 11.590 5.927 1.00 77.56 315 TRP A O 1
ATOM 2240 N N . ASN A 1 316 ? 20.834 11.558 3.795 1.00 64.44 316 ASN A N 1
ATOM 2241 C CA . ASN A 1 316 ? 21.664 10.337 3.867 1.00 64.44 316 ASN A CA 1
ATOM 2242 C C . ASN A 1 316 ? 20.911 9.020 4.144 1.00 64.44 316 ASN A C 1
ATOM 2244 O O . ASN A 1 316 ? 21.475 8.094 4.734 1.00 64.44 316 ASN A O 1
ATOM 2248 N N . THR A 1 317 ? 19.650 8.904 3.726 1.00 72.06 317 THR A N 1
ATOM 2249 C CA . THR A 1 317 ? 18.915 7.636 3.838 1.00 72.06 317 THR A CA 1
ATOM 2250 C C . THR A 1 317 ? 18.951 6.831 2.541 1.00 72.06 317 THR A C 1
ATOM 2252 O O . THR A 1 317 ? 19.088 7.349 1.437 1.00 72.06 317 THR A O 1
ATOM 2255 N N . ASP A 1 318 ? 18.901 5.515 2.696 1.00 90.31 318 ASP A N 1
ATOM 2256 C CA . ASP A 1 318 ? 18.789 4.571 1.594 1.00 90.31 318 ASP A CA 1
ATOM 2257 C C . ASP A 1 318 ? 17.401 4.708 0.954 1.00 90.31 318 ASP A C 1
ATOM 2259 O O . ASP A 1 318 ? 16.436 4.244 1.551 1.00 90.31 318 ASP A O 1
ATOM 2263 N N . LEU A 1 319 ? 17.310 5.299 -0.247 1.00 92.81 319 LEU A N 1
ATOM 2264 C CA . LEU A 1 319 ? 16.047 5.622 -0.940 1.00 92.81 319 LEU A CA 1
ATOM 2265 C C . LEU A 1 319 ? 15.048 4.456 -1.006 1.00 92.81 319 LEU A C 1
ATOM 2267 O O . LEU A 1 319 ? 13.835 4.667 -1.056 1.00 92.81 319 LEU A O 1
ATOM 2271 N N . ARG A 1 320 ? 15.537 3.212 -0.989 1.00 93.94 320 ARG A N 1
ATOM 2272 C CA . ARG A 1 320 ? 14.713 1.993 -0.960 1.00 93.94 320 ARG A CA 1
ATOM 2273 C C . ARG A 1 320 ? 13.799 1.926 0.271 1.00 93.94 320 ARG A C 1
ATOM 2275 O O . ARG A 1 320 ? 12.728 1.335 0.200 1.00 93.94 320 ARG A O 1
ATOM 2282 N N . LYS A 1 321 ? 14.188 2.547 1.387 1.00 93.75 321 LYS A N 1
ATOM 2283 C CA . LYS A 1 321 ? 13.431 2.569 2.649 1.00 93.75 321 LYS A CA 1
ATOM 2284 C C . LYS A 1 321 ? 12.200 3.460 2.599 1.00 93.75 321 LYS A C 1
ATOM 2286 O O . LYS A 1 321 ? 11.303 3.283 3.418 1.00 93.75 321 LYS A O 1
ATOM 2291 N N . GLU A 1 322 ? 12.142 4.403 1.669 1.00 95.06 322 GLU A N 1
ATOM 2292 C CA . GLU A 1 322 ? 11.020 5.334 1.535 1.00 95.06 322 GLU A CA 1
ATOM 2293 C C . GLU A 1 322 ? 10.384 5.289 0.135 1.00 95.06 322 GLU A C 1
ATOM 2295 O O . GLU A 1 322 ? 9.450 6.040 -0.147 1.00 95.06 322 GLU A O 1
ATOM 2300 N N . THR A 1 323 ? 10.856 4.396 -0.741 1.00 96.56 323 THR A N 1
ATOM 2301 C CA . THR A 1 323 ? 10.234 4.144 -2.046 1.00 96.56 323 THR A CA 1
ATOM 2302 C C . THR A 1 323 ? 9.142 3.092 -1.917 1.00 96.56 323 THR A C 1
ATOM 2304 O O . THR A 1 323 ? 9.337 2.049 -1.290 1.00 96.56 323 THR A O 1
ATOM 2307 N N . TYR A 1 324 ? 7.998 3.350 -2.545 1.00 98.50 324 TYR A N 1
ATOM 2308 C CA . TYR A 1 324 ? 6.911 2.383 -2.641 1.00 98.50 324 TYR A CA 1
ATOM 2309 C C . TYR A 1 324 ? 6.168 2.506 -3.971 1.00 98.50 324 TYR A C 1
ATOM 2311 O O . TYR A 1 324 ? 6.268 3.516 -4.668 1.00 98.50 324 TYR A O 1
ATOM 2319 N N . ALA A 1 325 ? 5.383 1.488 -4.307 1.00 98.62 325 ALA A N 1
ATOM 2320 C CA . ALA A 1 325 ? 4.516 1.471 -5.469 1.00 98.62 325 ALA A CA 1
ATOM 2321 C C . ALA A 1 325 ? 3.130 0.902 -5.143 1.00 98.62 325 ALA A C 1
ATOM 2323 O O . ALA A 1 325 ? 2.954 0.033 -4.286 1.00 98.62 325 ALA A O 1
ATOM 2324 N N . VAL A 1 326 ? 2.132 1.404 -5.862 1.00 98.75 326 VAL A N 1
ATOM 2325 C CA . VAL A 1 326 ? 0.733 0.958 -5.810 1.00 98.75 326 VAL A CA 1
ATOM 2326 C C . VAL A 1 326 ? 0.265 0.599 -7.213 1.00 98.75 326 VAL A C 1
ATOM 2328 O O . VAL A 1 326 ? 0.805 1.113 -8.194 1.00 98.75 326 VAL A O 1
ATOM 2331 N N . LEU A 1 327 ? -0.737 -0.272 -7.329 1.00 98.75 327 LEU A N 1
ATOM 2332 C CA . LEU A 1 327 ? -1.299 -0.627 -8.633 1.00 98.75 327 LEU A CA 1
ATOM 2333 C C . LEU A 1 327 ? -1.993 0.603 -9.232 1.00 98.75 327 LEU A C 1
ATOM 2335 O O . LEU A 1 327 ? -2.784 1.258 -8.555 1.00 98.75 327 LEU A O 1
ATOM 2339 N N . LYS A 1 328 ? -1.732 0.936 -10.492 1.00 98.56 328 LYS A N 1
ATOM 2340 C CA . LYS A 1 328 ? -2.437 2.023 -11.177 1.00 98.56 328 LYS A CA 1
ATOM 2341 C C . LYS A 1 328 ? -3.843 1.556 -11.547 1.00 98.56 328 LYS A C 1
ATOM 2343 O O . LYS A 1 328 ? -3.984 0.510 -12.170 1.00 98.56 328 LYS A O 1
ATOM 2348 N N . LEU A 1 329 ? -4.872 2.329 -11.204 1.00 98.19 329 LEU A N 1
ATOM 2349 C CA . LEU A 1 329 ? -6.276 2.032 -11.536 1.00 98.19 329 LEU A CA 1
ATOM 2350 C C . LEU A 1 329 ? -7.033 3.224 -12.153 1.00 98.19 329 LEU A C 1
ATOM 2352 O O . LEU A 1 329 ? -8.192 3.090 -12.554 1.00 98.19 329 LEU A O 1
ATOM 2356 N N . GLY A 1 330 ? -6.391 4.390 -12.204 1.00 96.81 330 GLY A N 1
ATOM 2357 C CA . GLY A 1 330 ? -6.836 5.593 -12.895 1.00 96.81 330 GLY A CA 1
ATOM 2358 C C . GLY A 1 330 ? -6.112 5.797 -14.225 1.00 96.81 330 GLY A C 1
ATOM 2359 O O . GLY A 1 330 ? -5.265 5.003 -14.639 1.00 96.81 330 GLY A O 1
ATOM 2360 N N . SER A 1 331 ? -6.438 6.889 -14.914 1.00 96.25 331 SER A N 1
ATOM 2361 C CA . SER A 1 331 ? -5.826 7.249 -16.196 1.00 96.25 331 SER A CA 1
ATOM 2362 C C . SER A 1 331 ? -4.412 7.796 -16.039 1.00 96.25 331 SER A C 1
ATOM 2364 O O . SER A 1 331 ? -3.573 7.606 -16.922 1.00 96.25 331 SER A O 1
ATOM 2366 N N . VAL A 1 332 ? -4.124 8.421 -14.900 1.00 96.56 332 VAL A N 1
ATOM 2367 C CA . VAL A 1 332 ? -2.867 9.106 -14.600 1.00 96.56 332 VAL A CA 1
ATOM 2368 C C . VAL A 1 332 ? -2.386 8.674 -13.218 1.00 96.56 332 VAL A C 1
ATOM 2370 O O . VAL A 1 332 ? -3.183 8.453 -12.310 1.00 96.56 332 VAL A O 1
ATOM 2373 N N . CYS A 1 333 ? -1.075 8.532 -13.048 1.00 98.19 333 CYS A N 1
ATOM 2374 C CA . CYS A 1 333 ? -0.516 8.289 -11.724 1.00 98.19 333 CYS A CA 1
ATOM 2375 C C . CYS A 1 333 ? -0.650 9.533 -10.824 1.00 98.19 333 CYS A C 1
ATOM 2377 O O . CYS A 1 333 ? -0.601 10.655 -11.335 1.00 98.19 333 CYS A O 1
ATOM 2379 N N . PRO A 1 334 ? -0.837 9.380 -9.498 1.00 98.00 334 PRO A N 1
ATOM 2380 C CA . PRO A 1 334 ? -0.943 10.530 -8.602 1.00 98.00 334 PRO A CA 1
ATOM 2381 C C . PRO A 1 334 ? 0.293 11.440 -8.649 1.00 98.00 334 PRO A C 1
ATOM 2383 O O . PRO A 1 334 ? 1.400 11.006 -8.977 1.00 98.00 334 PRO A O 1
ATOM 2386 N N . LEU A 1 335 ? 0.119 12.712 -8.283 1.00 95.88 335 LEU A N 1
ATOM 2387 C CA . LEU A 1 335 ? 1.207 13.692 -8.302 1.00 95.88 335 LEU A CA 1
ATOM 2388 C C . LEU A 1 335 ? 2.404 13.226 -7.452 1.00 95.88 335 LEU A C 1
ATOM 2390 O O . LEU A 1 335 ? 2.242 12.753 -6.328 1.00 95.88 335 LEU A O 1
ATOM 2394 N N . GLY A 1 336 ? 3.615 13.383 -7.993 1.00 95.31 336 GLY A N 1
ATOM 2395 C CA . GLY A 1 336 ? 4.849 12.941 -7.337 1.00 95.31 336 GLY A CA 1
ATOM 2396 C C . GLY A 1 336 ? 5.141 11.443 -7.473 1.00 95.31 336 GLY A C 1
ATOM 2397 O O . GLY A 1 336 ? 6.085 10.964 -6.850 1.00 95.31 336 GLY A O 1
ATOM 2398 N N . SER A 1 337 ? 4.366 10.710 -8.278 1.00 97.00 337 SER A N 1
ATOM 2399 C CA . SER A 1 337 ? 4.698 9.345 -8.688 1.00 97.00 337 SER A CA 1
ATOM 2400 C C . SER A 1 337 ? 5.015 9.248 -10.175 1.00 97.00 337 SER A C 1
ATOM 2402 O O . SER A 1 337 ? 4.675 10.131 -10.964 1.00 97.00 337 SER A O 1
ATOM 2404 N N . MET A 1 338 ? 5.668 8.154 -10.553 1.00 96.38 338 MET A N 1
ATOM 2405 C CA . MET A 1 338 ? 5.956 7.801 -11.936 1.00 96.38 338 MET A CA 1
ATOM 2406 C C . MET A 1 338 ? 5.390 6.425 -12.277 1.00 96.38 338 MET A C 1
ATOM 2408 O O . MET A 1 338 ? 5.353 5.534 -11.428 1.00 96.38 338 MET A O 1
ATOM 2412 N N . GLU A 1 339 ? 4.949 6.257 -13.522 1.00 97.19 339 GLU A N 1
ATOM 2413 C CA . GLU A 1 339 ? 4.454 4.968 -13.999 1.00 97.19 339 GLU A CA 1
ATOM 2414 C C . GLU A 1 339 ? 5.619 4.027 -14.334 1.00 97.19 339 GLU A C 1
ATOM 2416 O O . GLU A 1 339 ? 6.585 4.429 -14.990 1.00 97.19 339 GLU A O 1
ATOM 2421 N N . PHE A 1 340 ? 5.491 2.764 -13.938 1.00 97.44 340 PHE A N 1
ATOM 2422 C CA . PHE A 1 340 ? 6.223 1.661 -14.554 1.00 97.44 340 PHE A CA 1
ATOM 2423 C C . PHE A 1 340 ? 5.284 0.491 -14.843 1.00 97.44 340 PHE A C 1
ATOM 2425 O O . PHE A 1 340 ? 4.198 0.383 -14.272 1.00 97.44 340 PHE A O 1
ATOM 2432 N N . ILE A 1 341 ? 5.703 -0.379 -15.750 1.00 97.44 341 ILE A N 1
ATOM 2433 C CA . ILE A 1 341 ? 4.937 -1.516 -16.245 1.00 97.44 341 ILE A CA 1
ATOM 2434 C C . ILE A 1 341 ? 5.752 -2.780 -16.001 1.00 97.44 341 ILE A C 1
ATOM 2436 O O . ILE A 1 341 ? 6.950 -2.799 -16.294 1.00 97.44 341 ILE A O 1
ATOM 2440 N N . ARG A 1 342 ? 5.094 -3.825 -15.501 1.00 96.44 342 ARG A N 1
ATOM 2441 C CA . ARG A 1 342 ? 5.601 -5.198 -15.500 1.00 96.44 342 ARG A CA 1
ATOM 2442 C C . ARG A 1 342 ? 4.683 -6.056 -16.358 1.00 96.44 342 ARG A C 1
ATOM 2444 O O . ARG A 1 342 ? 3.466 -6.080 -16.154 1.00 96.44 342 ARG A O 1
ATOM 2451 N N . TYR A 1 343 ? 5.291 -6.735 -17.315 1.00 95.94 343 TYR A N 1
ATOM 2452 C CA . TYR A 1 343 ? 4.675 -7.806 -18.075 1.00 95.94 343 TYR A CA 1
ATOM 2453 C C . TYR A 1 343 ? 5.044 -9.143 -17.442 1.00 95.94 343 TYR A C 1
ATOM 2455 O O . TYR A 1 343 ? 6.220 -9.365 -17.159 1.00 95.94 343 TYR A O 1
ATOM 2463 N N . PHE A 1 344 ? 4.027 -9.965 -17.216 1.00 94.75 344 PHE A N 1
ATOM 2464 C CA . PHE A 1 344 ? 4.101 -11.323 -16.700 1.00 94.75 344 PHE A CA 1
ATOM 2465 C C . PHE A 1 344 ? 3.691 -12.267 -17.829 1.00 94.75 344 PHE A C 1
ATOM 2467 O O . PHE A 1 344 ? 2.528 -12.255 -18.243 1.00 94.75 344 PHE A O 1
ATOM 2474 N N . ASP A 1 345 ? 4.653 -13.021 -18.341 1.00 91.25 345 ASP A N 1
ATOM 2475 C CA . ASP A 1 345 ? 4.481 -14.125 -19.271 1.00 91.25 345 ASP A CA 1
ATOM 2476 C C . ASP A 1 345 ? 3.991 -15.333 -18.470 1.00 91.25 345 ASP A C 1
ATOM 2478 O O . ASP A 1 345 ? 4.767 -16.104 -17.917 1.00 91.25 345 ASP A O 1
ATOM 2482 N N . ASN A 1 346 ? 2.676 -15.371 -18.263 1.00 88.94 346 ASN A N 1
ATOM 2483 C CA . ASN A 1 346 ? 2.008 -16.431 -17.515 1.00 88.94 346 ASN A CA 1
ATOM 2484 C C . ASN A 1 346 ? 2.052 -17.747 -18.301 1.00 88.94 346 ASN A C 1
ATOM 2486 O O . ASN A 1 346 ? 2.403 -17.737 -19.475 1.00 88.94 346 ASN A O 1
ATOM 2490 N N . GLU A 1 347 ? 1.598 -18.837 -17.678 1.00 84.12 347 GLU A N 1
ATOM 2491 C CA . GLU A 1 347 ? 1.575 -20.171 -18.290 1.00 84.12 347 GLU A CA 1
ATOM 2492 C C . GLU A 1 347 ? 1.014 -20.150 -19.731 1.00 84.12 347 GLU A C 1
ATOM 2494 O O . GLU A 1 347 ? -0.098 -19.669 -19.995 1.00 84.12 347 GLU A O 1
ATOM 2499 N N . ASP A 1 348 ? 1.778 -20.691 -20.680 1.00 83.12 348 ASP A N 1
ATOM 2500 C CA . ASP A 1 348 ? 1.417 -20.772 -22.099 1.00 83.12 348 ASP A CA 1
ATOM 2501 C C . ASP A 1 348 ? 0.351 -21.854 -22.359 1.00 83.12 348 ASP A C 1
ATOM 2503 O O . ASP A 1 348 ? -0.421 -21.782 -23.329 1.00 83.12 348 ASP A O 1
ATOM 2507 N N . ARG A 1 349 ? 0.300 -22.905 -21.527 1.00 84.50 349 ARG A N 1
ATOM 2508 C CA . ARG A 1 349 ? -0.563 -24.077 -21.737 1.00 84.50 349 ARG A CA 1
ATOM 2509 C C . ARG A 1 349 ? -1.642 -24.188 -20.677 1.00 84.50 349 ARG A C 1
ATOM 2511 O O . ARG A 1 349 ? -1.379 -24.332 -19.504 1.00 84.50 349 ARG A O 1
ATOM 2518 N N . ASN A 1 350 ? -2.892 -24.281 -21.126 1.00 85.38 350 ASN A N 1
ATOM 2519 C CA . ASN A 1 350 ? -4.061 -24.334 -20.237 1.00 85.38 350 ASN A CA 1
ATOM 2520 C C . ASN A 1 350 ? -4.207 -23.111 -19.322 1.00 85.38 350 ASN A C 1
ATOM 2522 O O . ASN A 1 350 ? -4.927 -23.212 -18.333 1.00 85.38 350 ASN A O 1
ATOM 2526 N N . ASN A 1 351 ? -3.619 -21.979 -19.726 1.00 87.19 351 ASN A N 1
ATOM 2527 C CA . ASN A 1 351 ? -3.696 -20.711 -19.020 1.00 87.19 351 ASN A CA 1
ATOM 2528 C C . ASN A 1 351 ? -5.108 -20.454 -18.473 1.00 87.19 351 ASN A C 1
ATOM 2530 O O . ASN A 1 351 ? -6.096 -20.429 -19.216 1.00 87.19 351 ASN A O 1
ATOM 2534 N N . ALA A 1 352 ? -5.193 -20.289 -17.163 1.00 92.69 352 ALA A N 1
ATOM 2535 C CA . ALA A 1 352 ? -6.413 -20.044 -16.418 1.00 92.69 352 ALA A CA 1
ATOM 2536 C C . ALA A 1 352 ? -6.430 -18.653 -15.769 1.00 92.69 352 ALA A C 1
ATOM 2538 O O . ALA A 1 352 ? -7.163 -18.435 -14.798 1.00 92.69 352 ALA A O 1
ATOM 2539 N N . ASN A 1 353 ? -5.671 -17.692 -16.312 1.00 94.38 353 ASN A N 1
ATOM 2540 C CA . ASN A 1 353 ? -5.688 -16.295 -15.885 1.00 94.38 353 ASN A CA 1
ATOM 2541 C C . ASN A 1 353 ? -7.127 -15.775 -15.753 1.00 94.38 353 ASN A C 1
ATOM 2543 O O . ASN A 1 353 ? -8.003 -16.013 -16.587 1.00 94.38 353 ASN A O 1
ATOM 2547 N N . TRP A 1 354 ? -7.420 -15.016 -14.706 1.00 95.38 354 TRP A N 1
ATOM 2548 C CA . TRP A 1 354 ? -8.723 -14.362 -14.609 1.00 95.38 354 TRP A CA 1
ATOM 2549 C C . TRP A 1 354 ? -8.656 -13.118 -13.748 1.00 95.38 354 TRP A C 1
ATOM 2551 O O . TRP A 1 354 ? -7.742 -12.909 -12.956 1.00 95.38 354 TRP A O 1
ATOM 2561 N N . ARG A 1 355 ? -9.666 -12.263 -13.887 1.00 96.31 355 ARG A N 1
ATOM 2562 C CA . ARG A 1 355 ? -9.793 -11.060 -13.071 1.00 96.31 355 ARG A CA 1
ATOM 2563 C C . ARG A 1 355 ? -11.231 -10.776 -12.687 1.00 96.31 355 ARG A C 1
ATOM 2565 O O . ARG A 1 355 ? -12.162 -11.209 -13.363 1.00 96.31 355 ARG A O 1
ATOM 2572 N N . SER A 1 356 ? -11.407 -9.992 -11.635 1.00 96.38 356 SER A N 1
ATOM 2573 C CA . SER A 1 356 ? -12.686 -9.389 -11.262 1.00 96.38 356 SER A CA 1
ATOM 2574 C C . SER A 1 356 ? -12.520 -7.895 -10.985 1.00 96.38 356 SER A C 1
ATOM 2576 O O . SER A 1 356 ? -11.428 -7.428 -10.663 1.00 96.38 356 SER A O 1
ATOM 2578 N N . GLY A 1 357 ? -13.613 -7.143 -11.130 1.00 95.44 357 GLY A N 1
ATOM 2579 C CA . GLY A 1 357 ? -13.621 -5.687 -10.985 1.00 95.44 357 GLY A CA 1
ATOM 2580 C C . GLY A 1 357 ? -13.021 -4.932 -12.178 1.00 95.44 357 GLY A C 1
ATOM 2581 O O . GLY A 1 357 ? -12.582 -5.511 -13.181 1.00 95.44 357 GLY A O 1
ATOM 2582 N N . ASN A 1 358 ? -13.017 -3.606 -12.080 1.00 95.50 358 ASN A N 1
ATOM 2583 C CA . ASN A 1 358 ? -12.426 -2.717 -13.063 1.00 95.50 358 ASN A CA 1
ATOM 2584 C C . ASN A 1 358 ? -10.903 -2.683 -12.899 1.00 95.50 358 ASN A C 1
ATOM 2586 O O . ASN A 1 358 ? -10.360 -1.956 -12.068 1.00 95.50 358 ASN A O 1
ATOM 2590 N N . LEU A 1 359 ? -10.220 -3.464 -13.733 1.00 96.12 359 LEU A N 1
ATOM 2591 C CA . LEU A 1 359 ? -8.763 -3.586 -13.723 1.00 96.12 359 LEU A CA 1
ATOM 2592 C C . LEU A 1 359 ? -8.045 -2.526 -14.586 1.00 96.12 359 LEU A C 1
ATOM 2594 O O . LEU A 1 359 ? -6.821 -2.423 -14.527 1.00 96.12 359 LEU A O 1
ATOM 2598 N N . TRP A 1 360 ? -8.765 -1.731 -15.383 1.00 95.50 360 TRP A N 1
ATOM 2599 C CA . TRP A 1 360 ? -8.137 -0.749 -16.272 1.00 95.50 360 TRP A CA 1
ATOM 2600 C C . TRP A 1 360 ? -7.240 0.224 -15.478 1.00 95.50 360 TRP A C 1
ATOM 2602 O O . TRP A 1 360 ? -7.644 0.639 -14.388 1.00 95.50 360 TRP A O 1
ATOM 2612 N N . PRO A 1 361 ? -6.043 0.605 -15.976 1.00 97.19 361 PRO A N 1
ATOM 2613 C CA . PRO A 1 361 ? -5.444 0.328 -17.294 1.00 97.19 361 PRO A CA 1
ATOM 2614 C C . PRO A 1 361 ? -4.614 -0.965 -17.390 1.00 97.19 361 PRO A C 1
ATOM 2616 O O . PRO A 1 361 ? -3.855 -1.137 -18.347 1.00 97.19 361 PRO A O 1
ATOM 2619 N N . ASN A 1 362 ? -4.708 -1.854 -16.403 1.00 97.88 362 ASN A N 1
ATOM 2620 C CA . ASN A 1 362 ? -4.019 -3.142 -16.428 1.00 97.88 362 ASN A CA 1
ATOM 2621 C C . ASN A 1 362 ? -4.812 -4.155 -17.260 1.00 97.88 362 ASN A C 1
ATOM 2623 O O . ASN A 1 362 ? -6.025 -4.024 -17.458 1.00 97.88 362 ASN A O 1
ATOM 2627 N N . VAL A 1 363 ? -4.115 -5.179 -17.741 1.00 95.88 363 VAL A N 1
ATOM 2628 C CA . VAL A 1 363 ? -4.687 -6.223 -18.591 1.00 95.88 363 VAL A CA 1
ATOM 2629 C C . VAL A 1 363 ? -4.336 -7.576 -17.996 1.00 95.88 363 VAL A C 1
ATOM 2631 O O . VAL A 1 363 ? -3.185 -7.837 -17.680 1.00 95.88 363 VAL A O 1
ATOM 2634 N N . SER A 1 364 ? -5.342 -8.424 -17.837 1.00 94.06 364 SER A N 1
ATOM 2635 C CA . SER A 1 364 ? -5.194 -9.843 -17.526 1.00 94.06 364 SER A CA 1
ATOM 2636 C C . SER A 1 364 ? -6.382 -10.530 -18.185 1.00 94.06 364 SER A C 1
ATOM 2638 O O . SER A 1 364 ? -7.536 -10.176 -17.901 1.00 94.06 364 SER A O 1
ATOM 2640 N N . ASN A 1 365 ? -6.107 -11.406 -19.148 1.00 86.12 365 ASN A N 1
ATOM 2641 C CA . ASN A 1 365 ? -7.129 -12.137 -19.892 1.00 86.12 365 ASN A CA 1
ATOM 2642 C C . ASN A 1 365 ? -6.862 -13.629 -19.753 1.00 86.12 365 ASN A C 1
ATOM 2644 O O . ASN A 1 365 ? -5.718 -14.038 -19.632 1.00 86.12 365 ASN A O 1
ATOM 2648 N N . SER A 1 366 ? -7.908 -14.440 -19.857 1.00 81.56 366 SER A N 1
ATOM 2649 C CA . SER A 1 366 ? -7.816 -15.873 -19.577 1.00 81.56 366 SER A CA 1
ATOM 2650 C C . SER A 1 366 ? -7.004 -16.705 -20.550 1.00 81.56 366 SER A C 1
ATOM 2652 O O . SER A 1 366 ? -6.744 -17.853 -20.259 1.00 81.56 366 SER A O 1
ATOM 2654 N N . ASN A 1 367 ? -6.622 -16.156 -21.699 1.00 80.06 367 ASN A N 1
ATOM 2655 C CA . ASN A 1 367 ? -5.812 -16.868 -22.688 1.00 80.06 367 ASN A CA 1
ATOM 2656 C C . ASN A 1 367 ? -4.538 -16.083 -23.027 1.00 80.06 367 ASN A C 1
ATOM 2658 O O . ASN A 1 367 ? -4.031 -16.190 -24.141 1.00 80.06 367 ASN A O 1
ATOM 2662 N N . SER A 1 368 ? -4.118 -15.166 -22.155 1.00 85.81 368 SER A N 1
ATOM 2663 C CA . SER A 1 368 ? -2.957 -14.325 -22.415 1.00 85.81 368 SER A CA 1
ATOM 2664 C C . SER A 1 368 ? -2.255 -13.930 -21.135 1.00 85.81 368 SER A C 1
ATOM 2666 O O . SER A 1 368 ? -2.827 -13.959 -20.056 1.00 85.81 368 SER A O 1
ATOM 2668 N N . ASN A 1 369 ? -1.074 -13.377 -21.320 1.00 92.12 369 ASN A N 1
ATOM 2669 C CA . ASN A 1 369 ? -0.236 -12.770 -20.303 1.00 92.12 369 ASN A CA 1
ATOM 2670 C C . ASN A 1 369 ? -0.891 -11.618 -19.542 1.00 92.12 369 ASN A C 1
ATOM 2672 O O . ASN A 1 369 ? -1.862 -10.994 -19.997 1.00 92.12 369 ASN A O 1
ATOM 2676 N N . THR A 1 370 ? -0.325 -11.327 -18.375 1.00 96.25 370 THR A N 1
ATOM 2677 C CA . THR A 1 370 ? -0.778 -10.262 -17.487 1.00 96.25 370 THR A CA 1
ATOM 2678 C C . THR A 1 370 ? 0.157 -9.060 -17.599 1.00 96.25 370 THR A C 1
ATOM 2680 O O . THR A 1 370 ? 1.374 -9.164 -17.547 1.00 96.25 370 THR A O 1
ATOM 2683 N N . THR A 1 371 ? -0.401 -7.866 -17.766 1.00 97.25 371 THR A N 1
ATOM 2684 C CA . THR A 1 371 ? 0.347 -6.605 -17.778 1.00 97.25 371 THR A CA 1
ATOM 2685 C C . THR A 1 371 ? -0.172 -5.710 -16.672 1.00 97.25 371 THR A C 1
ATOM 2687 O O . THR A 1 371 ? -1.307 -5.227 -16.743 1.00 97.25 371 THR A O 1
ATOM 2690 N N . LEU A 1 372 ? 0.673 -5.453 -15.677 1.00 98.12 372 LEU A N 1
ATOM 2691 C CA . LEU A 1 372 ? 0.371 -4.570 -14.558 1.00 98.12 372 LEU A CA 1
ATOM 2692 C C . LEU A 1 372 ? 1.164 -3.272 -14.676 1.00 98.12 372 LEU A C 1
ATOM 2694 O O . LEU A 1 372 ? 2.344 -3.252 -15.020 1.00 98.12 372 LEU A O 1
ATOM 2698 N N . ARG A 1 373 ? 0.490 -2.171 -14.376 1.00 98.44 373 ARG A N 1
ATOM 2699 C CA . ARG A 1 373 ? 1.009 -0.813 -14.332 1.00 98.44 373 ARG A CA 1
ATOM 2700 C C . ARG A 1 373 ? 0.976 -0.345 -12.892 1.00 98.44 373 ARG A C 1
ATOM 2702 O O . ARG A 1 373 ? -0.007 -0.541 -12.177 1.00 98.44 373 ARG A O 1
ATOM 2709 N N . PHE A 1 374 ? 2.029 0.329 -12.480 1.00 98.62 374 PHE A N 1
ATOM 2710 C CA . PHE A 1 374 ? 2.221 0.763 -11.109 1.00 98.62 374 PHE A CA 1
ATOM 2711 C C . PHE A 1 374 ? 2.537 2.245 -11.071 1.00 98.62 374 PHE A C 1
ATOM 2713 O O . PHE A 1 374 ? 3.198 2.764 -11.966 1.00 98.62 374 PHE A O 1
ATOM 2720 N N . CYS A 1 375 ? 2.103 2.909 -10.007 1.00 98.56 375 CYS A N 1
ATOM 2721 C CA . CYS A 1 375 ? 2.524 4.261 -9.676 1.00 98.56 375 CYS A CA 1
ATOM 2722 C C . CYS A 1 375 ? 3.552 4.185 -8.549 1.00 98.56 375 CYS A C 1
ATOM 2724 O O . CYS A 1 375 ? 3.206 3.865 -7.410 1.00 98.56 375 CYS A O 1
ATOM 2726 N N . MET A 1 376 ? 4.815 4.445 -8.882 1.00 98.00 376 MET A N 1
ATOM 2727 C CA . MET A 1 376 ? 5.936 4.451 -7.948 1.00 98.00 376 MET A CA 1
ATOM 2728 C C . MET A 1 376 ? 6.169 5.847 -7.387 1.00 98.00 376 MET A C 1
ATOM 2730 O O . MET A 1 376 ? 6.363 6.797 -8.141 1.00 98.00 376 MET A O 1
ATOM 2734 N N . PHE A 1 377 ? 6.229 5.955 -6.068 1.00 97.56 377 PHE A N 1
ATOM 2735 C CA . PHE A 1 377 ? 6.563 7.172 -5.348 1.00 97.56 377 PHE A CA 1
ATOM 2736 C C . PHE A 1 377 ? 7.995 7.073 -4.839 1.00 97.56 377 PHE A C 1
ATOM 2738 O O . PHE A 1 377 ? 8.286 6.295 -3.929 1.00 97.56 377 PHE A O 1
ATOM 2745 N N . MET A 1 378 ? 8.882 7.872 -5.426 1.00 95.38 378 MET A N 1
ATOM 2746 C CA . MET A 1 378 ? 10.227 8.065 -4.890 1.00 95.38 378 MET A CA 1
ATOM 2747 C C . MET A 1 378 ? 10.182 9.038 -3.705 1.00 95.38 378 MET A C 1
ATOM 2749 O O . MET A 1 378 ? 9.267 9.861 -3.645 1.00 95.38 378 MET A O 1
ATOM 2753 N N . PRO A 1 379 ? 11.143 8.977 -2.771 1.00 94.44 379 PRO A N 1
ATOM 2754 C CA . PRO A 1 379 ? 11.176 9.848 -1.601 1.00 94.44 379 PRO A CA 1
ATOM 2755 C C . PRO A 1 379 ? 11.326 11.325 -1.996 1.00 94.44 379 PRO A C 1
ATOM 2757 O O . PRO A 1 379 ? 11.941 11.645 -3.013 1.00 94.44 379 PRO A O 1
ATOM 2760 N N . SER A 1 380 ? 10.789 12.243 -1.190 1.00 94.19 380 SER A N 1
ATOM 2761 C CA . SER A 1 380 ? 10.857 13.688 -1.457 1.00 94.19 380 SER A CA 1
ATOM 2762 C C . SER A 1 380 ? 11.012 14.493 -0.171 1.00 94.19 380 SER A C 1
ATOM 2764 O O . SER A 1 380 ? 10.510 14.111 0.887 1.00 94.19 380 SER A O 1
ATOM 2766 N N . THR A 1 381 ? 11.699 15.631 -0.265 1.00 93.31 381 THR A N 1
ATOM 2767 C CA . THR A 1 381 ? 11.897 16.582 0.842 1.00 93.31 381 THR A CA 1
ATOM 2768 C C . THR A 1 381 ? 10.904 17.744 0.814 1.00 93.31 381 THR A C 1
ATOM 2770 O O . THR A 1 381 ? 10.599 18.305 1.861 1.00 93.31 381 THR A O 1
ATOM 2773 N N . ASN A 1 382 ? 10.359 18.087 -0.358 1.00 92.69 382 ASN A N 1
ATOM 2774 C CA . ASN A 1 382 ? 9.514 19.277 -0.545 1.00 92.69 382 ASN A CA 1
ATOM 2775 C C . ASN A 1 382 ? 8.029 18.948 -0.748 1.00 92.69 382 ASN A C 1
ATOM 2777 O O . ASN A 1 382 ? 7.165 19.788 -0.513 1.00 92.69 382 ASN A O 1
ATOM 2781 N N . TYR A 1 383 ? 7.720 17.728 -1.185 1.00 95.44 383 TYR A N 1
ATOM 2782 C CA . TYR A 1 383 ? 6.353 17.289 -1.450 1.00 95.44 383 TYR A CA 1
ATOM 2783 C C . TYR A 1 383 ? 6.188 15.851 -0.978 1.00 95.44 383 TYR A C 1
ATOM 2785 O O . TYR A 1 383 ? 6.500 14.924 -1.719 1.00 95.44 383 TYR A O 1
ATOM 2793 N N . TYR A 1 384 ? 5.743 15.672 0.266 1.00 97.00 384 TYR A N 1
ATOM 2794 C CA . TYR A 1 384 ? 5.685 14.359 0.900 1.00 97.00 384 TYR A CA 1
ATOM 2795 C C . TYR A 1 384 ? 4.471 14.181 1.821 1.00 97.00 384 TYR A C 1
ATOM 2797 O O . TYR A 1 384 ? 3.762 15.137 2.151 1.00 97.00 384 TYR A O 1
ATOM 2805 N N . MET A 1 385 ? 4.237 12.939 2.244 1.00 96.69 385 MET A N 1
ATOM 2806 C CA . MET A 1 385 ? 3.363 12.579 3.358 1.00 96.69 385 MET A CA 1
ATOM 2807 C C . MET A 1 385 ? 4.204 12.092 4.553 1.00 96.69 385 MET A C 1
ATOM 2809 O O . MET A 1 385 ? 5.164 11.346 4.355 1.00 96.69 385 MET A O 1
ATOM 2813 N N . PRO A 1 386 ? 3.873 12.495 5.797 1.00 93.75 386 PRO A N 1
ATOM 2814 C CA . PRO A 1 386 ? 4.602 12.064 6.997 1.00 93.75 386 PRO A CA 1
ATOM 2815 C C . PRO A 1 386 ? 4.321 10.601 7.375 1.00 93.75 386 PRO A C 1
ATOM 2817 O O . PRO A 1 386 ? 4.959 10.052 8.266 1.00 93.75 386 PRO A O 1
ATOM 2820 N N . GLY A 1 387 ? 3.338 9.979 6.728 1.00 94.62 387 GLY A N 1
ATOM 2821 C CA . GLY A 1 387 ? 2.938 8.595 6.908 1.00 94.62 387 GLY A CA 1
ATOM 2822 C C . GLY A 1 387 ? 1.815 8.249 5.937 1.00 94.62 387 GLY A C 1
ATOM 2823 O O . GLY A 1 387 ? 1.233 9.133 5.305 1.00 94.62 387 GLY A O 1
ATOM 2824 N N . PHE A 1 388 ? 1.520 6.959 5.815 1.00 97.25 388 PHE A N 1
ATOM 2825 C CA . PHE A 1 388 ? 0.490 6.470 4.906 1.00 97.25 388 PHE A CA 1
ATOM 2826 C C . PHE A 1 388 ? -0.922 6.913 5.327 1.00 97.25 388 PHE A C 1
ATOM 2828 O O . PHE A 1 388 ? -1.221 6.971 6.525 1.00 97.25 388 PHE A O 1
ATOM 2835 N N . PRO A 1 389 ? -1.819 7.215 4.367 1.00 95.50 389 PRO A N 1
ATOM 2836 C CA . PRO A 1 389 ? -3.170 7.662 4.681 1.00 95.50 389 PRO A CA 1
ATOM 2837 C C . PRO A 1 389 ? -3.979 6.564 5.381 1.00 95.50 389 PRO A C 1
ATOM 2839 O O . PRO A 1 389 ? -3.868 5.378 5.064 1.00 95.50 389 PRO A O 1
ATOM 2842 N N . SER A 1 390 ? -4.860 6.957 6.302 1.00 92.75 390 SER A N 1
ATOM 2843 C CA . SER A 1 390 ? -5.846 6.029 6.861 1.00 92.75 390 SER A CA 1
ATOM 2844 C C . SER A 1 390 ? -6.964 5.785 5.848 1.00 92.75 390 SER A C 1
ATOM 2846 O O . SER A 1 390 ? -7.662 6.714 5.441 1.00 92.75 390 SER A O 1
ATOM 2848 N N . LEU A 1 391 ? -7.136 4.523 5.451 1.00 92.94 391 LEU A N 1
ATOM 2849 C CA . LEU A 1 391 ? -8.150 4.093 4.481 1.00 92.94 391 LEU A CA 1
ATOM 2850 C C . LEU A 1 391 ? -9.336 3.371 5.129 1.00 92.94 391 LEU A C 1
ATOM 2852 O O . LEU A 1 391 ? -10.170 2.800 4.436 1.00 92.94 391 LEU A O 1
ATOM 2856 N N . GLY A 1 392 ? -9.401 3.348 6.462 1.00 88.56 392 GLY A N 1
ATOM 2857 C CA . GLY A 1 392 ? -10.425 2.580 7.171 1.00 88.56 392 GLY A CA 1
ATOM 2858 C C . GLY A 1 392 ? -10.227 1.059 7.098 1.00 88.56 392 GLY A C 1
ATOM 2859 O O . GLY A 1 392 ? -11.116 0.314 7.491 1.00 88.56 392 GLY A O 1
ATOM 2860 N N . MET A 1 393 ? -9.058 0.591 6.646 1.00 93.19 393 MET A N 1
ATOM 2861 C CA . MET A 1 393 ? -8.679 -0.824 6.608 1.00 93.19 393 MET A CA 1
ATOM 2862 C C . MET A 1 393 ? -7.178 -1.011 6.827 1.00 93.19 393 MET A C 1
ATOM 2864 O O . MET A 1 393 ? -6.394 -0.099 6.573 1.00 93.19 393 MET A O 1
ATOM 2868 N N . GLU A 1 394 ? -6.783 -2.197 7.285 1.00 95.44 394 GLU A N 1
ATOM 2869 C CA . GLU A 1 394 ? -5.386 -2.634 7.257 1.00 95.44 394 GLU A CA 1
ATOM 2870 C C . GLU A 1 394 ? -4.974 -2.903 5.804 1.00 95.44 394 GLU A C 1
ATOM 2872 O O . GLU A 1 394 ? -5.675 -3.635 5.097 1.00 95.44 394 GLU A O 1
ATOM 2877 N N . TYR A 1 395 ? -3.857 -2.322 5.363 1.00 98.25 395 TYR A N 1
ATOM 2878 C CA . TYR A 1 395 ? -3.376 -2.477 3.992 1.00 98.25 395 TYR A CA 1
ATOM 2879 C C . TYR A 1 395 ? -1.854 -2.340 3.869 1.00 98.25 395 TYR A C 1
ATOM 2881 O O . TYR A 1 395 ? -1.151 -1.913 4.795 1.00 98.25 395 TYR A O 1
ATOM 2889 N N . GLY A 1 396 ? -1.366 -2.697 2.687 1.00 98.50 396 GLY A N 1
ATOM 2890 C CA . GLY A 1 396 ? 0.023 -2.612 2.278 1.00 98.50 396 GLY A CA 1
ATOM 2891 C C . GLY A 1 396 ? 0.183 -2.210 0.820 1.00 98.50 396 GLY A C 1
ATOM 2892 O O . GLY A 1 396 ? -0.790 -2.011 0.086 1.00 98.50 396 GLY A O 1
ATOM 2893 N N . VAL A 1 397 ? 1.442 -2.063 0.437 1.00 98.62 397 VAL A N 1
ATOM 2894 C CA . VAL A 1 397 ? 1.910 -1.579 -0.866 1.00 98.62 397 VAL A CA 1
ATOM 2895 C C . VAL A 1 397 ? 3.134 -2.390 -1.293 1.00 98.62 397 VAL A C 1
ATOM 2897 O O . VAL A 1 397 ? 3.724 -3.093 -0.468 1.00 98.62 397 VAL A O 1
ATOM 2900 N N . PHE A 1 398 ? 3.544 -2.280 -2.553 1.00 98.56 398 PHE A N 1
ATOM 2901 C CA . PHE A 1 398 ? 4.833 -2.816 -2.985 1.00 98.56 398 PHE A CA 1
ATOM 2902 C C . PHE A 1 398 ? 5.944 -1.894 -2.485 1.00 98.56 398 PHE A C 1
ATOM 2904 O O . PHE A 1 398 ? 5.843 -0.677 -2.623 1.00 98.56 398 PHE A O 1
ATOM 2911 N N . ALA A 1 399 ? 6.970 -2.451 -1.854 1.00 97.69 399 ALA A N 1
ATOM 2912 C CA . ALA A 1 399 ? 8.067 -1.691 -1.257 1.00 97.69 399 ALA A CA 1
ATOM 2913 C C . ALA A 1 399 ? 9.259 -2.613 -1.002 1.00 97.69 399 ALA A C 1
ATOM 2915 O O . ALA A 1 399 ? 9.075 -3.821 -0.858 1.00 97.69 399 ALA A O 1
ATOM 2916 N N . ALA A 1 400 ? 10.468 -2.057 -0.880 1.00 94.31 400 ALA A N 1
ATOM 2917 C CA . ALA A 1 400 ? 11.679 -2.816 -0.564 1.00 94.31 400 ALA A CA 1
ATOM 2918 C C . ALA A 1 400 ? 11.688 -3.234 0.920 1.00 94.31 400 ALA A C 1
ATOM 2920 O O . ALA A 1 400 ? 12.472 -2.754 1.738 1.00 94.31 400 ALA A O 1
ATOM 2921 N N . SER A 1 401 ? 10.752 -4.108 1.289 1.00 89.38 401 SER A N 1
ATOM 2922 C CA . SER A 1 401 ? 10.382 -4.440 2.668 1.00 89.38 401 SER A CA 1
ATOM 2923 C C . SER A 1 401 ? 11.461 -5.198 3.447 1.00 89.38 401 SER A C 1
ATOM 2925 O O . SER A 1 401 ? 11.390 -5.300 4.669 1.00 89.38 401 SER A O 1
ATOM 2927 N N . ASN A 1 402 ? 12.495 -5.684 2.761 1.00 89.12 402 ASN A N 1
ATOM 2928 C CA . ASN A 1 402 ? 13.721 -6.211 3.360 1.00 89.12 402 ASN A CA 1
ATOM 2929 C C . ASN A 1 402 ? 14.637 -5.119 3.939 1.00 89.12 402 ASN A C 1
ATOM 2931 O O . ASN A 1 402 ? 15.577 -5.442 4.661 1.00 89.12 402 ASN A O 1
ATOM 2935 N N . HIS A 1 403 ? 14.382 -3.843 3.645 1.00 87.00 403 HIS A N 1
ATOM 2936 C CA . HIS A 1 403 ? 15.084 -2.719 4.252 1.00 87.00 403 HIS A CA 1
ATOM 2937 C C . HIS A 1 403 ? 14.302 -2.213 5.464 1.00 87.00 403 HIS A C 1
ATOM 2939 O O . HIS A 1 403 ? 13.112 -1.925 5.373 1.00 87.00 403 HIS A O 1
ATOM 2945 N N . ALA A 1 404 ? 14.976 -2.049 6.604 1.00 87.50 404 ALA A N 1
ATOM 2946 C CA . ALA A 1 404 ? 14.355 -1.454 7.783 1.00 87.50 404 ALA A CA 1
ATOM 2947 C C . ALA A 1 404 ? 13.945 -0.000 7.495 1.00 87.50 404 ALA A C 1
ATOM 2949 O O . ALA A 1 404 ? 14.804 0.840 7.218 1.00 87.50 404 ALA A O 1
ATOM 2950 N N . SER A 1 405 ? 12.648 0.285 7.593 1.00 92.25 405 SER A N 1
ATOM 2951 C CA . SER A 1 405 ? 12.057 1.612 7.419 1.00 92.25 405 SER A CA 1
ATOM 2952 C C . SER A 1 405 ? 11.101 1.914 8.561 1.00 92.25 405 SER A C 1
ATOM 2954 O O . SER A 1 405 ? 10.446 1.013 9.082 1.00 92.25 405 SER A O 1
ATOM 2956 N N . ALA A 1 406 ? 10.971 3.194 8.905 1.00 93.12 406 ALA A N 1
ATOM 2957 C CA . ALA A 1 406 ? 9.965 3.660 9.854 1.00 93.12 406 ALA A CA 1
ATOM 2958 C C . ALA A 1 406 ? 8.524 3.515 9.322 1.00 93.12 406 ALA A C 1
ATOM 2960 O O . ALA A 1 406 ? 7.576 3.592 10.101 1.00 93.12 406 ALA A O 1
ATOM 2961 N N . TYR A 1 407 ? 8.354 3.307 8.012 1.00 94.81 407 TYR A N 1
ATOM 2962 C CA . TYR A 1 407 ? 7.046 3.236 7.361 1.00 94.81 407 TYR A CA 1
ATOM 2963 C C . TYR A 1 407 ? 6.528 1.805 7.154 1.00 94.81 407 TYR A C 1
ATOM 2965 O O . TYR A 1 407 ? 5.337 1.618 6.899 1.00 94.81 407 TYR A O 1
ATOM 2973 N N . TRP A 1 408 ? 7.392 0.791 7.268 1.00 95.50 408 TRP A N 1
ATOM 2974 C CA . TRP A 1 408 ? 7.012 -0.612 7.094 1.00 95.50 408 TRP A CA 1
ATOM 2975 C C . TRP A 1 408 ? 6.649 -1.223 8.450 1.00 95.50 408 TRP A C 1
ATOM 2977 O O . TRP A 1 408 ? 7.507 -1.439 9.302 1.00 95.50 408 TRP A O 1
ATOM 2987 N N . LEU A 1 409 ? 5.372 -1.538 8.657 1.00 95.00 409 LEU A N 1
ATOM 2988 C CA . LEU A 1 409 ? 4.885 -2.182 9.883 1.00 95.00 409 LEU A CA 1
ATOM 2989 C C . LEU A 1 409 ? 5.166 -3.690 9.903 1.00 95.00 409 LEU A C 1
ATOM 2991 O O . LEU A 1 409 ? 5.255 -4.292 10.969 1.00 95.00 409 LEU A O 1
ATOM 2995 N N . ALA A 1 410 ? 5.251 -4.304 8.724 1.00 95.94 410 ALA A N 1
ATOM 2996 C CA . ALA A 1 410 ? 5.638 -5.693 8.523 1.00 95.94 410 ALA A CA 1
ATOM 2997 C C . ALA A 1 410 ? 6.124 -5.879 7.083 1.00 95.94 410 ALA A C 1
ATOM 2999 O O . ALA A 1 410 ? 5.617 -5.226 6.168 1.00 95.94 410 ALA A O 1
ATOM 3000 N N . ALA A 1 411 ? 7.072 -6.790 6.890 1.00 97.06 411 ALA A N 1
ATOM 3001 C CA . ALA A 1 411 ? 7.544 -7.188 5.573 1.00 97.06 411 ALA A CA 1
ATOM 3002 C C . ALA A 1 411 ? 6.793 -8.422 5.076 1.00 97.06 411 ALA A C 1
ATOM 3004 O O . ALA A 1 411 ? 6.398 -9.281 5.868 1.00 97.06 411 ALA A O 1
ATOM 3005 N N . GLY A 1 412 ? 6.645 -8.525 3.766 1.00 97.12 412 GLY A N 1
ATOM 3006 C CA . GLY A 1 412 ? 6.287 -9.754 3.091 1.00 97.12 412 GLY A CA 1
ATOM 3007 C C . GLY A 1 412 ? 6.821 -9.800 1.675 1.00 97.12 412 GLY A C 1
ATOM 3008 O O . GLY A 1 412 ? 7.441 -8.854 1.172 1.00 97.12 412 GLY A O 1
ATOM 3009 N N . PHE A 1 413 ? 6.615 -10.953 1.068 1.00 97.25 413 PHE A N 1
ATOM 3010 C CA . PHE A 1 413 ? 7.247 -11.331 -0.177 1.00 97.25 413 PHE A CA 1
ATOM 3011 C C . PHE A 1 413 ? 6.417 -12.402 -0.873 1.00 97.25 413 PHE A C 1
ATOM 3013 O O . PHE A 1 413 ? 5.869 -13.288 -0.213 1.00 97.25 413 PHE A O 1
ATOM 3020 N N . VAL A 1 414 ? 6.360 -12.315 -2.194 1.00 97.69 414 VAL A N 1
ATOM 3021 C CA . VAL A 1 414 ? 5.677 -13.248 -3.086 1.00 97.69 414 VAL A CA 1
ATOM 3022 C C . VAL A 1 414 ? 6.619 -13.525 -4.251 1.00 97.69 414 VAL A C 1
ATOM 3024 O O . VAL A 1 414 ? 7.031 -12.585 -4.921 1.00 97.69 414 VAL A O 1
ATOM 3027 N N . HIS A 1 415 ? 6.951 -14.787 -4.477 1.00 96.06 415 HIS A N 1
ATOM 3028 C CA . HIS A 1 415 ? 7.660 -15.265 -5.659 1.00 96.06 415 HIS A CA 1
ATOM 3029 C C . HIS A 1 415 ? 6.673 -16.007 -6.537 1.00 96.06 415 HIS A C 1
ATOM 3031 O O . HIS A 1 415 ? 6.120 -17.007 -6.079 1.00 96.06 415 HIS A O 1
ATOM 3037 N N . THR A 1 416 ? 6.448 -15.521 -7.750 1.00 94.56 416 THR A N 1
ATOM 3038 C CA . THR A 1 416 ? 5.628 -16.187 -8.759 1.00 94.56 416 THR A CA 1
ATOM 3039 C C . THR A 1 416 ? 6.544 -16.888 -9.745 1.00 94.56 416 THR A C 1
ATOM 3041 O O . THR A 1 416 ? 7.362 -16.233 -10.396 1.00 94.56 416 THR A O 1
ATOM 3044 N N . ASP A 1 417 ? 6.415 -18.204 -9.812 1.00 90.06 417 ASP A N 1
ATOM 3045 C CA . ASP A 1 417 ? 7.054 -19.055 -10.808 1.00 90.06 417 ASP A CA 1
ATOM 3046 C C . ASP A 1 417 ? 6.255 -18.937 -12.104 1.00 90.06 417 ASP A C 1
ATOM 3048 O O . ASP A 1 417 ? 5.316 -19.689 -12.341 1.00 90.06 417 ASP A O 1
ATOM 3052 N N . ASP A 1 418 ? 6.521 -17.875 -12.859 1.00 81.31 418 ASP A N 1
ATOM 3053 C CA . ASP A 1 418 ? 5.923 -17.699 -14.181 1.00 81.31 418 ASP A CA 1
ATOM 3054 C C . ASP A 1 418 ? 6.574 -18.663 -15.197 1.00 81.31 418 ASP A C 1
ATOM 3056 O O . ASP A 1 418 ? 7.215 -19.632 -14.801 1.00 81.31 418 ASP A O 1
ATOM 3060 N N . GLU A 1 419 ? 6.340 -18.487 -16.497 1.00 81.38 419 GLU A N 1
ATOM 3061 C CA . GLU A 1 419 ? 6.687 -19.491 -17.509 1.00 81.38 419 GLU A CA 1
ATOM 3062 C C . GLU A 1 419 ? 8.199 -19.846 -17.523 1.00 81.38 419 GLU A C 1
ATOM 3064 O O . GLU A 1 419 ? 9.068 -19.006 -17.780 1.00 81.38 419 GLU A O 1
ATOM 3069 N N . ASP A 1 420 ? 8.536 -21.131 -17.350 1.00 80.62 420 ASP A N 1
ATOM 3070 C CA . ASP A 1 420 ? 9.925 -21.629 -17.380 1.00 80.62 420 ASP A CA 1
ATOM 3071 C C . ASP A 1 420 ? 10.556 -21.559 -18.791 1.00 80.62 420 ASP A C 1
ATOM 3073 O O . ASP A 1 420 ? 11.782 -21.627 -18.973 1.00 80.62 420 ASP A O 1
ATOM 3077 N N . ARG A 1 421 ? 9.725 -21.509 -19.842 1.00 80.75 421 ARG A N 1
ATOM 3078 C CA . ARG A 1 421 ? 10.129 -21.677 -21.246 1.00 80.75 421 ARG A CA 1
ATOM 3079 C C . ARG A 1 421 ? 9.625 -20.551 -22.129 1.00 80.75 421 ARG A C 1
ATOM 3081 O O . ARG A 1 421 ? 8.451 -20.274 -22.200 1.00 80.75 421 ARG A O 1
ATOM 3088 N N . ASN A 1 422 ? 10.513 -19.986 -22.944 1.00 83.50 422 ASN A N 1
ATOM 3089 C CA . ASN A 1 422 ? 10.184 -18.851 -23.823 1.00 83.50 422 ASN A CA 1
ATOM 3090 C C . ASN A 1 422 ? 9.717 -17.589 -23.086 1.00 83.50 422 ASN A C 1
ATOM 3092 O O . ASN A 1 422 ? 9.200 -16.692 -23.746 1.00 83.50 422 ASN A O 1
ATOM 3096 N N . ASN A 1 423 ? 10.001 -17.496 -21.784 1.00 84.50 423 ASN A N 1
ATOM 3097 C CA . ASN A 1 423 ? 9.668 -16.351 -20.961 1.00 84.50 423 ASN A CA 1
ATOM 3098 C C . ASN A 1 423 ? 9.963 -15.007 -21.651 1.00 84.50 423 ASN A C 1
ATOM 3100 O O . ASN A 1 423 ? 11.109 -14.678 -21.985 1.00 84.50 423 ASN A O 1
ATOM 3104 N N . ALA A 1 424 ? 8.910 -14.219 -21.797 1.00 90.56 424 ALA A N 1
ATOM 3105 C CA . ALA A 1 424 ? 8.886 -12.892 -22.377 1.00 90.56 424 ALA A CA 1
ATOM 3106 C C . ALA A 1 424 ? 8.602 -11.803 -21.331 1.00 90.56 424 ALA A C 1
ATOM 3108 O O . ALA A 1 424 ? 8.139 -10.717 -21.683 1.00 90.56 424 ALA A O 1
ATOM 3109 N N . ASN A 1 425 ? 8.881 -12.048 -20.051 1.00 91.69 425 ASN A N 1
ATOM 3110 C CA . ASN A 1 425 ? 8.808 -11.030 -19.010 1.00 91.69 425 ASN A CA 1
ATOM 3111 C C . ASN A 1 425 ? 9.637 -9.790 -19.341 1.00 91.69 425 ASN A C 1
ATOM 3113 O O . ASN A 1 425 ? 10.805 -9.862 -19.729 1.00 91.69 425 ASN A O 1
ATOM 3117 N N . TRP A 1 426 ? 9.054 -8.616 -19.107 1.00 93.19 426 TRP A N 1
ATOM 3118 C CA . TRP A 1 426 ? 9.755 -7.352 -19.305 1.00 93.19 426 TRP A CA 1
ATOM 3119 C C . TRP A 1 426 ? 9.267 -6.251 -18.366 1.00 93.19 426 TRP A C 1
ATOM 3121 O O . TRP A 1 426 ? 8.163 -6.284 -17.815 1.00 93.19 426 TRP A O 1
ATOM 3131 N N . PHE A 1 427 ? 10.119 -5.238 -18.204 1.00 92.94 427 PHE A N 1
ATOM 3132 C CA . PHE A 1 427 ? 9.795 -3.980 -17.540 1.00 92.94 427 PHE A CA 1
ATOM 3133 C C . PHE A 1 427 ? 9.803 -2.826 -18.539 1.00 92.94 427 PHE A C 1
ATOM 3135 O O . PHE A 1 427 ? 10.627 -2.784 -19.449 1.00 92.94 427 PHE A O 1
ATOM 3142 N N . SER A 1 428 ? 8.899 -1.867 -18.358 1.00 94.31 428 SER A N 1
ATOM 3143 C CA . SER A 1 428 ? 8.968 -0.577 -19.048 1.00 94.31 428 SER A CA 1
ATOM 3144 C C . SER A 1 428 ? 8.797 0.542 -18.039 1.00 94.31 428 SER A C 1
ATOM 3146 O O . SER A 1 428 ? 7.854 0.547 -17.249 1.00 94.31 428 SER A O 1
ATOM 3148 N N . TYR A 1 429 ? 9.724 1.488 -18.049 1.00 92.19 429 TYR A N 1
ATOM 3149 C CA . TYR A 1 429 ? 9.707 2.674 -17.206 1.00 92.19 429 TYR A CA 1
ATOM 3150 C C . TYR A 1 429 ? 10.410 3.818 -17.932 1.00 92.19 429 TYR A C 1
ATOM 3152 O O . TYR A 1 429 ? 11.207 3.610 -18.846 1.00 92.19 429 TYR A O 1
ATOM 3160 N N . ASN A 1 430 ? 10.111 5.049 -17.523 1.00 85.94 430 ASN A N 1
ATOM 3161 C CA . ASN A 1 430 ? 10.836 6.215 -18.010 1.00 85.94 430 ASN A CA 1
ATOM 3162 C C . ASN A 1 430 ? 12.235 6.253 -17.365 1.00 85.94 430 ASN A C 1
ATOM 3164 O O . ASN A 1 430 ? 12.334 6.289 -16.144 1.00 85.94 430 ASN A O 1
ATOM 3168 N N . ASN A 1 431 ? 13.304 6.258 -18.168 1.00 74.62 431 ASN A N 1
ATOM 3169 C CA . ASN A 1 431 ? 14.694 6.183 -17.690 1.00 74.62 431 ASN A CA 1
ATOM 3170 C C . ASN A 1 431 ? 15.217 7.450 -16.988 1.00 74.62 431 ASN A C 1
ATOM 3172 O O . ASN A 1 431 ? 16.348 7.454 -16.498 1.00 74.62 431 ASN A O 1
ATOM 3176 N N . ASN A 1 432 ? 14.421 8.514 -16.893 1.00 74.44 432 ASN A N 1
ATOM 3177 C CA . ASN A 1 432 ? 14.822 9.724 -16.182 1.00 74.44 432 ASN A CA 1
ATOM 3178 C C . ASN A 1 432 ? 15.082 9.427 -14.690 1.00 74.44 432 ASN A C 1
ATOM 3180 O O . ASN A 1 432 ? 14.154 9.150 -13.936 1.00 74.44 432 ASN A O 1
ATOM 3184 N N . GLY A 1 433 ? 16.349 9.510 -14.263 1.00 66.19 433 GLY A N 1
ATOM 3185 C CA . GLY A 1 433 ? 16.751 9.374 -12.854 1.00 66.19 433 GLY A CA 1
ATOM 3186 C C . GLY A 1 433 ? 17.097 7.956 -12.382 1.00 66.19 433 GLY A C 1
ATOM 3187 O O . GLY A 1 433 ? 17.143 7.731 -11.178 1.00 66.19 433 GLY A O 1
ATOM 3188 N N . ASN A 1 434 ? 17.346 7.012 -13.299 1.00 80.81 434 ASN A N 1
ATOM 3189 C CA . ASN A 1 434 ? 17.680 5.610 -12.993 1.00 80.81 434 ASN A CA 1
ATOM 3190 C C . ASN A 1 434 ? 16.734 4.941 -11.958 1.00 80.81 434 ASN A C 1
ATOM 3192 O O . ASN A 1 434 ? 17.184 4.383 -10.952 1.00 80.81 434 ASN A O 1
ATOM 3196 N N . PRO A 1 435 ? 15.408 4.956 -12.196 1.00 90.62 435 PRO A N 1
ATOM 3197 C CA . PRO A 1 435 ? 14.430 4.326 -11.302 1.00 90.62 435 PRO A CA 1
ATOM 3198 C C . PRO A 1 435 ? 14.557 2.797 -11.260 1.00 90.62 435 PRO A C 1
ATOM 3200 O O . PRO A 1 435 ? 13.970 2.160 -10.388 1.00 90.62 435 PRO A O 1
ATOM 3203 N N . ALA A 1 436 ? 15.323 2.205 -12.183 1.00 91.94 436 ALA A N 1
ATOM 3204 C CA . ALA A 1 436 ? 15.500 0.768 -12.324 1.00 91.94 436 ALA A CA 1
ATOM 3205 C C . ALA A 1 436 ? 15.921 0.113 -11.007 1.00 91.94 436 ALA A C 1
ATOM 3207 O O . ALA A 1 436 ? 15.313 -0.869 -10.594 1.00 91.94 436 ALA A O 1
ATOM 3208 N N . LEU A 1 437 ? 16.918 0.673 -10.314 1.00 92.50 437 LEU A N 1
ATOM 3209 C CA . LEU A 1 437 ? 17.408 0.124 -9.045 1.00 92.50 437 LEU A CA 1
ATOM 3210 C C . LEU A 1 437 ? 16.321 0.098 -7.962 1.00 92.50 437 LEU A C 1
ATOM 3212 O O . LEU A 1 437 ? 16.269 -0.829 -7.157 1.00 92.50 437 LEU A O 1
ATOM 3216 N N . LEU A 1 438 ? 15.440 1.099 -7.949 1.00 94.75 438 LEU A N 1
ATOM 3217 C CA . LEU A 1 438 ? 14.351 1.193 -6.981 1.00 94.75 438 LEU A CA 1
ATOM 3218 C C . LEU A 1 438 ? 13.191 0.262 -7.338 1.00 94.75 438 LEU A C 1
ATOM 3220 O O . LEU A 1 438 ? 12.640 -0.383 -6.449 1.00 94.75 438 LEU A O 1
ATOM 3224 N N . ILE A 1 439 ? 12.864 0.143 -8.627 1.00 95.88 439 ILE A N 1
ATOM 3225 C CA . ILE A 1 439 ? 11.868 -0.813 -9.120 1.00 95.88 439 ILE A CA 1
ATOM 3226 C C . ILE A 1 439 ? 12.314 -2.232 -8.765 1.00 95.88 439 ILE A C 1
ATOM 3228 O O . ILE A 1 439 ? 11.568 -2.926 -8.083 1.00 95.88 439 ILE A O 1
ATOM 3232 N N . HIS A 1 440 ? 13.551 -2.619 -9.100 1.00 94.88 440 HIS A N 1
ATOM 3233 C CA . HIS A 1 440 ? 14.094 -3.949 -8.793 1.00 94.88 440 HIS A CA 1
ATOM 3234 C C . HIS A 1 440 ? 14.231 -4.222 -7.287 1.00 94.88 440 HIS A C 1
ATOM 3236 O O . HIS A 1 440 ? 14.243 -5.371 -6.857 1.00 94.88 440 HIS A O 1
ATOM 3242 N N . ALA A 1 441 ? 14.287 -3.188 -6.445 1.00 95.00 441 ALA A N 1
ATOM 3243 C CA . ALA A 1 441 ? 14.231 -3.389 -5.002 1.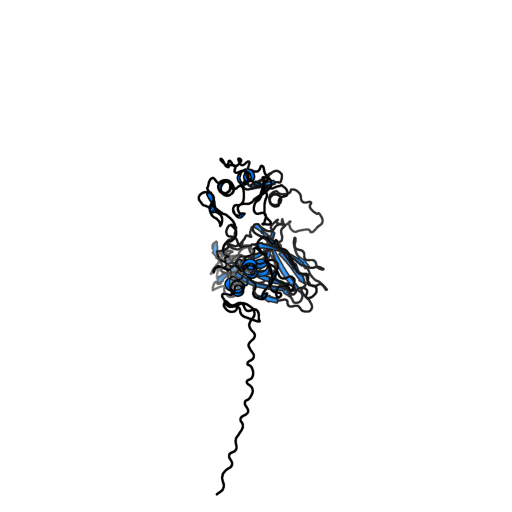00 95.00 441 ALA A CA 1
ATOM 3244 C C . ALA A 1 441 ? 12.835 -3.827 -4.515 1.00 95.00 441 ALA A C 1
ATOM 3246 O O . ALA A 1 441 ? 12.731 -4.368 -3.417 1.00 95.00 441 ALA A O 1
ATOM 3247 N N . MET A 1 442 ? 11.773 -3.601 -5.297 1.00 96.62 442 MET A N 1
ATOM 3248 C CA . MET A 1 442 ? 10.387 -3.943 -4.955 1.00 96.62 442 MET A CA 1
ATOM 3249 C C . MET A 1 442 ? 9.841 -5.097 -5.792 1.00 96.62 442 MET A C 1
ATOM 3251 O O . MET A 1 442 ? 9.174 -5.971 -5.253 1.00 96.62 442 MET A O 1
ATOM 3255 N N . ILE A 1 443 ? 10.085 -5.074 -7.098 1.00 96.75 443 ILE A N 1
ATOM 3256 C CA . ILE A 1 443 ? 9.617 -6.054 -8.073 1.00 96.75 443 ILE A CA 1
ATOM 3257 C C . ILE A 1 443 ? 10.792 -6.345 -9.001 1.00 96.75 443 ILE A C 1
ATOM 3259 O O . ILE A 1 443 ? 11.245 -5.456 -9.720 1.00 96.75 443 ILE A O 1
ATOM 3263 N N . TRP A 1 444 ? 11.295 -7.571 -8.984 1.00 93.94 444 TRP A N 1
ATOM 3264 C CA . TRP A 1 444 ? 12.407 -8.003 -9.829 1.00 93.94 444 TRP A CA 1
ATOM 3265 C C . TRP A 1 444 ? 12.170 -9.420 -10.325 1.00 93.94 444 TRP A C 1
ATOM 3267 O O . TRP A 1 444 ? 11.308 -10.116 -9.806 1.00 93.94 444 TRP A O 1
ATOM 3277 N N . GLY A 1 445 ? 12.897 -9.830 -11.358 1.00 87.75 445 GLY A N 1
ATOM 3278 C CA . GLY A 1 445 ? 12.678 -11.139 -11.959 1.00 87.75 445 GLY A CA 1
ATOM 3279 C C . GLY A 1 445 ? 12.986 -11.170 -13.445 1.00 87.75 445 GLY A C 1
ATOM 3280 O O . GLY A 1 445 ? 12.633 -10.234 -14.173 1.00 87.75 445 GLY A O 1
ATOM 3281 N N . GLY A 1 446 ? 13.663 -12.238 -13.863 1.00 86.12 446 GLY A N 1
ATOM 3282 C CA . GLY A 1 446 ? 13.923 -12.575 -15.263 1.00 86.12 446 GLY A CA 1
ATOM 3283 C C . GLY A 1 446 ? 12.788 -13.440 -15.790 1.00 86.12 446 GLY A C 1
ATOM 3284 O O . GLY A 1 446 ? 11.788 -12.875 -16.222 1.00 86.12 446 GLY A O 1
ATOM 3285 N N . ALA A 1 447 ? 12.960 -14.769 -15.699 1.00 87.81 447 ALA A N 1
ATOM 3286 C CA . ALA A 1 447 ? 11.867 -15.752 -15.609 1.00 87.81 447 ALA A CA 1
ATOM 3287 C C . ALA A 1 447 ? 11.006 -15.374 -14.411 1.00 87.81 447 ALA A C 1
ATOM 3289 O O . ALA A 1 447 ? 10.390 -14.323 -14.436 1.00 87.81 447 ALA A O 1
ATOM 3290 N N . ASN A 1 448 ? 11.122 -16.063 -13.299 1.00 91.94 448 ASN A N 1
ATOM 3291 C CA . ASN A 1 448 ? 10.224 -15.861 -12.173 1.00 91.94 448 ASN A CA 1
ATOM 3292 C C . ASN A 1 448 ? 10.216 -14.424 -11.643 1.00 91.94 448 ASN A C 1
ATOM 3294 O O . ASN A 1 448 ? 11.238 -13.722 -11.662 1.00 91.94 448 ASN A O 1
ATOM 3298 N N . THR A 1 449 ? 9.076 -14.009 -11.096 1.00 95.00 449 THR A N 1
ATOM 3299 C CA . THR A 1 449 ? 8.889 -12.663 -10.560 1.00 95.00 449 THR A CA 1
ATOM 3300 C C . THR A 1 449 ? 8.815 -12.658 -9.037 1.00 95.00 449 THR A C 1
ATOM 3302 O O . THR A 1 449 ? 7.917 -13.210 -8.411 1.00 95.00 449 THR A O 1
ATOM 3305 N N . ASP A 1 450 ? 9.727 -11.919 -8.427 1.00 96.56 450 ASP A N 1
ATOM 3306 C CA . ASP A 1 450 ? 9.772 -11.633 -7.004 1.00 96.56 450 ASP A CA 1
ATOM 3307 C C . ASP A 1 450 ? 9.157 -10.265 -6.714 1.00 96.56 450 ASP A C 1
ATOM 3309 O O . ASP A 1 450 ? 9.600 -9.233 -7.223 1.00 96.56 450 ASP A O 1
ATOM 3313 N N . MET A 1 451 ? 8.190 -10.236 -5.807 1.00 97.94 451 MET A N 1
ATOM 3314 C CA . MET A 1 451 ? 7.497 -9.038 -5.355 1.00 97.94 451 MET A CA 1
ATOM 3315 C C . MET A 1 451 ? 7.621 -8.886 -3.847 1.00 97.94 451 MET A C 1
ATOM 3317 O O . MET A 1 451 ? 7.215 -9.745 -3.065 1.00 97.94 451 MET A O 1
ATOM 3321 N N . ARG A 1 452 ? 8.135 -7.739 -3.419 1.00 98.06 452 ARG A N 1
ATOM 3322 C CA . ARG A 1 452 ? 8.224 -7.340 -2.019 1.00 98.06 452 ARG A CA 1
ATOM 3323 C C . ARG A 1 452 ? 7.057 -6.443 -1.655 1.00 98.06 452 ARG A C 1
ATOM 3325 O O . ARG A 1 452 ? 6.736 -5.472 -2.341 1.00 98.06 452 ARG A O 1
ATOM 3332 N N . ILE A 1 453 ? 6.442 -6.773 -0.531 1.00 98.25 453 ILE A N 1
ATOM 3333 C CA . ILE A 1 453 ? 5.257 -6.110 -0.009 1.00 98.25 453 ILE A CA 1
ATOM 3334 C C . ILE A 1 453 ? 5.592 -5.578 1.382 1.00 98.25 453 ILE A C 1
ATOM 3336 O O . ILE A 1 453 ? 6.244 -6.253 2.181 1.00 98.25 453 ILE A O 1
ATOM 3340 N N . ALA A 1 454 ? 5.139 -4.368 1.692 1.00 98.19 454 ALA A N 1
ATOM 3341 C CA . ALA A 1 454 ? 5.163 -3.833 3.044 1.00 98.19 454 ALA A CA 1
ATOM 3342 C C . ALA A 1 454 ? 3.739 -3.568 3.523 1.00 98.19 454 ALA A C 1
ATOM 3344 O O . ALA A 1 454 ? 2.943 -2.920 2.841 1.00 98.19 454 ALA A O 1
ATOM 3345 N N . LYS A 1 455 ? 3.436 -4.014 4.740 1.00 98.00 455 LYS A N 1
ATOM 3346 C CA . LYS A 1 455 ? 2.281 -3.525 5.490 1.00 98.00 455 LYS A CA 1
ATOM 3347 C C . LYS A 1 455 ? 2.561 -2.091 5.922 1.00 98.00 455 LYS A C 1
ATOM 3349 O O . LYS A 1 455 ? 3.596 -1.846 6.537 1.00 98.00 455 LYS A O 1
ATOM 3354 N N . VAL A 1 456 ? 1.632 -1.171 5.681 1.00 97.31 456 VAL A N 1
ATOM 3355 C CA . VAL A 1 456 ? 1.860 0.263 5.955 1.00 97.31 456 VAL A CA 1
ATOM 3356 C C . VAL A 1 456 ? 0.815 0.911 6.852 1.00 97.31 456 VAL A C 1
ATOM 3358 O O . VAL A 1 456 ? 1.059 1.969 7.425 1.00 97.31 456 VAL A O 1
ATOM 3361 N N . ALA A 1 457 ? -0.340 0.271 7.032 1.00 95.19 457 ALA A N 1
ATOM 3362 C CA . ALA A 1 457 ? -1.362 0.742 7.955 1.00 95.19 457 ALA A CA 1
ATOM 3363 C C . ALA A 1 457 ? -2.029 -0.432 8.667 1.00 95.19 457 ALA A C 1
ATOM 3365 O O . ALA A 1 457 ? -2.347 -1.437 8.040 1.00 95.19 457 ALA A O 1
ATOM 3366 N N . ASN A 1 458 ? -2.304 -0.278 9.965 1.00 87.94 458 ASN A N 1
ATOM 3367 C CA . ASN A 1 458 ? -3.064 -1.247 10.768 1.00 87.94 458 ASN A CA 1
ATOM 3368 C C . ASN A 1 458 ? -4.592 -1.130 10.587 1.00 87.94 458 ASN A C 1
ATOM 3370 O O . ASN A 1 458 ? -5.332 -1.900 11.189 1.00 87.94 458 ASN A O 1
ATOM 3374 N N . GLY A 1 459 ? -5.064 -0.187 9.764 1.00 81.69 459 GLY A N 1
ATOM 3375 C CA . GLY A 1 459 ? -6.472 0.202 9.706 1.00 81.69 459 GLY A CA 1
ATOM 3376 C C . GLY A 1 459 ? -6.868 1.159 10.826 1.00 81.69 459 GLY A C 1
ATOM 3377 O O . GLY A 1 459 ? -5.988 1.729 11.479 1.00 81.69 459 GLY A O 1
ATOM 3378 N N . PRO A 1 460 ? -8.179 1.392 11.035 1.00 76.25 460 PRO A N 1
ATOM 3379 C CA . PRO A 1 460 ? -8.646 2.066 12.235 1.00 76.25 460 PRO A CA 1
ATOM 3380 C C . PRO A 1 460 ? -8.070 1.311 13.426 1.00 76.25 460 PRO A C 1
ATOM 3382 O O . PRO A 1 460 ? -8.031 0.079 13.402 1.00 76.25 460 PRO A O 1
ATOM 3385 N N . ALA A 1 461 ? -7.631 2.035 14.458 1.00 71.12 461 ALA A N 1
ATOM 3386 C CA . ALA A 1 461 ? -7.370 1.372 15.722 1.00 71.12 461 ALA A CA 1
ATOM 3387 C C . ALA A 1 461 ? -8.648 0.587 16.069 1.00 71.12 461 ALA A C 1
ATOM 3389 O O . ALA A 1 461 ? -9.730 1.192 16.089 1.00 71.12 461 ALA A O 1
ATOM 3390 N N . PRO A 1 462 ? -8.559 -0.742 16.237 1.00 78.06 462 PRO A N 1
ATOM 3391 C CA . PRO A 1 462 ? -9.729 -1.513 16.594 1.00 78.06 462 PRO A CA 1
ATOM 3392 C C . PRO A 1 462 ? -10.294 -0.940 17.891 1.00 78.06 462 PRO A C 1
ATOM 3394 O O . PRO A 1 462 ? -9.546 -0.465 18.753 1.00 78.06 462 PRO A O 1
ATOM 3397 N N . CYS A 1 463 ? -11.615 -0.983 18.030 1.00 89.25 463 CYS A N 1
ATOM 3398 C CA . CYS A 1 463 ? -12.299 -0.605 19.266 1.00 89.25 463 CYS A CA 1
ATOM 3399 C C . CYS A 1 463 ? -12.319 0.904 19.534 1.00 89.25 463 CYS A C 1
ATOM 3401 O O . CYS A 1 463 ? -12.315 1.363 20.676 1.00 89.25 463 CYS A O 1
ATOM 3403 N N . THR A 1 464 ? -12.377 1.706 18.473 1.00 90.06 464 THR A N 1
ATOM 3404 C CA . THR A 1 464 ? -12.549 3.164 18.595 1.00 90.06 464 THR A CA 1
ATOM 3405 C C . THR A 1 464 ? -14.000 3.564 18.856 1.00 90.06 464 THR A C 1
ATOM 3407 O O . THR A 1 464 ? -14.261 4.666 19.351 1.00 90.06 464 THR A O 1
ATOM 3410 N N . LYS A 1 465 ? -14.964 2.678 18.569 1.00 92.56 465 LYS A N 1
ATOM 3411 C CA . LYS A 1 465 ? -16.383 2.940 18.813 1.00 92.56 465 LYS A CA 1
ATOM 3412 C C . LYS A 1 465 ? -16.703 2.852 20.310 1.00 92.56 465 LYS A C 1
ATOM 3414 O O . LYS A 1 465 ? -16.620 1.789 20.928 1.00 92.56 465 LYS A O 1
ATOM 3419 N N . LYS A 1 466 ? -17.108 3.979 20.900 1.00 95.62 466 LYS A N 1
ATOM 3420 C CA . LYS A 1 466 ? -17.517 4.045 22.310 1.00 95.62 466 LYS A CA 1
ATOM 3421 C C . LYS A 1 466 ? -18.856 3.346 22.538 1.00 95.62 466 LYS A C 1
ATOM 3423 O O . LYS A 1 466 ? -19.760 3.442 21.711 1.00 95.62 466 LYS A O 1
ATOM 3428 N N . VAL A 1 467 ? -18.985 2.688 23.685 1.00 97.50 467 VAL A N 1
ATOM 3429 C CA . VAL A 1 467 ? -20.169 1.912 24.069 1.00 97.50 467 VAL A CA 1
ATOM 3430 C C . VAL A 1 467 ? -21.074 2.755 24.975 1.00 97.50 467 VAL A C 1
ATOM 3432 O O . VAL A 1 467 ? -20.611 3.174 26.041 1.00 97.50 467 VAL A O 1
ATOM 3435 N N . PRO A 1 468 ? -22.337 3.024 24.595 1.00 97.19 468 PRO A N 1
ATOM 3436 C CA . PRO A 1 468 ? -23.300 3.695 25.461 1.00 97.19 468 PRO A CA 1
ATOM 3437 C C . PRO A 1 468 ? -23.716 2.795 26.624 1.00 97.19 468 PRO A C 1
ATOM 3439 O O . PRO A 1 468 ? -24.272 1.712 26.442 1.00 97.19 468 PRO A O 1
ATOM 3442 N N . TYR A 1 469 ? -23.447 3.269 27.833 1.00 97.75 469 TYR A N 1
ATOM 3443 C CA . TYR A 1 469 ? -23.786 2.611 29.084 1.00 97.75 469 TYR A CA 1
ATOM 3444 C C . TYR A 1 469 ? -25.171 3.055 29.571 1.00 97.75 469 TYR A C 1
ATOM 3446 O O . TYR A 1 469 ? -25.605 4.169 29.278 1.00 97.75 469 TYR A O 1
ATOM 3454 N N . TRP A 1 470 ? -25.870 2.214 30.338 1.00 96.69 470 TRP A N 1
ATOM 3455 C CA . TRP A 1 470 ? -27.250 2.472 30.780 1.00 96.69 470 TRP A CA 1
ATOM 3456 C C . TRP A 1 470 ? -27.435 3.788 31.552 1.00 96.69 470 TRP A C 1
ATOM 3458 O O . TRP A 1 470 ? -28.517 4.366 31.520 1.00 96.6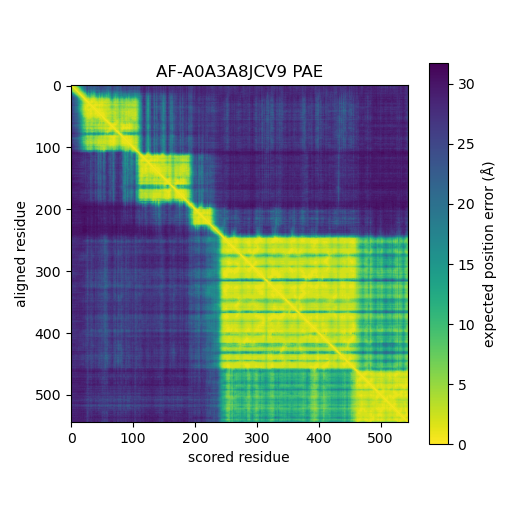9 470 TRP A O 1
ATOM 3468 N N . SER A 1 471 ? -26.388 4.286 32.217 1.00 96.50 471 SER A N 1
ATOM 3469 C CA . SER A 1 471 ? -26.413 5.566 32.937 1.00 96.50 471 SER A CA 1
ATOM 3470 C C . SER A 1 471 ? -26.168 6.796 32.046 1.00 96.50 471 SER A C 1
ATOM 3472 O O . SER A 1 471 ? -26.069 7.909 32.556 1.00 96.50 471 SER A O 1
ATOM 3474 N N . GLY A 1 472 ? -26.022 6.613 30.730 1.00 95.25 472 GLY A N 1
ATOM 3475 C CA . GLY A 1 472 ? -25.701 7.665 29.759 1.00 95.25 472 GLY A CA 1
ATOM 3476 C C . GLY A 1 472 ? -24.201 7.913 29.556 1.00 95.25 472 GLY A C 1
ATOM 3477 O O . GLY A 1 472 ? -23.821 8.662 28.658 1.00 95.25 472 GLY A O 1
ATOM 3478 N N . GLY A 1 473 ? -23.335 7.279 30.354 1.00 96.88 473 GLY A N 1
ATOM 3479 C CA . GLY A 1 473 ? -21.885 7.323 30.156 1.00 96.88 473 GLY A CA 1
ATOM 3480 C C . GLY A 1 473 ? -21.438 6.592 28.885 1.00 96.88 473 GLY A C 1
ATOM 3481 O O . GLY A 1 473 ? -22.123 5.701 28.390 1.00 96.88 473 GLY A O 1
ATOM 3482 N N . LEU A 1 474 ? -20.257 6.942 28.371 1.00 97.38 474 LEU A N 1
ATOM 3483 C CA . LEU A 1 474 ? -19.618 6.237 27.259 1.00 97.38 474 LEU A CA 1
ATOM 3484 C C . LEU A 1 474 ? -18.390 5.478 27.764 1.00 97.38 474 LEU A C 1
ATOM 3486 O O . LEU A 1 474 ? -17.505 6.079 28.372 1.00 97.38 474 LEU A O 1
ATOM 3490 N N . ILE A 1 475 ? -18.313 4.180 27.475 1.00 97.00 475 ILE A N 1
ATOM 3491 C CA . ILE A 1 475 ? -17.149 3.344 27.789 1.00 97.00 475 ILE A CA 1
ATOM 3492 C C . ILE A 1 475 ? -16.255 3.264 26.552 1.00 97.00 475 ILE A C 1
ATOM 3494 O O . ILE A 1 475 ? -16.733 2.965 25.456 1.00 97.00 475 ILE A O 1
ATOM 3498 N N . THR A 1 476 ? -14.961 3.535 26.729 1.00 95.69 476 THR A N 1
ATOM 3499 C CA . THR A 1 476 ? -13.945 3.271 25.704 1.00 95.69 476 THR A CA 1
ATOM 3500 C C . THR A 1 476 ? -13.486 1.819 25.854 1.00 95.69 476 THR A C 1
ATOM 3502 O O . THR A 1 476 ? -12.885 1.493 26.878 1.00 95.69 476 THR A O 1
ATOM 3505 N N . PRO A 1 477 ? -13.786 0.947 24.884 1.00 95.94 477 PRO A N 1
ATOM 3506 C CA . PRO A 1 477 ? -13.326 -0.435 24.902 1.00 95.94 477 PRO A CA 1
ATOM 3507 C C . PRO A 1 477 ? -11.824 -0.502 24.599 1.00 95.94 477 PRO A C 1
ATOM 3509 O O . PRO A 1 477 ? -11.245 0.447 24.067 1.00 95.94 477 PRO A O 1
ATOM 3512 N N . TRP A 1 478 ? -11.190 -1.628 24.914 1.00 93.00 478 TRP A N 1
ATOM 3513 C CA . TRP A 1 478 ? -9.812 -1.900 24.505 1.00 93.00 478 TRP A CA 1
ATOM 3514 C C . TRP A 1 478 ? -9.764 -3.135 23.602 1.00 93.00 478 TRP A C 1
ATOM 3516 O O . TRP A 1 478 ? -10.566 -4.060 23.745 1.00 93.00 478 TRP A O 1
ATOM 3526 N N . PHE A 1 479 ? -8.819 -3.147 22.664 1.00 90.38 479 PHE A N 1
ATOM 3527 C CA . PHE A 1 479 ? -8.599 -4.293 21.790 1.00 90.38 479 PHE A CA 1
ATOM 3528 C C . PHE A 1 479 ? -7.754 -5.357 22.488 1.00 90.38 479 PHE A C 1
ATOM 3530 O O . PHE A 1 479 ? -6.598 -5.107 22.829 1.00 90.38 479 PHE A O 1
ATOM 3537 N N . ASP A 1 480 ? -8.306 -6.549 22.687 1.00 84.31 480 ASP A N 1
ATOM 3538 C CA . ASP A 1 480 ? -7.636 -7.653 23.389 1.00 84.31 480 ASP A CA 1
ATOM 3539 C C . ASP A 1 480 ? -6.730 -8.512 22.484 1.00 84.31 480 ASP A C 1
ATOM 3541 O O . ASP A 1 480 ? -6.199 -9.530 22.924 1.00 84.31 480 ASP A O 1
ATOM 3545 N N . GLY A 1 481 ? -6.549 -8.105 21.224 1.00 77.19 481 GLY A N 1
ATOM 3546 C CA . GLY A 1 481 ? -5.842 -8.867 20.193 1.00 77.19 481 GLY A CA 1
ATOM 3547 C C . GLY A 1 481 ? -6.771 -9.590 19.213 1.00 77.19 481 GLY A C 1
ATOM 3548 O O . GLY A 1 481 ? -6.312 -9.987 18.142 1.00 77.19 481 GLY A O 1
ATOM 3549 N N . ALA A 1 482 ? -8.064 -9.714 19.525 1.00 81.81 482 ALA A N 1
ATOM 3550 C CA . ALA A 1 482 ? -9.062 -10.325 18.648 1.00 81.81 482 ALA A CA 1
ATOM 3551 C C . ALA A 1 482 ? -10.360 -9.509 18.542 1.00 81.81 482 ALA A C 1
ATOM 3553 O O . ALA A 1 482 ? -10.918 -9.391 17.454 1.00 81.81 482 ALA A O 1
ATOM 3554 N N . ASN A 1 483 ? -10.839 -8.938 19.647 1.00 91.00 483 ASN A N 1
ATOM 3555 C CA . ASN A 1 483 ? -12.128 -8.269 19.765 1.00 91.00 483 ASN A CA 1
ATOM 3556 C C . ASN A 1 483 ? -12.047 -7.032 20.669 1.00 91.00 483 ASN A C 1
ATOM 3558 O O . ASN A 1 483 ? -11.025 -6.734 21.290 1.00 91.00 483 ASN A O 1
ATOM 3562 N N . CYS A 1 484 ? -13.164 -6.316 20.766 1.00 96.06 484 CYS A N 1
ATOM 3563 C CA . CYS A 1 484 ? -13.284 -5.127 21.594 1.00 96.06 484 CYS A CA 1
ATOM 3564 C C . CYS A 1 484 ? -13.869 -5.465 22.948 1.00 96.06 484 CYS A C 1
ATOM 3566 O O . CYS A 1 484 ? -15.090 -5.516 23.106 1.00 96.06 484 CYS A O 1
ATOM 3568 N N . PHE A 1 485 ? -12.991 -5.690 23.923 1.00 97.12 485 PHE A N 1
ATOM 3569 C CA . PHE A 1 485 ? -13.394 -5.864 25.307 1.00 97.12 485 PHE A CA 1
ATOM 3570 C C . PHE A 1 485 ? -13.946 -4.548 25.845 1.00 97.12 485 PHE A C 1
ATOM 3572 O O . PHE A 1 485 ? -13.311 -3.496 25.754 1.00 97.12 485 PHE A O 1
ATOM 3579 N N . ILE A 1 486 ? -15.122 -4.621 26.457 1.00 97.62 486 ILE A N 1
ATOM 3580 C CA . ILE A 1 486 ? -15.784 -3.465 27.056 1.00 97.62 486 ILE A CA 1
ATOM 3581 C C . ILE A 1 486 ? -15.530 -3.445 28.560 1.00 97.62 486 ILE A C 1
ATOM 3583 O O . ILE A 1 486 ? -14.975 -2.488 29.096 1.00 97.62 486 ILE A O 1
ATOM 3587 N N . LYS A 1 487 ? -15.980 -4.499 29.249 1.00 97.75 487 LYS A N 1
ATOM 3588 C CA . LYS A 1 487 ? -15.858 -4.672 30.698 1.00 97.75 487 LYS A CA 1
ATOM 3589 C C . LYS A 1 487 ? -16.104 -6.121 31.110 1.00 97.75 487 LYS A C 1
ATOM 3591 O O . LYS A 1 487 ? -16.708 -6.898 30.367 1.00 97.75 487 LYS A O 1
ATOM 3596 N N . ASN A 1 488 ? -15.693 -6.452 32.333 1.00 97.88 488 ASN A N 1
ATOM 3597 C CA . ASN A 1 488 ? -16.074 -7.709 32.964 1.00 97.88 488 ASN A CA 1
ATOM 3598 C C . ASN A 1 488 ? -17.582 -7.739 33.231 1.00 97.88 488 ASN A C 1
ATOM 3600 O O . ASN A 1 488 ? -18.201 -6.706 33.506 1.00 97.88 488 ASN A O 1
ATOM 3604 N N . VAL A 1 489 ? -18.151 -8.938 33.179 1.00 96.75 489 VAL A N 1
ATOM 3605 C CA . VAL A 1 489 ? -19.533 -9.192 33.576 1.00 96.75 489 VAL A CA 1
ATOM 3606 C C . VAL A 1 489 ? -19.689 -8.925 35.085 1.00 96.75 489 VAL A C 1
ATOM 3608 O O . VAL A 1 489 ? -18.784 -9.265 35.856 1.00 96.75 489 VAL A O 1
ATOM 3611 N N . PRO A 1 490 ? -20.815 -8.337 35.536 1.00 95.19 490 PRO A N 1
ATOM 3612 C CA . PRO A 1 490 ? -21.122 -8.220 36.958 1.00 95.19 490 PRO A CA 1
ATOM 3613 C C . PRO A 1 490 ? -21.081 -9.584 37.677 1.00 95.19 490 PRO A C 1
ATOM 3615 O O . PRO A 1 490 ? -21.583 -10.569 37.142 1.00 95.19 490 PRO A O 1
ATOM 3618 N N . PRO A 1 491 ? -20.542 -9.669 38.907 1.00 91.69 491 PRO A N 1
ATOM 3619 C CA . PRO A 1 491 ? -20.307 -10.946 39.594 1.00 91.69 491 PRO A CA 1
ATOM 3620 C C . PRO A 1 491 ? -21.575 -11.731 39.968 1.00 91.69 491 PRO A C 1
ATOM 3622 O O . PRO A 1 491 ? -21.477 -12.895 40.349 1.00 91.69 491 PRO A O 1
ATOM 3625 N N . TYR A 1 492 ? -22.757 -11.122 39.863 1.00 88.00 492 TYR A N 1
ATOM 3626 C CA . TYR A 1 492 ? -24.030 -11.754 40.186 1.00 88.00 492 TYR A CA 1
ATOM 3627 C C . TYR A 1 492 ? -25.023 -11.529 39.042 1.00 88.00 492 TYR A C 1
ATOM 3629 O O . TYR A 1 492 ? -25.253 -10.397 38.625 1.00 88.00 492 TYR A O 1
ATOM 3637 N N . GLY A 1 493 ? -25.607 -12.617 38.542 1.00 88.38 493 GLY A N 1
ATOM 3638 C CA . GLY A 1 493 ? -26.522 -12.617 37.400 1.00 88.38 493 GLY A CA 1
ATOM 3639 C C . GLY A 1 493 ? -25.995 -13.467 36.246 1.00 88.38 493 GLY A C 1
ATOM 3640 O O . GLY A 1 493 ? -24.793 -13.665 36.097 1.00 88.38 493 GLY A O 1
ATOM 3641 N N . ASN A 1 494 ? -26.906 -13.993 35.426 1.00 96.12 494 ASN A N 1
ATOM 3642 C CA . ASN A 1 494 ? -26.528 -14.734 34.225 1.00 96.12 494 ASN A CA 1
ATOM 3643 C C . ASN A 1 494 ? -26.406 -13.742 33.059 1.00 96.12 494 ASN A C 1
ATOM 3645 O O . ASN A 1 494 ? -27.431 -13.194 32.644 1.00 96.12 494 ASN A O 1
ATOM 3649 N N . PRO A 1 495 ? -25.196 -13.467 32.536 1.00 97.38 495 PRO A N 1
ATOM 3650 C CA . PRO A 1 495 ? -25.025 -12.553 31.414 1.00 97.38 495 PRO A CA 1
ATOM 3651 C C . PRO A 1 495 ? -25.536 -13.153 30.112 1.00 97.38 495 PRO A C 1
ATOM 3653 O O . PRO A 1 495 ? -25.282 -14.323 29.805 1.00 97.38 495 PRO A O 1
ATOM 3656 N N . PHE A 1 496 ? -26.149 -12.321 29.282 1.00 97.75 496 PHE A N 1
ATOM 3657 C CA . PHE A 1 496 ? -26.505 -12.687 27.918 1.00 97.75 496 PHE A CA 1
ATOM 3658 C C . PHE A 1 496 ? -26.533 -11.459 27.004 1.00 97.75 496 PHE A C 1
ATOM 3660 O O . PHE A 1 496 ? -26.516 -10.314 27.462 1.00 97.75 496 PHE A O 1
ATOM 3667 N N . THR A 1 497 ? -26.545 -11.708 25.697 1.00 98.31 497 THR A N 1
ATOM 3668 C CA . THR A 1 497 ? -26.745 -10.677 24.677 1.00 98.31 497 THR A CA 1
ATOM 3669 C C . THR A 1 497 ? -28.097 -10.879 24.004 1.00 98.31 497 THR A C 1
ATOM 3671 O O . THR A 1 497 ? -28.510 -12.010 23.746 1.00 98.31 497 THR A O 1
ATOM 3674 N N . TRP A 1 498 ? -28.812 -9.789 23.734 1.00 97.94 498 TRP A N 1
ATOM 3675 C CA . TRP A 1 498 ? -30.088 -9.819 23.016 1.00 97.94 498 TRP A CA 1
ATOM 3676 C C . TRP A 1 498 ? -30.256 -8.536 22.204 1.00 97.94 498 TRP A C 1
ATOM 3678 O O . TRP A 1 498 ? -29.975 -7.454 22.708 1.00 97.94 498 TRP A O 1
ATOM 3688 N N . ALA A 1 499 ? -30.659 -8.649 20.935 1.00 97.25 499 ALA A N 1
ATOM 3689 C CA . ALA A 1 499 ? -30.835 -7.506 20.027 1.00 97.25 499 ALA A CA 1
ATOM 3690 C C . ALA A 1 499 ? -29.649 -6.507 20.021 1.00 97.25 499 ALA A C 1
ATOM 3692 O O . ALA A 1 499 ? -29.841 -5.296 20.044 1.00 97.25 499 ALA A O 1
ATOM 3693 N N . ASN A 1 500 ? -28.414 -7.027 20.006 1.00 98.00 500 ASN A N 1
ATOM 3694 C CA . ASN A 1 500 ? -27.162 -6.254 20.067 1.00 98.00 500 ASN A CA 1
ATOM 3695 C C . ASN A 1 500 ? -26.933 -5.440 21.363 1.00 98.00 500 ASN A C 1
ATOM 3697 O O . ASN A 1 500 ? -26.088 -4.546 21.405 1.00 98.00 500 ASN A O 1
ATOM 3701 N N . ASN A 1 501 ? -27.656 -5.774 22.432 1.00 98.19 501 ASN A N 1
ATOM 3702 C CA . ASN A 1 501 ? -27.510 -5.201 23.767 1.00 98.19 501 ASN A CA 1
ATOM 3703 C C . ASN A 1 501 ? -26.981 -6.247 24.758 1.00 98.19 501 ASN A C 1
ATOM 3705 O O . ASN A 1 501 ? -27.115 -7.456 24.542 1.00 98.19 501 ASN A O 1
ATOM 3709 N N . TYR A 1 502 ? -26.401 -5.773 25.857 1.00 98.44 502 TYR A N 1
ATOM 3710 C CA . TYR A 1 502 ? -25.849 -6.595 26.930 1.00 98.44 502 TYR A CA 1
ATOM 3711 C C . TYR A 1 502 ? -26.746 -6.530 28.159 1.00 98.44 502 TYR A C 1
ATOM 3713 O O . TYR A 1 502 ? -27.103 -5.443 28.623 1.00 98.44 502 TYR A O 1
ATOM 3721 N N . TYR A 1 503 ? -27.061 -7.702 28.700 1.00 98.25 503 TYR A N 1
ATOM 3722 C CA . TYR A 1 503 ? -27.956 -7.862 29.836 1.00 98.25 503 TYR A CA 1
ATOM 3723 C C . TYR A 1 503 ? -27.367 -8.790 30.891 1.00 98.25 503 TYR A C 1
ATOM 3725 O O . TYR A 1 503 ? -26.512 -9.636 30.608 1.00 98.25 503 TYR A O 1
ATOM 3733 N N . VAL A 1 504 ? -27.911 -8.682 32.099 1.00 97.62 504 VAL A N 1
ATOM 3734 C CA . VAL A 1 504 ? -27.867 -9.729 33.126 1.00 97.62 504 VAL A CA 1
ATOM 3735 C C . VAL A 1 504 ? -29.284 -10.020 33.614 1.00 97.62 504 VAL A C 1
ATOM 3737 O O . VAL A 1 504 ? -30.145 -9.138 33.601 1.00 97.62 504 VAL A O 1
ATOM 3740 N N . SER A 1 505 ? -29.546 -11.258 34.036 1.00 97.25 505 SER A N 1
ATOM 3741 C CA . SER A 1 505 ? -30.825 -11.605 34.671 1.00 97.25 505 SER A CA 1
ATOM 3742 C C . SER A 1 505 ? -31.100 -10.719 35.888 1.00 97.25 505 SER A C 1
ATOM 3744 O O . SER A 1 505 ? -30.194 -10.469 36.687 1.00 97.25 505 SER A O 1
ATOM 3746 N N . ALA A 1 506 ? -32.350 -10.278 36.044 1.00 97.25 506 ALA A N 1
ATOM 3747 C CA . ALA A 1 506 ? -32.761 -9.501 37.206 1.00 97.25 506 ALA A CA 1
ATOM 3748 C C . ALA A 1 506 ? -32.700 -10.337 38.495 1.00 97.25 506 ALA A C 1
ATOM 3750 O O . ALA A 1 506 ? -32.986 -11.537 38.498 1.00 97.25 506 ALA A O 1
ATOM 3751 N N . GLY A 1 507 ? -32.316 -9.692 39.594 1.00 95.50 507 GLY A N 1
ATOM 3752 C CA . GLY A 1 507 ? -32.329 -10.276 40.929 1.00 95.50 507 GLY A CA 1
ATOM 3753 C C . GLY A 1 507 ? -33.727 -10.308 41.547 1.00 95.50 507 GLY A C 1
ATOM 3754 O O . GLY A 1 507 ? -34.736 -9.976 40.920 1.00 95.50 507 GLY A O 1
ATOM 3755 N N . TRP A 1 508 ? -33.788 -10.674 42.830 1.00 96.06 508 TRP A N 1
ATOM 3756 C CA . TRP A 1 508 ? -35.034 -10.659 43.602 1.00 96.06 508 TRP A CA 1
ATOM 3757 C C . TRP A 1 508 ? -35.670 -9.254 43.555 1.00 96.06 508 TRP A C 1
ATOM 3759 O O . TRP A 1 508 ? -34.965 -8.252 43.683 1.00 96.06 508 TRP A O 1
ATOM 3769 N N . ASN A 1 509 ? -36.999 -9.176 43.398 1.00 95.62 509 ASN A N 1
ATOM 3770 C CA . ASN A 1 509 ? -37.775 -7.925 43.328 1.00 95.62 509 ASN A CA 1
ATOM 3771 C C . ASN A 1 509 ? -37.361 -7.036 42.148 1.00 95.62 509 ASN A C 1
ATOM 3773 O O . ASN A 1 509 ? -37.348 -5.814 42.280 1.00 95.62 509 ASN A O 1
ATOM 3777 N N . ASN A 1 510 ? -37.017 -7.640 41.006 1.00 96.19 510 ASN A N 1
ATOM 3778 C CA . ASN A 1 510 ? -36.626 -6.912 39.797 1.00 96.19 510 ASN A CA 1
ATOM 3779 C C . ASN A 1 510 ? -35.426 -5.973 40.031 1.00 96.19 510 ASN A C 1
ATOM 3781 O O . ASN A 1 510 ? -35.310 -4.919 39.408 1.00 96.19 510 ASN A O 1
ATOM 3785 N N . SER A 1 511 ? -34.551 -6.331 40.975 1.00 96.44 511 SER A N 1
ATOM 3786 C CA . SER A 1 511 ? -33.375 -5.533 41.307 1.00 96.44 511 SER A CA 1
ATOM 3787 C C . SER A 1 511 ? -32.253 -5.775 40.303 1.00 96.44 511 SER A C 1
ATOM 3789 O O . SER A 1 511 ? -32.004 -6.904 39.879 1.00 96.44 511 SER A O 1
ATOM 3791 N N . CYS A 1 512 ? -31.551 -4.704 39.942 1.00 96.50 512 CYS A N 1
ATOM 3792 C CA . CYS A 1 512 ? -30.380 -4.771 39.084 1.00 96.50 512 CYS A CA 1
ATOM 3793 C C . CYS A 1 512 ? -29.137 -4.466 39.895 1.00 96.50 512 CYS A C 1
ATOM 3795 O O . CYS A 1 512 ? -29.006 -3.378 40.451 1.00 96.50 512 CYS A O 1
ATOM 3797 N N . ILE A 1 513 ? -28.218 -5.432 39.951 1.00 94.12 513 ILE A N 1
ATOM 3798 C CA . ILE A 1 513 ? -26.889 -5.174 40.508 1.00 94.12 513 ILE A CA 1
ATOM 3799 C C . ILE A 1 513 ? -26.132 -4.147 39.664 1.00 94.12 513 ILE A C 1
ATOM 3801 O O . ILE A 1 513 ? -25.348 -3.353 40.174 1.00 94.12 513 ILE A O 1
ATOM 3805 N N . GLU A 1 514 ? -26.402 -4.164 38.363 1.00 95.88 514 GLU A N 1
ATOM 3806 C CA . GLU A 1 514 ? -25.908 -3.226 37.381 1.00 95.88 514 GLU A CA 1
ATOM 3807 C C . GLU A 1 514 ? -26.921 -3.158 36.238 1.00 95.88 514 GLU A C 1
ATOM 3809 O O . GLU A 1 514 ? -27.497 -4.181 35.867 1.00 95.88 514 GLU A O 1
ATOM 3814 N N . GLY A 1 515 ? -27.133 -1.969 35.682 1.00 96.69 515 GLY A N 1
ATOM 3815 C CA . GLY A 1 515 ? -28.109 -1.761 34.621 1.00 96.69 515 GLY A CA 1
ATOM 3816 C C . GLY A 1 515 ? -29.426 -1.162 35.103 1.00 96.69 515 GLY A C 1
ATOM 3817 O O . GLY A 1 515 ? -29.636 -0.938 36.296 1.00 96.69 515 GLY A O 1
ATOM 3818 N N . GLY A 1 516 ? -30.321 -0.913 34.151 1.00 97.38 516 GLY A N 1
ATOM 3819 C CA . GLY A 1 516 ? -31.716 -0.556 34.406 1.00 97.38 516 GLY A CA 1
ATOM 3820 C C . GLY A 1 516 ? -32.635 -1.754 34.175 1.00 97.38 516 GLY A C 1
ATOM 3821 O O . GLY A 1 516 ? -32.477 -2.454 33.175 1.00 97.38 516 GLY A O 1
ATOM 3822 N N . PHE A 1 517 ? -33.589 -1.991 35.081 1.00 97.81 517 PHE A N 1
ATOM 3823 C CA . PHE A 1 517 ? -34.600 -3.034 34.888 1.00 97.81 517 PHE A CA 1
ATOM 3824 C C . PHE A 1 517 ? -35.547 -2.635 33.753 1.00 97.81 517 PHE A C 1
ATOM 3826 O O . PHE A 1 517 ? -36.198 -1.593 33.830 1.00 97.81 517 PHE A O 1
ATOM 3833 N N . ASP A 1 518 ? -35.631 -3.456 32.709 1.00 96.81 518 ASP A N 1
ATOM 3834 C CA . ASP A 1 518 ? -36.391 -3.163 31.485 1.00 96.81 518 ASP A CA 1
ATOM 3835 C C . ASP A 1 518 ? -37.783 -3.819 31.439 1.00 96.81 518 ASP A C 1
ATOM 3837 O O . ASP A 1 518 ? -38.468 -3.772 30.419 1.00 96.81 518 ASP A O 1
ATOM 3841 N N . GLY A 1 519 ? -38.209 -4.435 32.545 1.00 97.19 519 GLY A N 1
ATOM 3842 C CA . GLY A 1 519 ? -39.436 -5.229 32.629 1.00 97.19 519 GLY A CA 1
ATOM 3843 C C . GLY A 1 519 ? -39.194 -6.739 32.634 1.00 97.19 519 GLY A C 1
ATOM 3844 O O . GLY A 1 519 ? -40.079 -7.479 33.061 1.00 97.19 519 GLY A O 1
ATOM 3845 N N . ALA A 1 520 ? -38.004 -7.201 32.235 1.00 97.31 520 ALA A N 1
ATOM 3846 C CA . ALA A 1 520 ? -37.632 -8.615 32.276 1.00 97.31 520 ALA A CA 1
ATOM 3847 C C . ALA A 1 520 ? -36.213 -8.851 32.816 1.00 97.31 520 ALA A C 1
ATOM 3849 O O . ALA A 1 520 ? -35.997 -9.762 33.614 1.00 97.31 520 ALA A O 1
ATOM 3850 N N . ASN A 1 521 ? -35.243 -8.043 32.396 1.00 98.00 521 ASN A N 1
ATOM 3851 C CA . ASN A 1 521 ? -33.830 -8.192 32.721 1.00 98.00 521 ASN A CA 1
ATOM 3852 C C . ASN A 1 521 ? -33.199 -6.834 33.049 1.00 98.00 521 ASN A C 1
ATOM 3854 O O . ASN A 1 521 ? -33.842 -5.787 33.010 1.00 98.00 521 ASN A O 1
ATOM 3858 N N . CYS A 1 522 ? -31.918 -6.856 33.397 1.00 98.19 522 CYS A N 1
ATOM 3859 C CA . CYS A 1 522 ? -31.142 -5.655 33.654 1.00 98.19 522 CYS A CA 1
ATOM 3860 C C . CYS A 1 522 ? -30.335 -5.294 32.414 1.00 98.19 522 CYS A C 1
ATOM 3862 O O . CYS A 1 522 ? -29.349 -5.959 32.093 1.00 98.19 522 CYS A O 1
ATOM 3864 N N . TYR A 1 523 ? -30.772 -4.254 31.708 1.00 98.19 523 TYR A N 1
ATOM 3865 C CA . TYR A 1 523 ? -30.066 -3.688 30.565 1.00 98.19 523 TYR A CA 1
ATOM 3866 C C . TYR A 1 523 ? -28.817 -2.939 31.034 1.00 98.19 523 TYR A C 1
ATOM 3868 O O . TYR A 1 523 ? -28.922 -1.997 31.820 1.00 98.19 523 TYR A O 1
ATOM 3876 N N . ILE A 1 524 ? -27.643 -3.332 30.539 1.00 98.12 524 ILE A N 1
ATOM 3877 C CA . ILE A 1 524 ? -26.357 -2.742 30.934 1.00 98.12 524 ILE A CA 1
ATOM 3878 C C . ILE A 1 524 ? -25.874 -1.720 29.904 1.00 98.12 524 ILE A C 1
ATOM 3880 O O . ILE A 1 524 ? -25.472 -0.615 30.269 1.00 98.12 524 ILE A O 1
ATOM 3884 N N . MET A 1 525 ? -25.851 -2.093 28.625 1.00 98.25 525 MET A N 1
ATOM 3885 C CA . MET A 1 525 ? -25.295 -1.269 27.544 1.00 98.25 525 MET A CA 1
ATOM 3886 C C . MET A 1 525 ? -25.701 -1.797 26.163 1.00 98.25 525 MET A C 1
ATOM 3888 O O . MET A 1 525 ? -26.144 -2.942 26.042 1.00 98.25 525 MET A O 1
ATOM 3892 N N . SER A 1 526 ? -25.500 -0.988 25.122 1.00 98.00 526 SER A N 1
ATOM 3893 C CA . SER A 1 526 ? -25.672 -1.384 23.715 1.00 98.00 526 SER A CA 1
ATOM 3894 C C . SER A 1 526 ? -24.325 -1.462 23.019 1.00 98.00 526 SER A C 1
ATOM 3896 O O . SER A 1 526 ? -23.502 -0.563 23.185 1.00 98.00 526 SER A O 1
ATOM 3898 N N . ALA A 1 527 ? -24.098 -2.487 22.196 1.00 97.25 527 ALA A N 1
ATOM 3899 C CA . ALA A 1 527 ? -22.935 -2.477 21.316 1.00 97.25 527 ALA A CA 1
ATOM 3900 C C . ALA A 1 527 ? -23.046 -1.316 20.310 1.00 97.25 527 ALA A C 1
ATOM 3902 O O . ALA A 1 527 ? -24.160 -0.925 19.940 1.00 97.25 527 ALA A O 1
ATOM 3903 N N . PRO A 1 528 ? -21.917 -0.733 19.870 1.00 96.19 528 PRO A N 1
ATOM 3904 C CA . PRO A 1 528 ? -21.949 0.338 18.887 1.00 96.19 528 PRO A CA 1
ATOM 3905 C C . PRO A 1 528 ? -22.675 -0.058 17.595 1.00 96.19 528 PRO A C 1
ATOM 3907 O O . PRO A 1 528 ? -22.689 -1.216 17.187 1.00 96.19 528 PRO A O 1
ATOM 3910 N N . SER A 1 529 ? -23.255 0.921 16.901 1.00 93.19 529 SER A N 1
ATOM 3911 C CA . SER A 1 529 ? -23.930 0.643 15.629 1.00 93.19 529 SER A CA 1
ATOM 3912 C C . SER A 1 529 ? -22.966 0.028 14.601 1.00 93.19 529 SER A C 1
ATOM 3914 O O . SER A 1 529 ? -21.810 0.457 14.456 1.00 93.19 529 SER A O 1
ATOM 3916 N N . GLY A 1 530 ? -23.448 -0.996 13.893 1.00 87.44 530 GLY A N 1
ATOM 3917 C CA . GLY A 1 530 ? -22.668 -1.755 12.916 1.00 87.44 530 GLY A CA 1
ATOM 3918 C C . GLY A 1 530 ? -21.588 -2.649 13.527 1.00 87.44 530 GLY A C 1
ATOM 3919 O O . GLY A 1 530 ? -20.610 -2.921 12.847 1.00 87.44 530 GLY A O 1
ATOM 3920 N N . THR A 1 531 ? -21.715 -3.049 14.794 1.00 94.56 531 THR A N 1
ATOM 3921 C CA . THR A 1 531 ? -20.879 -4.086 15.422 1.00 94.56 531 THR A CA 1
ATOM 3922 C C . THR A 1 531 ? -21.755 -5.221 15.946 1.00 94.56 531 THR A C 1
ATOM 3924 O O . THR A 1 531 ? -22.973 -5.063 16.061 1.00 94.56 531 THR A O 1
ATOM 3927 N N . THR A 1 532 ? -21.150 -6.369 16.255 1.00 96.62 532 THR A N 1
ATOM 3928 C CA . THR A 1 532 ? -21.865 -7.535 16.803 1.00 96.62 532 THR A CA 1
ATOM 3929 C C . THR A 1 532 ? -21.506 -7.752 18.269 1.00 96.62 532 THR A C 1
ATOM 3931 O O . THR A 1 532 ? -20.351 -8.027 18.591 1.00 96.62 532 THR A O 1
ATOM 3934 N N . ALA A 1 533 ? -22.497 -7.656 19.155 1.00 97.75 533 ALA A N 1
ATOM 3935 C CA . ALA A 1 533 ? -22.372 -7.913 20.585 1.00 97.75 533 ALA A CA 1
ATOM 3936 C C . ALA A 1 533 ? -22.222 -9.409 20.884 1.00 97.75 533 ALA A C 1
ATOM 3938 O O . ALA A 1 53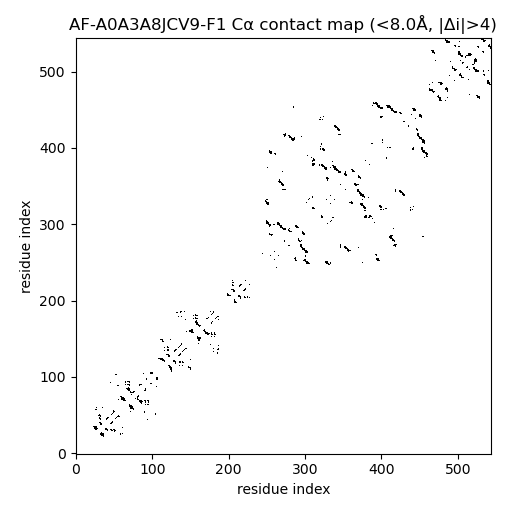3 ? -23.030 -10.225 20.436 1.00 97.75 533 ALA A O 1
ATOM 3939 N N . PHE A 1 534 ? -21.261 -9.776 21.731 1.00 98.00 534 PHE A N 1
ATOM 3940 C CA . PHE A 1 534 ? -21.154 -11.134 22.263 1.00 98.00 534 PHE A CA 1
ATOM 3941 C C . PHE A 1 534 ? -20.522 -11.150 23.665 1.00 98.00 534 PHE A C 1
ATOM 3943 O O . PHE A 1 534 ? -20.028 -10.140 24.171 1.00 98.00 534 PHE A O 1
ATOM 3950 N N . LYS A 1 535 ? -20.558 -12.314 24.322 1.00 97.00 535 LYS A N 1
ATOM 3951 C CA . LYS A 1 535 ? -19.859 -12.554 25.592 1.00 97.00 535 LYS A CA 1
ATOM 3952 C C . LYS A 1 535 ? -18.839 -13.674 25.430 1.00 97.00 535 LYS A C 1
ATOM 3954 O O . LYS A 1 535 ? -19.127 -14.672 24.770 1.00 97.00 535 LYS A O 1
ATOM 3959 N N . TRP A 1 536 ? -17.689 -13.540 26.080 1.00 97.00 536 TRP A N 1
ATOM 3960 C CA . TRP A 1 536 ? -16.653 -14.572 26.104 1.00 97.00 536 TRP A CA 1
ATOM 3961 C C . TRP A 1 536 ? -16.008 -14.649 27.489 1.00 97.00 536 TRP A C 1
ATOM 3963 O O . TRP A 1 536 ? -15.591 -13.637 28.051 1.00 97.00 536 TRP A O 1
ATOM 3973 N N . GLY A 1 537 ? -15.952 -15.845 28.078 1.00 94.75 537 GLY A N 1
ATOM 3974 C CA . GLY A 1 537 ? -15.520 -16.000 29.469 1.00 94.75 537 GLY A CA 1
ATOM 3975 C C . GLY A 1 537 ? -16.307 -15.080 30.413 1.00 94.75 537 GLY A C 1
ATOM 3976 O O . GLY A 1 537 ? -17.538 -15.106 30.416 1.00 94.75 537 GLY A O 1
ATOM 3977 N N . ASN A 1 538 ? -15.588 -14.251 31.177 1.00 95.50 538 ASN A N 1
ATOM 3978 C CA . ASN A 1 538 ? -16.161 -13.292 32.127 1.00 95.50 538 ASN A CA 1
ATOM 3979 C C . ASN A 1 538 ? -16.244 -11.847 31.587 1.00 95.50 538 ASN A C 1
ATOM 3981 O O . ASN A 1 538 ? -16.266 -10.904 32.374 1.00 95.50 538 ASN A O 1
ATOM 3985 N N . GLY A 1 539 ? -16.251 -11.648 30.264 1.00 97.38 539 GLY A N 1
ATOM 3986 C CA . GLY A 1 539 ? -16.259 -10.317 29.645 1.00 97.38 539 GLY A CA 1
ATOM 3987 C C . GLY A 1 539 ? -17.391 -10.099 28.641 1.00 97.38 539 GLY A C 1
ATOM 3988 O O . GLY A 1 539 ? -17.877 -11.038 27.999 1.00 97.38 539 GLY A O 1
ATOM 3989 N N . PHE A 1 540 ? -17.774 -8.833 28.487 1.00 98.31 540 PHE A N 1
ATOM 3990 C CA . PHE A 1 540 ? -18.603 -8.343 27.389 1.00 98.31 540 PHE A CA 1
ATOM 3991 C C . PHE A 1 540 ? -17.731 -7.746 26.285 1.00 98.31 540 PHE A C 1
ATOM 3993 O O . PHE A 1 540 ? -16.821 -6.963 26.567 1.00 98.31 540 PHE A O 1
ATOM 4000 N N . TYR A 1 541 ? -18.043 -8.096 25.037 1.00 98.12 541 TYR A N 1
ATOM 4001 C CA . TYR A 1 541 ? -17.251 -7.743 23.862 1.00 98.12 541 TYR A CA 1
ATOM 4002 C C . TYR A 1 541 ? -18.135 -7.326 22.694 1.00 98.12 541 TYR A C 1
ATOM 4004 O O . TYR A 1 541 ? -19.298 -7.735 22.613 1.00 98.12 541 TYR A O 1
ATOM 4012 N N . TYR A 1 542 ? -17.571 -6.598 21.736 1.00 97.19 542 TYR A N 1
ATOM 4013 C CA . TYR A 1 542 ? -18.106 -6.558 20.376 1.00 97.19 542 TYR A CA 1
ATOM 4014 C C . TYR A 1 542 ? -17.032 -6.856 19.329 1.00 97.19 542 TYR A C 1
ATOM 4016 O O . TYR A 1 542 ? -15.837 -6.695 19.582 1.00 97.19 542 TYR A O 1
ATOM 4024 N N . ALA A 1 543 ? -17.484 -7.285 18.152 1.00 91.06 543 ALA A N 1
ATOM 4025 C CA . ALA A 1 543 ? -16.673 -7.412 16.944 1.00 91.06 543 ALA A CA 1
ATOM 4026 C C . ALA A 1 543 ? -17.060 -6.313 15.942 1.00 91.06 543 ALA A C 1
ATOM 4028 O O . ALA A 1 543 ? -18.257 -6.094 15.719 1.00 91.06 543 ALA A O 1
ATOM 4029 N N . GLU A 1 544 ? -16.060 -5.609 15.400 1.00 86.62 544 GLU A N 1
ATOM 4030 C CA . GLU A 1 544 ? -16.216 -4.573 14.359 1.00 86.62 544 GLU A CA 1
ATOM 4031 C C . GLU A 1 544 ? -16.371 -5.139 12.948 1.00 86.62 544 GLU A C 1
ATOM 4033 O O . GLU A 1 544 ? -15.787 -6.211 12.653 1.00 86.62 544 GLU A O 1
#

Secondary structure (DSSP, 8-state):
--PPP------PPPPPPPP-PPPPPEEEETTEEEESS-BPPTTSHHHIIIIIS--S-GGG---EEETTEEEPPGGGTGGG--EE-TTSHHHHHHTT-PPPPTTSPPPP-S----EE-TTS-EEETTEEPPTTSHHIIIIIIS--S-GGG-S-EEETTEEES-TTSTT--EEPTTSHHHHHHHH--------PPPP-S-TT-EETTEEEETTEEPPTTSHHHHHHS--S------------S------TT-EEEEESSS---TT--EEEEEEE--SSS---EEEE--TT-EEETTEEEEEEEEE-GGG---BB--TT--GGGT-EEEEE-SSSPPTTEEEEEEEE---SSS---EEES--TT-EEETTEEEEEEEEEE--BSSS-BSSPPP-SSEEEEEE-TTS--TT-SEEEEEEE---SSS---EEEE--TT-THHHHHHHEE-SSSEEEEEEEEEE-SPTT-SPEEBTTS-EE--EE-SSSEEEEEPPSSS-EEEETTEEEEE--GGG--SSSEE-SSEEEEEEPPTTSEEEEETTEEEEE-

Sequence (544 aa):
MFMPLLVIALFGATPARAADESPIPEGCVEKSYCDGVKCYAPEDPKSQLACACGLLNPVCGVGRCSEGSYCEGTACGGDAAFCHPASAPVSQVMCGGASMGDSCDLPPTGCGQGSCSSDGAYCDACGCQPLDSAPSQALCECKLADPKAGVGTCVDGAYCDDLTSDKGHCYPADADVSQAMCNGATLKACKAPAPSSDPGTCKDGSYCVDGQCHEVDSAMSKTHCAVSSVPQDTSDKTRGLAAMSFGPYDVGVIPKKNGCPAGSEFIQIYMDDEDSNNANYNWGWIGATQQSSGGTRFGFCRVDGTKFRPLHHGWNTDLRKETYAVLKLGSVCPLGSMEFIRYFDNEDRNNANWRSGNLWPNVSNSNSNTTLRFCMFMPSTNYYMPGFPSLGMEYGVFAASNHASAYWLAAGFVHTDDEDRNNANWFSYNNNGNPALLIHAMIWGGANTDMRIAKVANGPAPCTKKVPYWSGGLITPWFDGANCFIKNVPPYGNPFTWANNYYVSAGWNNSCIEGGFDGANCYIMSAPSGTTAFKWGNGFYYAE

pLDDT: mean 84.19, std 15.7, range [35.03, 98.75]